Protein 3K9C (pdb70)

B-factor: mean 30.82, std 9.91, range [12.76, 76.04]

Sequence (525 aa):
RLLGVVFELQQPFHGDLVEQIYAAATRRGYDVLSAVAPSRAEKVAVQALRERCEAAILLGTRFDTDELGALADRVPALVVARASGLPGVGAVRGDDVAGITLAVDHLTELGHRNIAHIDGADAPGGADRRAGFLAADRHGLSASATVVTGGTTETEGAEGHTLLEPTPPTAVVAFNDRCATGVLDLLVRSGRDVPADISVVGYDDSRLARIPHVQTTISQDATHAEAAVDGALAQISGDKAVDLVLAPHLVRRATTGPVAHQASSRLLGVVFELQQPFHGDLVEQIYAAATRRGYDVLSAVAPSRAEKVAVQALRERCEAAILLGTRFDTDELGALADRVPALVVARASGLPGVGAVRGDDVAGITLAVDHLTELGHRNIAHIDGADAPGGADRRAGFLAADRHGLSASATVVTGGTTETEGAEGHTLLEPTPPTAVVAFNDRCATGVLDLLVRSGRDVPADISVVGYDDSRLARIPHVQTTISQDATHAEAAVDGALAQISGDKAVDLVLAPHLVRRATTGPVA

Solvent-accessible surface area: 20744 Å² total

Secondary structure (DSSP, 8-state):
-EEEEEEETT-HHHHHHHHHHHHHHHHTT-B--EEEBTTB-HHHHHHH----EEEEEEET----HHHHHHHHTTS-EEEESS--SSTTSEEEEE-HHHHHHHHHHHHHHTT--SEEEE--TTSTTHHHHHHHHHH--TTS-GGGEEEE---SSHHHHHH--TTT-----SEEEESSHHHHHHHHHHHHHTT--TTTT-EEEEEE--TTTT-TTT--EEE--S---HHHHHHHHHHHHTPPP-EEEEPPEEE--SS--SPP-/--SSEEEEEEEETT-HHHHHHHHHHHHHHHHTTEE--EEEBTTB-HHHHHHH----EEEEEEET----HHHHHHHHTTS-EEEESS---STTSEEEEE-HHHHHHHHHHHHHHTT--SEEEEE-TTSTTHHHHHHHHHH--TTS-GGGEEEEE--SSHHHHHH--TTT-----SEEEESSHHHHHHHHHHHHHTT--TTTT-EEE-SB--HHHHSTTT--EEE--S---HHHHHHHHHHHTTPPP-EEEE--EEE--SS--S--

Organism: Rhodococcus jostii (strain RHA1) (NCBI:txid101510)

CATH classification: 3.40.50.2300 (+1 more: 3.40.50.2300)

Nearest PDB structures (foldseek):
  3k9c-assembly1_A  TM=1.001E+00  e=3.210E-43  Rhodococcus jostii RHA1
  4rk0-assembly1_B  TM=8.672E-01  e=7.057E-17  Enterococcus faecalis V583
  3clk-assembly1_A  TM=8.336E-01  e=2.864E-14  Lactiplantibacillus plantarum WCFS1
  4rkq-assembly1_B  TM=8.808E-01  e=1.903E-13  Arthrobacter sp. FB24
  4rkr-assembly1_B  TM=8.660E-01  e=1.533E-13  Arthrobacter sp. FB24

InterPro domains:
  IPR000843 LacI-type HTH domain [PF00356] (15-60)
  IPR000843 LacI-type HTH domain [PS50932] (14-68)
  IPR000843 LacI-type HTH domain [SM00354] (13-83)
  IPR000843 LacI-type HTH domain [cd01392] (18-68)
  IPR010982 Lambda repressor-like, DNA-binding domain superfamily [G3DSA:1.10.260.40] (12-71)
  IPR010982 Lambda repressor-like, DNA-binding domain superfamily [SSF47413] (13-71)
  IPR028082 Periplasmic binding protein-like I [SSF53822] (76-337)
  IPR046335 Transcriptional regulator LacI/GalR-like, sensor domain [PF13377] (177-334)

Radius of gyration: 24.09 Å; Cα contacts (8 Å, |Δi|>4): 1227; chains: 2; bounding box: 73×72×33 Å

Foldseek 3Di:
DEAEEEFEPPALLSVLLVVLLQVLQVVVVYHYYFYDYPPAHPVNSLVVVVDPHQEYEYEQDPDDLVRVVVSCVPHQAEYEQAQNPDQRHAYEHAQLLLQLLVVLVVAVVLPWQQEEEAFAAPGRSRVNNVVSNCVVVVVVNNVRYYYHYAHRALVSLQVSCVQVPVDHGQEYEYHALRSQVNVVVNQVVVVHDFNQRHAYEHEAPGPSQPDVVRHKYKHRPSNVNNCSNVQRVCVSVPDTHYYHYGYIGIGHIGRGHRRYD/DVQEAEAEEEEEPPQQLRVLLVVLLQVLQVVVRYHYYFYDYPVAHSLNSLVVVVDRHQEYEYEQDPDDLVRVVVSLVPHQYEYEQAFNPDWSHAYEHAQLLLQLLQVLVVAVVLPWQLEEEAFAAPGRSRVNNVVSNCVVVVVVRNVNYYYHHAHRALVSLQVCCVQVPVDRGQEYEYHALRSQNNVVVNCVVVVHDFNVRHAYEHEAPGPSQVPPVNHKYKHRPSNVSNVSNVQRVCVSVVDTHYYHYHYIGIDHIGRHHHGD

Structure (mmCIF, N/CA/C/O backbone):
data_3K9C
#
_entry.id   3K9C
#
_cell.length_a   98.435
_cell.length_b   100.543
_cell.length_c   106.433
_cell.angle_alpha   90.00
_cell.angle_beta   90.00
_cell.angle_gamma   90.00
#
_symmetry.space_group_name_H-M   'C 2 2 21'
#
loop_
_entity.id
_entity.type
_entity.pdbx_description
1 polymer 'Transcriptional regulator, LacI family protein'
2 non-polymer GLYCEROL
3 water water
#
loop_
_atom_site.group_PDB
_atom_site.id
_atom_site.type_symbol
_atom_site.label_atom_id
_atom_site.label_alt_id
_atom_site.label_comp_id
_atom_site.label_asym_id
_atom_site.label_entity_id
_atom_site.label_seq_id
_atom_site.pdbx_PDB_ins_code
_atom_site.Cartn_x
_atom_site.Cartn_y
_atom_site.Cartn_z
_atom_site.occupancy
_atom_site.B_iso_or_equiv
_atom_site.auth_seq_id
_atom_site.auth_comp_id
_atom_site.auth_asym_id
_atom_site.auth_atom_id
_atom_site.pdbx_PDB_model_num
ATOM 1 N N . ARG A 1 13 ? 21.104 10.991 32.513 1.00 34.53 72 ARG A N 1
ATOM 2 C CA . ARG A 1 13 ? 22.245 10.608 33.395 1.00 35.23 72 ARG A CA 1
ATOM 3 C C . ARG A 1 13 ? 22.890 11.876 33.935 1.00 33.04 72 ARG A C 1
ATOM 4 O O . ARG A 1 13 ? 22.949 12.897 33.252 1.00 31.38 72 ARG A O 1
ATOM 12 N N . LEU A 1 14 ? 23.375 11.803 35.167 1.00 31.70 73 LEU A N 1
ATOM 13 C CA . LEU A 1 14 ? 23.919 12.971 35.833 1.00 31.80 73 LEU A CA 1
ATOM 14 C C . LEU A 1 14 ? 25.277 12.791 36.501 1.00 30.40 73 LEU A C 1
ATOM 15 O O . LEU A 1 14 ? 25.546 11.756 37.104 1.00 30.78 73 LEU A O 1
ATOM 20 N N . LEU A 1 15 ? 26.126 13.812 36.382 1.00 28.47 74 LEU A N 1
ATOM 21 C CA . LEU A 1 15 ? 27.448 13.828 37.019 1.00 25.77 74 LEU A CA 1
ATOM 22 C C . LEU A 1 15 ? 27.419 14.981 38.030 1.00 24.04 74 LEU A C 1
ATOM 23 O O . LEU A 1 15 ? 27.014 16.095 37.688 1.00 25.30 74 LEU A O 1
ATOM 28 N N . GLY A 1 16 ? 27.835 14.716 39.264 1.00 22.01 75 GLY A N 1
ATOM 29 C CA . GLY A 1 16 ? 27.834 15.754 40.284 1.00 21.13 75 GLY A CA 1
ATOM 30 C C . GLY A 1 16 ? 29.154 16.503 40.351 1.00 20.50 75 GLY A C 1
ATOM 31 O O . GLY A 1 16 ? 30.220 15.883 40.326 1.00 21.53 75 GLY A O 1
ATOM 32 N N . VAL A 1 17 ? 29.088 17.831 40.434 1.00 19.18 76 VAL A N 1
ATOM 33 C CA . VAL A 1 17 ? 30.291 18.663 40.505 1.00 18.56 76 VAL A CA 1
ATOM 34 C C . VAL A 1 17 ? 30.232 19.685 41.649 1.00 17.85 76 VAL A C 1
ATOM 35 O O . VAL A 1 17 ? 29.295 20.476 41.740 1.00 20.40 76 VAL A O 1
ATOM 39 N N . VAL A 1 18 ? 31.243 19.661 42.513 1.00 18.49 77 VAL A N 1
ATOM 40 C CA . VAL A 1 18 ? 31.339 20.579 43.649 1.00 18.61 77 VAL A CA 1
ATOM 41 C C . VAL A 1 18 ? 32.475 21.558 43.330 1.00 18.91 77 VAL A C 1
ATOM 42 O O . VAL A 1 18 ? 33.619 21.150 43.137 1.00 18.94 77 VAL A O 1
ATOM 46 N N . PHE A 1 19 ? 32.150 22.845 43.263 1.00 18.75 78 PHE A N 1
ATOM 47 C CA . PHE A 1 19 ? 33.147 23.867 42.937 1.00 18.28 78 PHE A CA 1
ATOM 48 C C . PHE A 1 19 ? 32.990 25.086 43.853 1.00 19.46 78 PHE A C 1
ATOM 49 O O . PHE A 1 19 ? 31.974 25.229 44.537 1.00 17.44 78 PHE A O 1
ATOM 57 N N . GLU A 1 20 ? 33.997 25.960 43.863 1.00 19.91 79 GLU A N 1
ATOM 58 C CA . GLU A 1 20 ? 33.945 27.175 44.675 1.00 22.47 79 GLU A CA 1
ATOM 59 C C . GLU A 1 20 ? 33.389 28.327 43.851 1.00 22.74 79 GLU A C 1
ATOM 60 O O . GLU A 1 20 ? 33.964 28.723 42.830 1.00 20.51 79 GLU A O 1
ATOM 66 N N . LEU A 1 21 ? 32.264 28.858 44.311 1.00 22.92 80 LEU A N 1
ATOM 67 C CA . LEU A 1 21 ? 31.570 29.953 43.647 1.00 24.94 80 LEU A CA 1
ATOM 68 C C . LEU A 1 21 ? 32.426 31.156 43.238 1.00 26.84 80 LEU A C 1
ATOM 69 O O . LEU A 1 21 ? 32.308 31.654 42.118 1.00 26.87 80 LEU A O 1
ATOM 74 N N . GLN A 1 22 ? 33.291 31.635 44.120 1.00 28.24 81 GLN A N 1
ATOM 75 C CA . GLN A 1 22 ? 34.092 32.801 43.747 1.00 34.73 81 GLN A CA 1
ATOM 76 C C . GLN A 1 22 ? 35.519 32.507 43.294 1.00 34.31 81 GLN A C 1
ATOM 77 O O . GLN A 1 22 ? 36.407 33.335 43.468 1.00 35.98 81 GLN A O 1
ATOM 83 N N . GLN A 1 23 ? 35.738 31.346 42.686 1.00 30.78 82 GLN A N 1
ATOM 84 C CA . GLN A 1 23 ? 37.078 30.979 42.254 1.00 29.02 82 GLN A CA 1
ATOM 85 C C . GLN A 1 23 ? 37.204 30.909 40.727 1.00 24.54 82 GLN A C 1
ATOM 86 O O . GLN A 1 23 ? 36.652 30.017 40.095 1.00 24.13 82 GLN A O 1
ATOM 92 N N . PRO A 1 24 ? 37.943 31.856 40.122 1.00 21.99 83 PRO A N 1
ATOM 93 C CA . PRO A 1 24 ? 38.157 31.928 38.668 1.00 20.66 83 PRO A CA 1
ATOM 94 C C . PRO A 1 24 ? 38.563 30.596 38.030 1.00 19.97 83 PRO A C 1
ATOM 95 O O . PRO A 1 24 ? 38.015 30.213 37.005 1.00 20.42 83 PRO A O 1
ATOM 99 N N . PHE A 1 25 ? 39.518 29.893 38.638 1.00 18.46 84 PHE A N 1
ATOM 100 C CA . PHE A 1 25 ? 39.970 28.608 38.095 1.00 18.12 84 PHE A CA 1
ATOM 101 C C . PHE A 1 25 ? 38.845 27.577 38.087 1.00 18.46 84 PHE A C 1
ATOM 102 O O . PHE A 1 25 ? 38.729 26.785 37.148 1.00 15.50 84 PHE A O 1
ATOM 110 N N . HIS A 1 26 ? 38.016 27.575 39.127 1.00 16.07 85 HIS A N 1
ATOM 111 C CA . HIS A 1 26 ? 36.900 26.630 39.150 1.00 17.53 85 HIS A CA 1
ATOM 112 C C . HIS A 1 26 ? 35.884 27.023 38.089 1.00 15.96 85 HIS A C 1
ATOM 113 O O . HIS A 1 26 ? 35.179 26.173 37.542 1.00 15.96 85 HIS A O 1
ATOM 120 N N . GLY A 1 27 ? 35.811 28.318 37.804 1.00 17.99 86 GLY A N 1
ATOM 121 C CA . GLY A 1 27 ? 34.896 28.799 36.785 1.00 16.84 86 GLY A CA 1
ATOM 122 C C . GLY A 1 27 ? 35.294 28.193 35.446 1.00 19.63 86 GLY A C 1
ATOM 123 O O . GLY A 1 27 ? 34.448 27.674 34.707 1.00 18.89 86 GLY A O 1
ATOM 124 N N . ASP A 1 28 ? 36.586 28.246 35.126 1.00 19.34 87 ASP A N 1
ATOM 125 C CA . ASP A 1 28 ? 37.048 27.674 33.870 1.00 21.12 87 ASP A CA 1
ATOM 126 C C . ASP A 1 28 ? 36.799 26.170 33.864 1.00 19.89 87 ASP A C 1
ATOM 127 O O . ASP A 1 28 ? 36.258 25.630 32.906 1.00 19.62 87 ASP A O 1
ATOM 132 N N . LEU A 1 29 ? 37.176 25.492 34.940 1.00 18.35 88 LEU A N 1
ATOM 133 C CA . LEU A 1 29 ? 36.961 24.049 35.004 1.00 18.44 88 LEU A CA 1
ATOM 134 C C . LEU A 1 29 ? 35.491 23.668 34.813 1.00 17.85 88 LEU A C 1
ATOM 135 O O . LEU A 1 29 ? 35.176 22.764 34.030 1.00 18.25 88 LEU A O 1
ATOM 140 N N . VAL A 1 30 ? 34.593 24.367 35.506 1.00 14.55 89 VAL A N 1
ATOM 141 C CA . VAL A 1 30 ? 33.171 24.078 35.402 1.00 16.46 89 VAL A CA 1
ATOM 142 C C . VAL A 1 30 ? 32.669 24.250 33.973 1.00 18.20 89 VAL A C 1
ATOM 143 O O . VAL A 1 30 ? 32.001 23.366 33.439 1.00 18.67 89 VAL A O 1
ATOM 147 N N . GLU A 1 31 ? 32.983 25.384 33.357 1.00 18.54 90 GLU A N 1
ATOM 148 C CA . GLU A 1 31 ? 32.561 25.619 31.985 1.00 18.67 90 GLU A CA 1
ATOM 149 C C . GLU A 1 31 ? 33.038 24.466 31.099 1.00 18.58 90 GLU A C 1
ATOM 150 O O . GLU A 1 31 ? 32.293 23.971 30.261 1.00 18.88 90 GLU A O 1
ATOM 156 N N . GLN A 1 32 ? 34.270 24.012 31.294 1.00 18.33 91 GLN A N 1
ATOM 157 C CA . GLN A 1 32 ? 34.772 22.929 30.465 1.00 17.62 91 GLN A CA 1
ATOM 158 C C . GLN A 1 32 ? 34.195 21.552 30.822 1.00 18.09 91 GLN A C 1
ATOM 159 O O . GLN A 1 32 ? 34.092 20.684 29.963 1.00 18.50 91 GLN A O 1
ATOM 165 N N . ILE A 1 33 ? 33.830 21.342 32.081 1.00 17.32 92 ILE A N 1
ATOM 166 C CA . ILE A 1 33 ? 33.239 20.069 32.473 1.00 17.17 92 ILE A CA 1
ATOM 167 C C . ILE A 1 33 ? 31.833 19.946 31.861 1.00 17.65 92 ILE A C 1
ATOM 168 O O . ILE A 1 33 ? 31.421 18.856 31.461 1.00 19.51 92 ILE A O 1
ATOM 173 N N . TYR A 1 34 ? 31.107 21.061 31.786 1.00 17.32 93 TYR A N 1
ATOM 174 C CA . TYR A 1 34 ? 29.766 21.070 31.187 1.00 18.13 93 TYR A CA 1
ATOM 175 C C . TYR A 1 34 ? 29.883 20.620 29.727 1.00 19.36 93 TYR A C 1
ATOM 176 O O . TYR A 1 34 ? 29.097 19.799 29.257 1.00 17.16 93 TYR A O 1
ATOM 185 N N . ALA A 1 35 ? 30.857 21.181 29.009 1.00 18.22 94 ALA A N 1
ATOM 186 C CA . ALA A 1 35 ? 31.044 20.839 27.599 1.00 19.92 94 ALA A CA 1
ATOM 187 C C . ALA A 1 35 ? 31.491 19.392 27.417 1.00 19.36 94 ALA A C 1
ATOM 188 O O . ALA A 1 35 ? 30.996 18.698 26.533 1.00 21.02 94 ALA A O 1
ATOM 190 N N . ALA A 1 36 ? 32.424 18.937 28.247 1.00 18.83 95 ALA A N 1
ATOM 191 C CA . ALA A 1 36 ? 32.910 17.559 28.142 1.00 19.48 95 ALA A CA 1
ATOM 192 C C . ALA A 1 36 ? 31.793 16.571 28.467 1.00 20.07 95 ALA A C 1
ATOM 193 O O . ALA A 1 36 ? 31.597 15.574 27.757 1.00 18.94 95 ALA A O 1
ATOM 195 N N . ALA A 1 37 ? 31.073 16.848 29.551 1.00 19.76 96 ALA A N 1
ATOM 196 C CA . ALA A 1 37 ? 29.972 16.001 29.977 1.00 19.51 96 ALA A CA 1
ATOM 197 C C . ALA A 1 37 ? 28.936 15.885 28.865 1.00 21.48 96 ALA A C 1
ATOM 198 O O . ALA A 1 37 ? 28.464 14.786 28.573 1.00 21.19 96 ALA A O 1
ATOM 200 N N . THR A 1 38 ? 28.578 17.010 28.246 1.00 21.90 97 THR A N 1
ATOM 201 C CA . THR A 1 38 ? 27.594 16.980 27.166 1.00 24.27 97 THR A CA 1
ATOM 202 C C . THR A 1 38 ? 28.111 16.157 25.978 1.00 26.62 97 THR A C 1
ATOM 203 O O . THR A 1 38 ? 27.353 15.407 25.369 1.00 27.18 97 THR A O 1
ATOM 207 N N . ARG A 1 39 ? 29.395 16.287 25.656 1.00 26.07 98 ARG A N 1
ATOM 208 C CA . ARG A 1 39 ? 29.966 15.521 24.550 1.00 29.23 98 ARG A CA 1
ATOM 209 C C . ARG A 1 39 ? 29.880 14.026 24.830 1.00 28.62 98 ARG A C 1
ATOM 210 O O . ARG A 1 39 ? 29.864 13.217 23.908 1.00 28.46 98 ARG A O 1
ATOM 218 N N . ARG A 1 40 ? 29.825 13.667 26.107 1.00 29.40 99 ARG A N 1
ATOM 219 C CA . ARG A 1 40 ? 29.748 12.269 26.499 1.00 29.90 99 ARG A CA 1
ATOM 220 C C . ARG A 1 40 ? 28.313 11.816 26.776 1.00 28.75 99 ARG A C 1
ATOM 221 O O . ARG A 1 40 ? 28.078 10.667 27.148 1.00 29.98 99 ARG A O 1
ATOM 229 N N . GLY A 1 41 ? 27.358 12.720 26.584 1.00 27.60 100 GLY A N 1
ATOM 230 C CA . GLY A 1 41 ? 25.961 12.386 26.811 1.00 27.21 100 GLY A CA 1
ATOM 231 C C . GLY A 1 41 ? 25.513 12.467 28.261 1.00 28.54 100 GLY A C 1
ATOM 232 O O . GLY A 1 41 ? 24.529 11.838 28.647 1.00 28.36 100 GLY A O 1
ATOM 233 N N . TYR A 1 42 ? 26.231 13.245 29.065 1.00 28.42 101 TYR A N 1
ATOM 234 C CA . TYR A 1 42 ? 25.903 13.406 30.477 1.00 29.21 101 TYR A CA 1
ATOM 235 C C . TYR A 1 42 ? 25.560 14.836 30.848 1.00 28.86 101 TYR A C 1
ATOM 236 O O . TYR A 1 42 ? 26.104 15.791 30.292 1.00 27.52 101 TYR A O 1
ATOM 245 N N . ASP A 1 43 ? 24.650 14.978 31.798 1.00 27.73 102 ASP A N 1
ATOM 246 C CA . ASP A 1 43 ? 24.283 16.290 32.288 1.00 27.20 102 ASP A CA 1
ATOM 247 C C . ASP A 1 43 ? 25.094 16.517 33.564 1.00 25.28 102 ASP A C 1
ATOM 248 O O . ASP A 1 43 ? 25.681 15.588 34.121 1.00 22.24 102 ASP A O 1
ATOM 253 N N . VAL A 1 44 ? 25.128 17.754 34.028 1.00 24.21 103 VAL A N 1
ATOM 254 C CA . VAL A 1 44 ? 25.901 18.078 35.212 1.00 23.77 103 VAL A CA 1
ATOM 255 C C . VAL A 1 44 ? 25.044 18.722 36.286 1.00 24.93 103 VAL A C 1
ATOM 256 O O . VAL A 1 44 ? 24.170 19.534 35.985 1.00 24.75 103 VAL A O 1
ATOM 268 N N . LEU A 1 46 ? 25.576 20.983 39.515 1.00 23.87 105 LEU A N 1
ATOM 269 C CA . LEU A 1 46 ? 26.529 21.795 40.266 1.00 22.39 105 LEU A CA 1
ATOM 270 C C . LEU A 1 46 ? 26.038 22.026 41.690 1.00 21.96 105 LEU A C 1
ATOM 271 O O . LEU A 1 46 ? 24.852 22.215 41.924 1.00 20.80 105 LEU A O 1
ATOM 276 N N . SER A 1 47 ? 26.965 22.005 42.636 1.00 20.97 106 SER A N 1
ATOM 277 C CA . SER A 1 47 ? 26.642 22.259 44.033 1.00 19.25 106 SER A CA 1
ATOM 278 C C . SER A 1 47 ? 27.783 23.161 44.476 1.00 19.10 106 SER A C 1
ATOM 279 O O . SER A 1 47 ? 28.928 22.718 44.598 1.00 19.16 106 SER A O 1
ATOM 282 N N . ALA A 1 48 ? 27.456 24.428 44.696 1.00 18.75 107 ALA A N 1
ATOM 283 C CA . ALA A 1 48 ? 28.442 25.427 45.061 1.00 18.81 107 ALA A CA 1
ATOM 284 C C . ALA A 1 48 ? 28.892 25.456 46.501 1.00 19.61 107 ALA A C 1
ATOM 285 O O . ALA A 1 48 ? 28.110 25.214 47.423 1.00 20.41 107 ALA A O 1
ATOM 287 N N . VAL A 1 49 ? 30.175 25.761 46.666 1.00 19.36 108 VAL A N 1
ATOM 288 C CA . VAL A 1 49 ? 30.795 25.918 47.974 1.00 20.59 108 VAL A CA 1
ATOM 289 C C . VAL A 1 49 ? 30.964 27.437 48.098 1.00 23.26 108 VAL A C 1
ATOM 290 O O . VAL A 1 49 ? 31.357 28.107 47.139 1.00 24.25 108 VAL A O 1
ATOM 294 N N . ALA A 1 50 ? 30.638 27.985 49.259 1.00 23.15 109 ALA A N 1
ATOM 295 C CA . ALA A 1 50 ? 30.760 29.423 49.476 1.00 23.45 109 ALA A CA 1
ATOM 296 C C . ALA A 1 50 ? 31.056 29.686 50.951 1.00 23.60 109 ALA A C 1
ATOM 297 O O . ALA A 1 50 ? 30.988 28.775 51.780 1.00 23.55 109 ALA A O 1
ATOM 299 N N . PRO A 1 51 ? 31.402 30.934 51.298 1.00 25.59 110 PRO A N 1
ATOM 300 C CA . PRO A 1 51 ? 31.685 31.208 52.706 1.00 26.11 110 PRO A CA 1
ATOM 301 C C . PRO A 1 51 ? 30.580 30.709 53.633 1.00 26.27 110 PRO A C 1
ATOM 302 O O . PRO A 1 51 ? 30.869 30.175 54.702 1.00 28.20 110 PRO A O 1
ATOM 306 N N . SER A 1 52 ? 29.320 30.857 53.226 1.00 24.59 111 SER A N 1
ATOM 307 C CA . SER A 1 52 ? 28.212 30.398 54.068 1.00 23.81 111 SER A CA 1
ATOM 308 C C . SER A 1 52 ? 27.634 29.030 53.688 1.00 24.63 111 SER A C 1
ATOM 309 O O . SER A 1 52 ? 26.549 28.668 54.140 1.00 24.98 111 SER A O 1
ATOM 312 N N . ARG A 1 53 ? 28.338 28.279 52.845 1.00 23.95 112 ARG A N 1
ATOM 313 C CA . ARG A 1 53 ? 27.876 26.951 52.439 1.00 22.86 112 ARG A CA 1
ATOM 314 C C . ARG A 1 53 ? 29.098 26.039 52.371 1.00 24.74 112 ARG A C 1
ATOM 315 O O . ARG A 1 53 ? 29.826 26.009 51.366 1.00 23.53 112 ARG A O 1
ATOM 323 N N . ALA A 1 54 ? 29.310 25.302 53.454 1.00 24.37 113 ALA A N 1
ATOM 324 C CA . ALA A 1 54 ? 30.437 24.395 53.583 1.00 25.53 113 ALA A CA 1
ATOM 325 C C . ALA A 1 54 ? 30.456 23.303 52.534 1.00 24.61 113 ALA A C 1
ATOM 326 O O . ALA A 1 54 ? 29.429 22.932 51.974 1.00 22.96 113 ALA A O 1
ATOM 328 N N . GLU A 1 55 ? 31.651 22.786 52.286 1.00 25.62 114 GLU A N 1
ATOM 329 C CA . GLU A 1 55 ? 31.846 21.736 51.308 1.00 26.29 114 GLU A CA 1
ATOM 330 C C . GLU A 1 55 ? 31.070 20.473 51.690 1.00 26.11 114 GLU A C 1
ATOM 331 O O . GLU A 1 55 ? 30.571 19.758 50.822 1.00 25.53 114 GLU A O 1
ATOM 337 N N . LYS A 1 56 ? 30.965 20.203 52.988 1.00 26.54 115 LYS A N 1
ATOM 338 C CA . LYS A 1 56 ? 30.237 19.030 53.447 1.00 26.60 115 LYS A CA 1
ATOM 339 C C . LYS A 1 56 ? 28.775 19.157 53.030 1.00 25.33 115 LYS A C 1
ATOM 340 O O . LYS A 1 56 ? 28.149 18.178 52.625 1.00 25.00 115 LYS A O 1
ATOM 346 N N . VAL A 1 57 ? 28.238 20.372 53.118 1.00 24.56 116 VAL A N 1
ATOM 347 C CA . VAL A 1 57 ? 26.848 20.617 52.735 1.00 24.51 116 VAL A CA 1
ATOM 348 C C . VAL A 1 57 ? 26.674 20.447 51.226 1.00 24.88 116 VAL A C 1
ATOM 349 O O . VAL A 1 57 ? 25.741 19.784 50.768 1.00 24.94 116 VAL A O 1
ATOM 353 N N . ALA A 1 58 ? 27.581 21.041 50.456 1.00 22.93 117 ALA A N 1
ATOM 354 C CA . ALA A 1 58 ? 27.507 20.957 48.999 1.00 22.83 117 ALA A CA 1
ATOM 355 C C . ALA A 1 58 ? 27.618 19.506 48.529 1.00 22.10 117 ALA A C 1
ATOM 356 O O . ALA A 1 58 ? 26.864 19.068 47.660 1.00 20.42 117 ALA A O 1
ATOM 358 N N . VAL A 1 59 ? 28.557 18.766 49.107 1.00 23.90 118 VAL A N 1
ATOM 359 C CA . VAL A 1 59 ? 28.739 17.370 48.731 1.00 28.18 118 VAL A CA 1
ATOM 360 C C . VAL A 1 59 ? 27.495 16.587 49.119 1.00 30.46 118 VAL A C 1
ATOM 361 O O . VAL A 1 59 ? 26.988 15.780 48.338 1.00 31.93 118 VAL A O 1
ATOM 365 N N . GLN A 1 60 ? 26.991 16.842 50.321 1.00 33.17 119 GLN A N 1
ATOM 366 C CA . GLN A 1 60 ? 25.809 16.144 50.806 1.00 35.72 119 GLN A CA 1
ATOM 367 C C . GLN A 1 60 ? 24.576 16.417 49.947 1.00 36.71 119 GLN A C 1
ATOM 368 O O . GLN A 1 60 ? 23.650 15.603 49.902 1.00 38.42 119 GLN A O 1
ATOM 374 N N . ALA A 1 61 ? 24.561 17.556 49.262 1.00 35.90 120 ALA A N 1
ATOM 375 C CA . ALA A 1 61 ? 23.428 17.900 48.413 1.00 34.31 120 ALA A CA 1
ATOM 376 C C . ALA A 1 61 ? 23.394 17.040 47.152 1.00 34.56 120 ALA A C 1
ATOM 377 O O . ALA A 1 61 ? 22.320 16.699 46.662 1.00 33.87 120 ALA A O 1
ATOM 379 N N . LEU A 1 62 ? 24.566 16.691 46.629 1.00 34.51 121 LEU A N 1
ATOM 380 C CA . LEU A 1 62 ? 24.636 15.866 45.431 1.00 36.58 121 LEU A CA 1
ATOM 381 C C . LEU A 1 62 ? 24.127 14.468 45.740 1.00 38.40 121 LEU A C 1
ATOM 382 O O . LEU A 1 62 ? 23.619 13.776 44.861 1.00 38.08 121 LEU A O 1
ATOM 395 N N . ARG A 1 64 ? 21.636 13.793 47.408 1.00 44.22 123 ARG A N 1
ATOM 396 C CA . ARG A 1 64 ? 20.179 13.854 47.344 1.00 45.04 123 ARG A CA 1
ATOM 397 C C . ARG A 1 64 ? 19.666 13.665 45.920 1.00 44.47 123 ARG A C 1
ATOM 398 O O . ARG A 1 64 ? 18.463 13.516 45.700 1.00 43.82 123 ARG A O 1
ATOM 406 N N . GLU A 1 65 ? 20.573 13.683 44.950 1.00 43.85 124 GLU A N 1
ATOM 407 C CA . GLU A 1 65 ? 20.167 13.508 43.564 1.00 44.67 124 GLU A CA 1
ATOM 408 C C . GLU A 1 65 ? 20.712 12.216 42.964 1.00 43.58 124 GLU A C 1
ATOM 409 O O . GLU A 1 65 ? 21.418 11.458 43.624 1.00 42.18 124 GLU A O 1
ATOM 415 N N . ARG A 1 66 ? 20.379 11.980 41.701 1.00 43.68 125 ARG A N 1
ATOM 416 C CA . ARG A 1 66 ? 20.796 10.769 41.003 1.00 43.81 125 ARG A CA 1
ATOM 417 C C . ARG A 1 66 ? 22.201 10.820 40.402 1.00 42.13 125 ARG A C 1
ATOM 418 O O . ARG A 1 66 ? 22.441 10.242 39.343 1.00 42.21 125 ARG A O 1
ATOM 426 N N . CYS A 1 67 ? 23.129 11.493 41.075 1.00 39.21 126 CYS A N 1
ATOM 427 C CA . CYS A 1 67 ? 24.493 11.592 40.569 1.00 37.03 126 CYS A CA 1
ATOM 428 C C . CYS A 1 67 ? 25.178 10.230 40.540 1.00 36.64 126 CYS A C 1
ATOM 429 O O . CYS A 1 67 ? 25.288 9.557 41.565 1.00 36.69 126 CYS A O 1
ATOM 432 N N . GLU A 1 68 ? 25.633 9.833 39.354 1.00 34.86 127 GLU A N 1
ATOM 433 C CA . GLU A 1 68 ? 26.322 8.560 39.163 1.00 33.38 127 GLU A CA 1
ATOM 434 C C . GLU A 1 68 ? 27.780 8.680 39.595 1.00 31.50 127 GLU A C 1
ATOM 435 O O . GLU A 1 68 ? 28.471 7.678 39.771 1.00 30.95 127 GLU A O 1
ATOM 441 N N . ALA A 1 69 ? 28.240 9.917 39.761 1.00 28.66 128 ALA A N 1
ATOM 442 C CA . ALA A 1 69 ? 29.607 10.176 40.193 1.00 27.49 128 ALA A CA 1
ATOM 443 C C . ALA A 1 69 ? 29.705 11.554 40.834 1.00 27.61 128 ALA A C 1
ATOM 444 O O . ALA A 1 69 ? 28.802 12.389 40.692 1.00 28.83 128 ALA A O 1
ATOM 446 N N . ALA A 1 70 ? 30.801 11.781 41.546 1.00 26.97 129 ALA A N 1
ATOM 447 C CA . ALA A 1 70 ? 31.034 13.050 42.220 1.00 25.42 129 ALA A CA 1
ATOM 448 C C . ALA A 1 70 ? 32.431 13.557 41.895 1.00 25.50 129 ALA A C 1
ATOM 449 O O . ALA A 1 70 ? 33.431 12.897 42.188 1.00 27.34 129 ALA A O 1
ATOM 451 N N . ILE A 1 71 ? 32.488 14.735 41.285 1.00 23.58 130 ILE A N 1
ATOM 452 C CA . ILE A 1 71 ? 33.750 15.351 40.911 1.00 22.52 130 ILE A CA 1
ATOM 453 C C . ILE A 1 71 ? 33.962 16.567 41.805 1.00 23.22 130 ILE A C 1
ATOM 454 O O . ILE A 1 71 ? 33.222 17.550 41.722 1.00 22.55 130 ILE A O 1
ATOM 459 N N . LEU A 1 72 ? 34.980 16.490 42.654 1.00 23.28 131 LEU A N 1
ATOM 460 C CA . LEU A 1 72 ? 35.283 17.557 43.593 1.00 22.68 131 LEU A CA 1
ATOM 461 C C . LEU A 1 72 ? 36.476 18.400 43.156 1.00 22.48 131 LEU A C 1
ATOM 462 O O . LEU A 1 72 ? 37.616 17.919 43.135 1.00 21.98 131 LEU A O 1
ATOM 467 N N . LEU A 1 73 ? 36.208 19.659 42.819 1.00 19.91 132 LEU A N 1
ATOM 468 C CA . LEU A 1 73 ? 37.256 20.572 42.397 1.00 20.39 132 LEU A CA 1
ATOM 469 C C . LEU A 1 73 ? 37.978 21.142 43.612 1.00 20.78 132 LEU A C 1
ATOM 470 O O . LEU A 1 73 ? 37.373 21.832 44.428 1.00 19.76 132 LEU A O 1
ATOM 475 N N . GLY A 1 74 ? 39.274 20.864 43.725 1.00 20.97 133 GLY A N 1
ATOM 476 C CA . GLY A 1 74 ? 40.044 21.381 44.850 1.00 21.87 133 GLY A CA 1
ATOM 477 C C . GLY A 1 74 ? 39.419 21.147 46.218 1.00 22.95 133 GLY A C 1
ATOM 478 O O . GLY A 1 74 ? 39.328 22.066 47.035 1.00 24.85 133 GLY A O 1
ATOM 479 N N . THR A 1 75 ? 38.995 19.916 46.480 1.00 23.19 134 THR A N 1
ATOM 480 C CA . THR A 1 75 ? 38.374 19.575 47.757 1.00 25.78 134 THR A CA 1
ATOM 481 C C . THR A 1 75 ? 39.355 19.630 48.922 1.00 27.14 134 THR A C 1
ATOM 482 O O . THR A 1 75 ? 40.544 19.346 48.766 1.00 27.43 134 THR A O 1
ATOM 486 N N . ARG A 1 76 ? 38.842 20.003 50.089 1.00 28.28 135 ARG A N 1
ATOM 487 C CA . ARG A 1 76 ? 39.642 20.069 51.304 1.00 32.50 135 ARG A CA 1
ATOM 488 C C . ARG A 1 76 ? 39.264 18.906 52.221 1.00 32.97 135 ARG A C 1
ATOM 489 O O . ARG A 1 76 ? 39.589 18.908 53.406 1.00 34.15 135 ARG A O 1
ATOM 497 N N . PHE A 1 77 ? 38.560 17.926 51.657 1.00 33.54 136 PHE A N 1
ATOM 498 C CA . PHE A 1 77 ? 38.133 16.725 52.383 1.00 34.56 136 PHE A CA 1
ATOM 499 C C . PHE A 1 77 ? 39.332 15.901 52.856 1.00 35.74 136 PHE A C 1
ATOM 500 O O . PHE A 1 77 ? 40.319 15.764 52.137 1.00 34.29 136 PHE A O 1
ATOM 508 N N . ASP A 1 78 ? 39.247 15.346 54.062 1.00 39.06 137 ASP A N 1
ATOM 509 C CA . ASP A 1 78 ? 40.329 14.512 54.571 1.00 40.11 137 ASP A CA 1
ATOM 510 C C . ASP A 1 78 ? 40.082 13.094 54.062 1.00 40.50 137 ASP A C 1
ATOM 511 O O . ASP A 1 78 ? 39.015 12.809 53.507 1.00 38.34 137 ASP A O 1
ATOM 516 N N . THR A 1 79 ? 41.066 12.214 54.247 1.00 41.81 138 THR A N 1
ATOM 517 C CA . THR A 1 79 ? 40.959 10.830 53.792 1.00 43.46 138 THR A CA 1
ATOM 518 C C . THR A 1 79 ? 39.715 10.105 54.304 1.00 43.22 138 THR A C 1
ATOM 519 O O . THR A 1 79 ? 39.147 9.262 53.602 1.00 42.68 138 THR A O 1
ATOM 523 N N . ASP A 1 80 ? 39.293 10.422 55.526 1.00 43.15 139 ASP A N 1
ATOM 524 C CA . ASP A 1 80 ? 38.106 9.790 56.081 1.00 43.47 139 ASP A CA 1
ATOM 525 C C . ASP A 1 80 ? 36.877 10.294 55.335 1.00 42.42 139 ASP A C 1
ATOM 526 O O . ASP A 1 80 ? 36.010 9.516 54.949 1.00 42.74 139 ASP A O 1
ATOM 531 N N . GLU A 1 81 ? 36.819 11.604 55.129 1.00 41.81 140 GLU A N 1
ATOM 532 C CA . GLU A 1 81 ? 35.705 12.225 54.423 1.00 40.72 140 GLU A CA 1
ATOM 533 C C . GLU A 1 81 ? 35.580 11.676 52.999 1.00 38.27 140 GLU A C 1
ATOM 534 O O . GLU A 1 81 ? 34.497 11.297 52.566 1.00 36.21 140 GLU A O 1
ATOM 540 N N . LEU A 1 82 ? 36.690 11.621 52.274 1.00 37.79 141 LEU A N 1
ATOM 541 C CA . LEU A 1 82 ? 36.655 11.102 50.912 1.00 38.34 141 LEU A CA 1
ATOM 542 C C . LEU A 1 82 ? 36.298 9.622 50.926 1.00 38.24 141 LEU A C 1
ATOM 543 O O . LEU A 1 82 ? 35.609 9.135 50.032 1.00 37.55 141 LEU A O 1
ATOM 548 N N . GLY A 1 83 ? 36.769 8.911 51.947 1.00 37.66 142 GLY A N 1
ATOM 549 C CA . GLY A 1 83 ? 36.469 7.496 52.052 1.00 36.50 142 GLY A CA 1
ATOM 550 C C . GLY A 1 83 ? 34.977 7.299 52.199 1.00 35.40 142 GLY A C 1
ATOM 551 O O . GLY A 1 83 ? 34.373 6.512 51.474 1.00 35.74 142 GLY A O 1
ATOM 552 N N . ALA A 1 84 ? 34.383 8.022 53.143 1.00 35.46 143 ALA A N 1
ATOM 553 C CA . ALA A 1 84 ? 32.947 7.946 53.386 1.00 35.77 143 ALA A CA 1
ATOM 554 C C . ALA A 1 84 ? 32.167 8.233 52.101 1.00 35.93 143 ALA A C 1
ATOM 555 O O . ALA A 1 84 ? 31.149 7.593 51.817 1.00 36.95 143 ALA A O 1
ATOM 557 N N . LEU A 1 85 ? 32.651 9.203 51.329 1.00 34.57 144 LEU A N 1
ATOM 558 C CA . LEU A 1 85 ? 32.011 9.578 50.074 1.00 33.36 144 LEU A CA 1
ATOM 559 C C . LEU A 1 85 ? 32.174 8.472 49.042 1.00 32.35 144 LEU A C 1
ATOM 560 O O . LEU A 1 85 ? 31.214 8.077 48.382 1.00 31.80 144 LEU A O 1
ATOM 565 N N . ALA A 1 86 ? 33.399 7.980 48.908 1.00 32.13 145 ALA A N 1
ATOM 566 C CA . ALA A 1 86 ? 33.693 6.920 47.960 1.00 34.45 145 ALA A CA 1
ATOM 567 C C . ALA A 1 86 ? 32.887 5.667 48.276 1.00 36.23 145 ALA A C 1
ATOM 568 O O . ALA A 1 86 ? 32.683 4.826 47.404 1.00 35.26 145 ALA A O 1
ATOM 570 N N . ASP A 1 87 ? 32.435 5.541 49.522 1.00 38.66 146 ASP A N 1
ATOM 571 C CA . ASP A 1 87 ? 31.643 4.376 49.912 1.00 40.98 146 ASP A CA 1
ATOM 572 C C . ASP A 1 87 ? 30.216 4.480 49.398 1.00 40.99 146 ASP A C 1
ATOM 573 O O . ASP A 1 87 ? 29.482 3.490 49.381 1.00 41.17 146 ASP A O 1
ATOM 578 N N . ARG A 1 88 ? 29.821 5.677 48.980 1.00 41.45 147 ARG A N 1
ATOM 579 C CA . ARG A 1 88 ? 28.470 5.885 48.484 1.00 41.22 147 ARG A CA 1
ATOM 580 C C . ARG A 1 88 ? 28.388 6.092 46.977 1.00 41.18 147 ARG A C 1
ATOM 581 O O . ARG A 1 88 ? 27.383 5.746 46.357 1.00 41.14 147 ARG A O 1
ATOM 589 N N . VAL A 1 89 ? 29.435 6.654 46.382 1.00 38.90 148 VAL A N 1
ATOM 590 C CA . VAL A 1 89 ? 29.413 6.899 44.946 1.00 36.30 148 VAL A CA 1
ATOM 591 C C . VAL A 1 89 ? 30.827 6.986 44.374 1.00 34.87 148 VAL A C 1
ATOM 592 O O . VAL A 1 89 ? 31.775 7.311 45.088 1.00 34.88 148 VAL A O 1
ATOM 596 N N . PRO A 1 90 ? 30.997 6.647 43.088 1.00 32.86 149 PRO A N 1
ATOM 597 C CA . PRO A 1 90 ? 32.347 6.744 42.537 1.00 31.64 149 PRO A CA 1
ATOM 598 C C . PRO A 1 90 ? 32.764 8.200 42.723 1.00 30.60 149 PRO A C 1
ATOM 599 O O . PRO A 1 90 ? 31.969 9.115 42.470 1.00 29.37 149 PRO A O 1
ATOM 603 N N . ALA A 1 91 ? 33.990 8.421 43.180 1.00 27.96 150 ALA A N 1
ATOM 604 C CA . ALA A 1 91 ? 34.455 9.779 43.405 1.00 27.64 150 ALA A CA 1
ATOM 605 C C . ALA A 1 91 ? 35.794 10.066 42.749 1.00 27.35 150 ALA A C 1
ATOM 606 O O . ALA A 1 91 ? 36.636 9.180 42.608 1.00 28.34 150 ALA A O 1
ATOM 608 N N . LEU A 1 92 ? 35.977 11.319 42.350 1.00 25.09 151 LEU A N 1
ATOM 609 C CA . LEU A 1 92 ? 37.206 11.757 41.715 1.00 24.79 151 LEU A CA 1
ATOM 610 C C . LEU A 1 92 ? 37.485 13.216 42.088 1.00 25.50 151 LEU A C 1
ATOM 611 O O . LEU A 1 92 ? 36.582 14.062 42.042 1.00 24.24 151 LEU A O 1
ATOM 616 N N . VAL A 1 93 ? 38.724 13.512 42.475 1.00 23.92 152 VAL A N 1
ATOM 617 C CA . VAL A 1 93 ? 39.073 14.883 42.837 1.00 24.98 152 VAL A CA 1
ATOM 618 C C . VAL A 1 93 ? 39.912 15.545 41.741 1.00 24.39 152 VAL A C 1
ATOM 619 O O . VAL A 1 93 ? 40.698 14.886 41.060 1.00 25.87 152 VAL A O 1
ATOM 623 N N . VAL A 1 94 ? 39.732 16.853 41.583 1.00 23.75 153 VAL A N 1
ATOM 624 C CA . VAL A 1 94 ? 40.446 17.630 40.577 1.00 21.71 153 VAL A CA 1
ATOM 625 C C . VAL A 1 94 ? 41.367 18.656 41.238 1.00 22.39 153 VAL A C 1
ATOM 626 O O . VAL A 1 94 ? 41.015 19.250 42.259 1.00 23.70 153 VAL A O 1
ATOM 630 N N . ALA A 1 95 ? 42.544 18.849 40.640 1.00 21.45 154 ALA A N 1
ATOM 631 C CA . ALA A 1 95 ? 43.562 19.790 41.110 1.00 21.69 154 ALA A CA 1
ATOM 632 C C . ALA A 1 95 ? 44.210 19.431 42.453 1.00 24.57 154 ALA A C 1
ATOM 633 O O . ALA A 1 95 ? 44.607 20.309 43.226 1.00 24.12 154 ALA A O 1
ATOM 635 N N . ARG A 1 96 ? 44.314 18.134 42.718 1.00 26.66 155 ARG A N 1
ATOM 636 C CA . ARG A 1 96 ? 44.952 17.622 43.928 1.00 28.13 155 ARG A CA 1
ATOM 637 C C . ARG A 1 96 ? 44.865 16.105 43.942 1.00 28.21 155 ARG A C 1
ATOM 638 O O . ARG A 1 96 ? 43.995 15.528 43.304 1.00 27.07 155 ARG A O 1
ATOM 646 N N . ALA A 1 97 ? 45.783 15.461 44.651 1.00 28.48 156 ALA A N 1
ATOM 647 C CA . ALA A 1 97 ? 45.766 14.012 44.752 1.00 29.32 156 ALA A CA 1
ATOM 648 C C . ALA A 1 97 ? 44.655 13.673 45.738 1.00 30.41 156 ALA A C 1
ATOM 649 O O . ALA A 1 97 ? 44.347 14.475 46.627 1.00 29.20 156 ALA A O 1
ATOM 651 N N . SER A 1 98 ? 44.056 12.496 45.580 1.00 31.51 157 SER A N 1
ATOM 652 C CA . SER A 1 98 ? 42.970 12.067 46.460 1.00 35.10 157 SER A CA 1
ATOM 653 C C . SER A 1 98 ? 43.473 11.558 47.808 1.00 37.80 157 SER A C 1
ATOM 654 O O . SER A 1 98 ? 42.869 11.826 48.845 1.00 38.09 157 SER A O 1
ATOM 657 N N . GLY A 1 99 ? 44.580 10.822 47.788 1.00 40.87 158 GLY A N 1
ATOM 658 C CA . GLY A 1 99 ? 45.123 10.281 49.022 1.00 44.02 158 GLY A CA 1
ATOM 659 C C . GLY A 1 99 ? 44.568 8.891 49.286 1.00 46.23 158 GLY A C 1
ATOM 660 O O . GLY A 1 99 ? 45.099 8.150 50.110 1.00 47.84 158 GLY A O 1
ATOM 661 N N . LEU A 1 100 ? 43.490 8.546 48.586 1.00 47.35 159 LEU A N 1
ATOM 662 C CA . LEU A 1 100 ? 42.854 7.239 48.716 1.00 47.50 159 LEU A CA 1
ATOM 663 C C . LEU A 1 100 ? 42.937 6.501 47.386 1.00 47.62 159 LEU A C 1
ATOM 664 O O . LEU A 1 100 ? 42.699 7.080 46.330 1.00 48.44 159 LEU A O 1
ATOM 669 N N . PRO A 1 101 ? 43.269 5.205 47.426 1.00 47.76 160 PRO A N 1
ATOM 670 C CA . PRO A 1 101 ? 43.399 4.345 46.247 1.00 47.19 160 PRO A CA 1
ATOM 671 C C . PRO A 1 101 ? 42.149 4.247 45.375 1.00 45.63 160 PRO A C 1
ATOM 672 O O . PRO A 1 101 ? 42.246 4.144 44.151 1.00 47.10 160 PRO A O 1
ATOM 676 N N . GLY A 1 102 ? 40.980 4.264 46.006 1.00 43.67 161 GLY A N 1
ATOM 677 C CA . GLY A 1 102 ? 39.736 4.156 45.261 1.00 40.98 161 GLY A CA 1
ATOM 678 C C . GLY A 1 102 ? 39.128 5.463 44.778 1.00 39.15 161 GLY A C 1
ATOM 679 O O . GLY A 1 102 ? 38.090 5.458 44.114 1.00 39.16 161 GLY A O 1
ATOM 680 N N . VAL A 1 103 ? 39.755 6.584 45.119 1.00 37.45 162 VAL A N 1
ATOM 681 C CA . VAL A 1 103 ? 39.258 7.890 44.692 1.00 34.80 162 VAL A CA 1
ATOM 682 C C . VAL A 1 103 ? 40.212 8.436 43.634 1.00 33.51 162 VAL A C 1
ATOM 683 O O . VAL A 1 103 ? 41.382 8.706 43.915 1.00 31.31 162 VAL A O 1
ATOM 687 N N . GLY A 1 104 ? 39.707 8.581 42.413 1.00 31.27 163 GLY A N 1
ATOM 688 C CA . GLY A 1 104 ? 40.533 9.074 41.324 1.00 28.63 163 GLY A CA 1
ATOM 689 C C . GLY A 1 104 ? 40.944 10.527 41.448 1.00 27.07 163 GLY A C 1
ATOM 690 O O . GLY A 1 104 ? 40.422 11.270 42.275 1.00 26.73 163 GLY A O 1
ATOM 691 N N . ALA A 1 105 ? 41.892 10.937 40.620 1.00 26.98 164 ALA A N 1
ATOM 692 C CA . ALA A 1 105 ? 42.358 12.316 40.636 1.00 25.39 164 ALA A CA 1
ATOM 693 C C . ALA A 1 105 ? 42.868 12.740 39.267 1.00 24.75 164 ALA A C 1
ATOM 694 O O . ALA A 1 105 ? 43.454 11.945 38.540 1.00 23.34 164 ALA A O 1
ATOM 696 N N . VAL A 1 106 ? 42.606 13.996 38.923 1.00 23.46 165 VAL A N 1
ATOM 697 C CA . VAL A 1 106 ? 43.058 14.590 37.676 1.00 22.05 165 VAL A CA 1
ATOM 698 C C . VAL A 1 106 ? 43.564 15.946 38.130 1.00 24.34 165 VAL A C 1
ATOM 699 O O . VAL A 1 106 ? 42.789 16.855 38.445 1.00 24.36 165 VAL A O 1
ATOM 703 N N . ARG A 1 107 ? 44.882 16.059 38.179 1.00 24.31 166 ARG A N 1
ATOM 704 C CA . ARG A 1 107 ? 45.534 17.253 38.666 1.00 24.72 166 ARG A CA 1
ATOM 705 C C . ARG A 1 107 ? 46.652 17.706 37.754 1.00 24.50 166 ARG A C 1
ATOM 706 O O . ARG A 1 107 ? 47.054 16.995 36.833 1.00 24.99 166 ARG A O 1
ATOM 714 N N . GLY A 1 108 ? 47.164 18.894 38.037 1.00 23.13 167 GLY A N 1
ATOM 715 C CA . GLY A 1 108 ? 48.239 19.434 37.244 1.00 22.55 167 GLY A CA 1
ATOM 716 C C . GLY A 1 108 ? 49.562 19.164 37.917 1.00 24.39 167 GLY A C 1
ATOM 717 O O . GLY A 1 108 ? 49.641 19.027 39.137 1.00 24.10 167 GLY A O 1
ATOM 718 N N . ASP A 1 109 ? 50.613 19.076 37.118 1.00 22.74 168 ASP A N 1
ATOM 719 C CA . ASP A 1 109 ? 51.931 18.840 37.670 1.00 23.36 168 ASP A CA 1
ATOM 720 C C . ASP A 1 109 ? 52.405 20.176 38.257 1.00 23.63 168 ASP A C 1
ATOM 721 O O . ASP A 1 109 ? 53.103 20.966 37.605 1.00 21.55 168 ASP A O 1
ATOM 726 N N . ASP A 1 110 ? 52.008 20.422 39.498 1.00 24.31 169 ASP A N 1
ATOM 727 C CA . ASP A 1 110 ? 52.362 21.657 40.179 1.00 25.26 169 ASP A CA 1
ATOM 728 C C . ASP A 1 110 ? 53.861 21.894 40.280 1.00 25.22 169 ASP A C 1
ATOM 729 O O . ASP A 1 110 ? 54.331 23.016 40.070 1.00 24.65 169 ASP A O 1
ATOM 734 N N . VAL A 1 111 ? 54.621 20.849 40.596 1.00 24.97 170 VAL A N 1
ATOM 735 C CA . VAL A 1 111 ? 56.066 21.010 40.711 1.00 24.24 170 VAL A CA 1
ATOM 736 C C . VAL A 1 111 ? 56.677 21.431 39.373 1.00 24.15 170 VAL A C 1
ATOM 737 O O . VAL A 1 111 ? 57.549 22.304 39.324 1.00 23.68 170 VAL A O 1
ATOM 741 N N . ALA A 1 112 ? 56.231 20.810 38.287 1.00 23.53 171 ALA A N 1
ATOM 742 C CA . ALA A 1 112 ? 56.752 21.176 36.971 1.00 21.49 171 ALA A CA 1
ATOM 743 C C . ALA A 1 112 ? 56.275 22.590 36.597 1.00 19.69 171 ALA A C 1
ATOM 744 O O . ALA A 1 112 ? 56.999 23.351 35.960 1.00 17.97 171 ALA A O 1
ATOM 746 N N . GLY A 1 113 ? 55.055 22.933 37.003 1.00 19.42 172 GLY A N 1
ATOM 747 C CA . GLY A 1 113 ? 54.520 24.251 36.697 1.00 18.39 172 GLY A CA 1
ATOM 748 C C . GLY A 1 113 ? 55.365 25.378 37.257 1.00 18.94 172 GLY A C 1
ATOM 749 O O . GLY A 1 113 ? 55.818 26.257 36.527 1.00 18.28 172 GLY A O 1
ATOM 750 N N . ILE A 1 114 ? 55.587 25.342 38.565 1.00 21.04 173 ILE A N 1
ATOM 751 C CA . ILE A 1 114 ? 56.369 26.366 39.245 1.00 21.45 173 ILE A CA 1
ATOM 752 C C . ILE A 1 114 ? 57.780 26.398 38.656 1.00 21.79 173 ILE A C 1
ATOM 753 O O . ILE A 1 114 ? 58.368 27.473 38.463 1.00 20.71 173 ILE A O 1
ATOM 758 N N . THR A 1 115 ? 58.309 25.218 38.329 1.00 20.76 174 THR A N 1
ATOM 759 C CA . THR A 1 115 ? 59.639 25.133 37.744 1.00 20.40 174 THR A CA 1
ATOM 760 C C . THR A 1 115 ? 59.697 25.922 36.437 1.00 19.34 174 THR A C 1
ATOM 761 O O . THR A 1 115 ? 60.696 26.587 36.153 1.00 20.52 174 THR A O 1
ATOM 765 N N . LEU A 1 116 ? 58.634 25.858 35.642 1.00 19.72 175 LEU A N 1
ATOM 766 C CA . LEU A 1 116 ? 58.608 26.602 34.381 1.00 19.05 175 LEU A CA 1
ATOM 767 C C . LEU A 1 116 ? 58.740 28.093 34.687 1.00 18.09 175 LEU A C 1
ATOM 768 O O . LEU A 1 116 ? 59.486 28.812 34.016 1.00 14.17 175 LEU A O 1
ATOM 773 N N . ALA A 1 117 ? 58.015 28.545 35.706 1.00 18.00 176 ALA A N 1
ATOM 774 C CA . ALA A 1 117 ? 58.042 29.951 36.094 1.00 18.05 176 ALA A CA 1
ATOM 775 C C . ALA A 1 117 ? 59.446 30.384 36.500 1.00 17.04 176 ALA A C 1
ATOM 776 O O . ALA A 1 117 ? 59.943 31.409 36.037 1.00 16.83 176 ALA A O 1
ATOM 778 N N . VAL A 1 118 ? 60.079 29.604 37.371 1.00 19.63 177 VAL A N 1
ATOM 779 C CA . VAL A 1 118 ? 61.431 29.921 37.821 1.00 19.06 177 VAL A CA 1
ATOM 780 C C . VAL A 1 118 ? 62.411 29.893 36.648 1.00 19.88 177 VAL A C 1
ATOM 781 O O . VAL A 1 118 ? 63.205 30.827 36.474 1.00 20.80 177 VAL A O 1
ATOM 785 N N . ASP A 1 119 ? 62.346 28.844 35.827 1.00 21.12 178 ASP A N 1
ATOM 786 C CA . ASP A 1 119 ? 63.255 28.760 34.683 1.00 21.38 178 ASP A CA 1
ATOM 787 C C . ASP A 1 119 ? 63.092 30.008 33.835 1.00 21.13 178 ASP A C 1
ATOM 788 O O . ASP A 1 119 ? 64.074 30.610 33.402 1.00 20.22 178 ASP A O 1
ATOM 793 N N . HIS A 1 120 ? 61.839 30.392 33.599 1.00 19.31 179 HIS A N 1
ATOM 794 C CA . HIS A 1 120 ? 61.551 31.570 32.791 1.00 18.76 179 HIS A CA 1
ATOM 795 C C . HIS A 1 120 ? 62.188 32.827 33.399 1.00 18.31 179 HIS A C 1
ATOM 796 O O . HIS A 1 120 ? 62.746 33.665 32.680 1.00 17.93 179 HIS A O 1
ATOM 803 N N . LEU A 1 121 ? 62.123 32.947 34.722 1.00 18.51 180 LEU A N 1
ATOM 804 C CA . LEU A 1 121 ? 62.673 34.121 35.384 1.00 19.85 180 LEU A CA 1
ATOM 805 C C . LEU A 1 121 ? 64.195 34.116 35.426 1.00 19.99 180 LEU A C 1
ATOM 806 O O . LEU A 1 121 ? 64.820 35.148 35.174 1.00 20.33 180 LEU A O 1
ATOM 811 N N . THR A 1 122 ? 64.799 32.970 35.733 1.00 22.06 181 THR A N 1
ATOM 812 C CA . THR A 1 122 ? 66.254 32.934 35.779 1.00 23.00 181 THR A CA 1
ATOM 813 C C . THR A 1 122 ? 66.816 33.204 34.390 1.00 25.31 181 THR A C 1
ATOM 814 O O . THR A 1 122 ? 67.862 33.836 34.260 1.00 27.40 181 THR A O 1
ATOM 818 N N . GLU A 1 123 ? 66.110 32.764 33.349 1.00 26.13 182 GLU A N 1
ATOM 819 C CA . GLU A 1 123 ? 66.562 33.012 31.978 1.00 27.76 182 GLU A CA 1
ATOM 820 C C . GLU A 1 123 ? 66.546 34.499 31.627 1.00 29.00 182 GLU A C 1
ATOM 821 O O . GLU A 1 123 ? 67.256 34.933 30.720 1.00 28.87 182 GLU A O 1
ATOM 827 N N . LEU A 1 124 ? 65.727 35.278 32.330 1.00 28.10 183 LEU A N 1
ATOM 828 C CA . LEU A 1 124 ? 65.662 36.712 32.075 1.00 27.28 183 LEU A CA 1
ATOM 829 C C . LEU A 1 124 ? 66.701 37.452 32.920 1.00 27.21 183 LEU A C 1
ATOM 830 O O . LEU A 1 124 ? 66.823 38.681 32.836 1.00 27.37 183 LEU A O 1
ATOM 835 N N . GLY A 1 125 ? 67.439 36.701 33.737 1.00 24.54 184 GLY A N 1
ATOM 836 C CA . GLY A 1 125 ? 68.469 37.301 34.563 1.00 24.98 184 GLY A CA 1
ATOM 837 C C . GLY A 1 125 ? 68.165 37.429 36.043 1.00 26.30 184 GLY A C 1
ATOM 838 O O . GLY A 1 125 ? 69.019 37.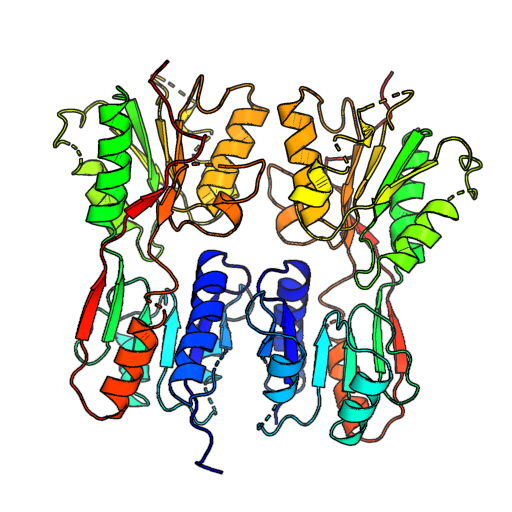859 36.816 1.00 28.41 184 GLY A O 1
ATOM 839 N N . HIS A 1 126 ? 66.962 37.054 36.455 1.00 25.47 185 HIS A N 1
ATOM 840 C CA . HIS A 1 126 ? 66.588 37.159 37.858 1.00 25.25 185 HIS A CA 1
ATOM 841 C C . HIS A 1 126 ? 67.323 36.168 38.769 1.00 27.16 185 HIS A C 1
ATOM 842 O O . HIS A 1 126 ? 67.462 34.990 38.447 1.00 24.83 185 HIS A O 1
ATOM 849 N N . ARG A 1 127 ? 67.801 36.666 39.906 1.00 28.69 186 ARG A N 1
ATOM 850 C CA . ARG A 1 127 ? 68.507 35.840 40.872 1.00 30.85 186 ARG A CA 1
ATOM 851 C C . ARG A 1 127 ? 67.739 35.869 42.181 1.00 30.84 186 ARG A C 1
ATOM 852 O O . ARG A 1 127 ? 67.543 34.836 42.820 1.00 31.24 186 ARG A O 1
ATOM 860 N N . ASN A 1 128 ? 67.289 37.054 42.577 1.00 31.57 187 ASN A N 1
ATOM 861 C CA . ASN A 1 128 ? 66.518 37.189 43.806 1.00 31.26 187 ASN A CA 1
ATOM 862 C C . ASN A 1 128 ? 65.038 37.038 43.482 1.00 29.97 187 ASN A C 1
ATOM 863 O O . ASN A 1 128 ? 64.362 38.003 43.120 1.00 29.24 187 ASN A O 1
ATOM 868 N N . ILE A 1 129 ? 64.545 35.815 43.620 1.00 27.66 188 ILE A N 1
ATOM 869 C CA . ILE A 1 129 ? 63.159 35.503 43.316 1.00 26.32 188 ILE A CA 1
ATOM 870 C C . ILE A 1 129 ? 62.434 35.028 44.559 1.00 24.87 188 ILE A C 1
ATOM 871 O O . ILE A 1 129 ? 62.981 34.268 45.355 1.00 25.61 188 ILE A O 1
ATOM 876 N N . ALA A 1 130 ? 61.195 35.480 44.715 1.00 24.62 189 ALA A N 1
ATOM 877 C CA . ALA A 1 130 ? 60.385 35.113 45.865 1.00 23.52 189 ALA A CA 1
ATOM 878 C C . ALA A 1 130 ? 59.111 34.379 45.457 1.00 23.71 189 ALA A C 1
ATOM 879 O O . ALA A 1 130 ? 58.661 34.455 44.307 1.00 23.66 189 ALA A O 1
ATOM 881 N N . HIS A 1 131 ? 58.530 33.673 46.415 1.00 22.84 190 HIS A N 1
ATOM 882 C CA . HIS A 1 131 ? 57.303 32.941 46.177 1.00 24.04 190 HIS A CA 1
ATOM 883 C C . HIS A 1 131 ? 56.286 33.247 47.279 1.00 25.71 190 HIS A C 1
ATOM 884 O O . HIS A 1 131 ? 56.617 33.248 48.465 1.00 23.36 190 HIS A O 1
ATOM 891 N N . ILE A 1 132 ? 55.057 33.550 46.875 1.00 24.76 191 ILE A N 1
ATOM 892 C CA . ILE A 1 132 ? 53.986 33.803 47.828 1.00 24.06 191 ILE A CA 1
ATOM 893 C C . ILE A 1 132 ? 53.159 32.529 47.700 1.00 26.21 191 ILE A C 1
ATOM 894 O O . ILE A 1 132 ? 52.417 32.358 46.724 1.00 25.09 191 ILE A O 1
ATOM 899 N N . ASP A 1 133 ? 53.309 31.619 48.664 1.00 26.46 192 ASP A N 1
ATOM 900 C CA . ASP A 1 133 ? 52.608 30.344 48.590 1.00 27.44 192 ASP A CA 1
ATOM 901 C C . ASP A 1 133 ? 51.122 30.414 48.852 1.00 28.52 192 ASP A C 1
ATOM 902 O O . ASP A 1 133 ? 50.586 31.464 49.176 1.00 28.22 192 ASP A O 1
ATOM 907 N N . GLY A 1 134 ? 50.461 29.275 48.699 1.00 29.22 193 GLY A N 1
ATOM 908 C CA . GLY A 1 134 ? 49.031 29.221 48.913 1.00 32.15 193 GLY A CA 1
ATOM 909 C C . GLY A 1 134 ? 48.662 28.588 50.235 1.00 32.01 193 GLY A C 1
ATOM 910 O O . GLY A 1 134 ? 47.590 27.996 50.361 1.00 32.75 193 GLY A O 1
ATOM 911 N N . ALA A 1 135 ? 49.556 28.706 51.213 1.00 34.02 194 ALA A N 1
ATOM 912 C CA . ALA A 1 135 ? 49.337 28.157 52.549 1.00 35.44 194 ALA A CA 1
ATOM 913 C C . ALA A 1 135 ? 48.980 26.674 52.513 1.00 37.28 194 ALA A C 1
ATOM 914 O O . ALA A 1 135 ? 49.734 25.863 51.978 1.00 37.13 194 ALA A O 1
ATOM 916 N N . ASP A 1 136 ? 47.827 26.319 53.071 1.00 39.89 195 ASP A N 1
ATOM 917 C CA . ASP A 1 136 ? 47.409 24.921 53.103 1.00 42.58 195 ASP A CA 1
ATOM 918 C C . ASP A 1 136 ? 46.407 24.580 52.006 1.00 43.02 195 ASP A C 1
ATOM 919 O O . ASP A 1 136 ? 45.808 23.501 52.017 1.00 44.56 195 ASP A O 1
ATOM 924 N N . ALA A 1 137 ? 46.231 25.497 51.059 1.00 41.38 196 ALA A N 1
ATOM 925 C CA . ALA A 1 137 ? 45.298 25.290 49.958 1.00 39.67 196 ALA A CA 1
ATOM 926 C C . ALA A 1 137 ? 45.794 24.210 49.008 1.00 38.40 196 ALA A C 1
ATOM 927 O O . ALA A 1 137 ? 46.996 24.032 48.828 1.00 36.52 196 ALA A O 1
ATOM 929 N N . PRO A 1 138 ? 44.868 23.472 48.384 1.00 38.87 197 PRO A N 1
ATOM 930 C CA . PRO A 1 138 ? 45.263 22.416 47.450 1.00 39.78 197 PRO A CA 1
ATOM 931 C C . PRO A 1 138 ? 46.306 22.921 46.459 1.00 39.90 197 PRO A C 1
ATOM 932 O O . PRO A 1 138 ? 46.082 23.917 45.767 1.00 39.79 197 PRO A O 1
ATOM 936 N N . GLY A 1 139 ? 47.449 22.240 46.407 1.00 38.91 198 GLY A N 1
ATOM 937 C CA . GLY A 1 139 ? 48.503 22.627 45.487 1.00 36.14 198 GLY A CA 1
ATOM 938 C C . GLY A 1 139 ? 49.571 23.508 46.103 1.00 34.76 198 GLY A C 1
ATOM 939 O O . GLY A 1 139 ? 50.634 23.699 45.514 1.00 34.69 198 GLY A O 1
ATOM 940 N N . GLY A 1 140 ? 49.293 24.041 47.288 1.00 33.19 199 GLY A N 1
ATOM 941 C CA . GLY A 1 140 ? 50.246 24.910 47.954 1.00 31.86 199 GLY A CA 1
ATOM 942 C C . GLY A 1 140 ? 51.547 24.231 48.328 1.00 30.69 199 GLY A C 1
ATOM 943 O O . GLY A 1 140 ? 52.626 24.763 48.071 1.00 31.85 199 GLY A O 1
ATOM 944 N N . ALA A 1 141 ? 51.449 23.060 48.946 1.00 30.01 200 ALA A N 1
ATOM 945 C CA . ALA A 1 141 ? 52.631 22.309 49.349 1.00 30.72 200 ALA A CA 1
ATOM 946 C C . ALA A 1 141 ? 53.530 21.976 48.157 1.00 30.12 200 ALA A C 1
ATOM 947 O O . ALA A 1 141 ? 54.740 22.169 48.216 1.00 31.34 200 ALA A O 1
ATOM 949 N N . ASP A 1 142 ? 52.946 21.477 47.076 1.00 30.54 201 ASP A N 1
ATOM 950 C CA . ASP A 1 142 ? 53.739 21.133 45.896 1.00 31.62 201 ASP A CA 1
ATOM 951 C C . ASP A 1 142 ? 54.481 22.310 45.254 1.00 31.12 201 ASP A C 1
ATOM 952 O O . ASP A 1 142 ? 55.660 22.192 44.923 1.00 30.77 201 ASP A O 1
ATOM 957 N N . ARG A 1 143 ? 53.795 23.436 45.063 1.00 29.67 202 ARG A N 1
ATOM 958 C CA . ARG A 1 143 ? 54.422 24.597 44.432 1.00 29.06 202 ARG A CA 1
ATOM 959 C C . ARG A 1 143 ? 55.517 25.157 45.315 1.00 28.26 202 ARG A C 1
ATOM 960 O O . ARG A 1 143 ? 56.542 25.631 44.832 1.00 27.64 202 ARG A O 1
ATOM 968 N N . ARG A 1 144 ? 55.289 25.103 46.617 1.00 27.13 203 ARG A N 1
ATOM 969 C CA . ARG A 1 144 ? 56.272 25.566 47.577 1.00 29.43 203 ARG A CA 1
ATOM 970 C C . ARG A 1 144 ? 57.507 24.673 47.400 1.00 28.04 203 ARG A C 1
ATOM 971 O O . ARG A 1 144 ? 58.618 25.154 47.210 1.00 27.02 203 ARG A O 1
ATOM 979 N N . ALA A 1 145 ? 57.300 23.363 47.443 1.00 27.99 204 ALA A N 1
ATOM 980 C CA . ALA A 1 145 ? 58.402 22.418 47.286 1.00 28.53 204 ALA A CA 1
ATOM 981 C C . ALA A 1 145 ? 59.065 22.595 45.919 1.00 27.22 204 ALA A C 1
ATOM 982 O O . ALA A 1 145 ? 60.292 22.595 45.805 1.00 26.71 204 ALA A O 1
ATOM 984 N N . GLY A 1 146 ? 58.246 22.743 44.882 1.00 25.13 205 GLY A N 1
ATOM 985 C CA . GLY A 1 146 ? 58.789 22.928 43.553 1.00 22.05 205 GLY A CA 1
ATOM 986 C C . GLY A 1 146 ? 59.615 24.199 43.456 1.00 20.71 205 GLY A C 1
ATOM 987 O O . GLY A 1 146 ? 60.689 24.202 42.862 1.00 19.46 205 GLY A O 1
ATOM 988 N N . PHE A 1 147 ? 59.120 25.285 44.041 1.00 20.92 206 PHE A N 1
ATOM 989 C CA . PHE A 1 147 ? 59.840 26.559 43.997 1.00 23.15 206 PHE A CA 1
ATOM 990 C C . PHE A 1 147 ? 61.252 26.442 44.579 1.00 22.68 206 PHE A C 1
ATOM 991 O O . PHE A 1 147 ? 62.234 26.878 43.971 1.00 22.01 206 PHE A O 1
ATOM 999 N N . LEU A 1 148 ? 61.336 25.855 45.766 1.00 23.56 207 LEU A N 1
ATOM 1000 C CA . LEU A 1 148 ? 62.611 25.672 46.450 1.00 25.55 207 LEU A CA 1
ATOM 1001 C C . LEU A 1 148 ? 63.559 24.779 45.647 1.00 23.91 207 LEU A C 1
ATOM 1002 O O . LEU A 1 148 ? 64.735 25.109 45.466 1.00 23.92 207 LEU A O 1
ATOM 1007 N N . ALA A 1 149 ? 63.049 23.659 45.149 1.00 23.64 208 ALA A N 1
ATOM 1008 C CA . ALA A 1 149 ? 63.882 22.753 44.362 1.00 24.01 208 ALA A CA 1
ATOM 1009 C C . ALA A 1 149 ? 64.344 23.420 43.066 1.00 26.10 208 ALA A C 1
ATOM 1010 O O . ALA A 1 149 ? 65.489 23.232 42.626 1.00 25.87 208 ALA A O 1
ATOM 1012 N N . ALA A 1 150 ? 63.468 24.218 42.457 1.00 24.72 209 ALA A N 1
ATOM 1013 C CA . ALA A 1 150 ? 63.823 24.894 41.216 1.00 25.58 209 ALA A CA 1
ATOM 1014 C C . ALA A 1 150 ? 64.948 25.912 41.437 1.00 26.66 209 ALA A C 1
ATOM 1015 O O . ALA A 1 150 ? 65.879 25.999 40.641 1.00 26.13 209 ALA A O 1
ATOM 1025 N N . ASP A 1 152 ? 67.156 25.897 43.871 1.00 34.51 211 ASP A N 1
ATOM 1026 C CA . ASP A 1 152 ? 68.350 25.131 44.199 1.00 37.29 211 ASP A CA 1
ATOM 1027 C C . ASP A 1 152 ? 69.011 24.658 42.901 1.00 36.92 211 ASP A C 1
ATOM 1028 O O . ASP A 1 152 ? 70.219 24.786 42.715 1.00 36.67 211 ASP A O 1
ATOM 1033 N N . ARG A 1 153 ? 68.195 24.132 41.996 1.00 36.72 212 ARG A N 1
ATOM 1034 C CA . ARG A 1 153 ? 68.673 23.646 40.712 1.00 35.82 212 ARG A CA 1
ATOM 1035 C C . ARG A 1 153 ? 69.486 24.695 39.970 1.00 36.30 212 ARG A C 1
ATOM 1036 O O . ARG A 1 153 ? 70.400 24.356 39.216 1.00 35.52 212 ARG A O 1
ATOM 1044 N N . HIS A 1 154 ? 69.151 25.967 40.173 1.00 35.49 213 HIS A N 1
ATOM 1045 C CA . HIS A 1 154 ? 69.884 27.046 39.521 1.00 35.81 213 HIS A CA 1
ATOM 1046 C C . HIS A 1 154 ? 70.970 27.597 40.433 1.00 36.16 213 HIS A C 1
ATOM 1047 O O . HIS A 1 154 ? 71.649 28.561 40.082 1.00 35.38 213 HIS A O 1
ATOM 1054 N N . GLY A 1 155 ? 71.136 26.975 41.597 1.00 37.31 214 GLY A N 1
ATOM 1055 C CA . GLY A 1 155 ? 72.142 27.429 42.545 1.00 37.92 214 GLY A CA 1
ATOM 1056 C C . GLY A 1 155 ? 71.800 28.789 43.133 1.00 37.75 214 GLY A C 1
ATOM 1057 O O . GLY A 1 155 ? 72.683 29.615 43.379 1.00 36.50 214 GLY A O 1
ATOM 1058 N N . LEU A 1 156 ? 70.509 29.018 43.357 1.00 37.17 215 LEU A N 1
ATOM 1059 C CA . LEU A 1 156 ? 70.037 30.280 43.911 1.00 37.10 215 LEU A CA 1
ATOM 1060 C C . LEU A 1 156 ? 69.340 30.090 45.248 1.00 37.00 215 LEU A C 1
ATOM 1061 O O . LEU A 1 156 ? 68.611 30.970 45.696 1.00 38.73 215 LEU A O 1
ATOM 1066 N N . SER A 1 157 ? 69.561 28.943 45.880 1.00 37.78 216 SER A N 1
ATOM 1067 C CA . SER A 1 157 ? 68.946 28.648 47.171 1.00 38.13 216 SER A CA 1
ATOM 1068 C C . SER A 1 157 ? 69.148 29.793 48.158 1.00 38.05 216 SER A C 1
ATOM 1069 O O . SER A 1 157 ? 68.319 30.027 49.038 1.00 35.91 216 SER A O 1
ATOM 1072 N N . ALA A 1 158 ? 70.259 30.503 47.997 1.00 37.20 217 ALA A N 1
ATOM 1073 C CA . ALA A 1 158 ? 70.608 31.604 48.882 1.00 39.11 217 ALA A CA 1
ATOM 1074 C C . ALA A 1 158 ? 69.750 32.849 48.678 1.00 40.21 217 ALA A C 1
ATOM 1075 O O . ALA A 1 158 ? 69.512 33.603 49.626 1.00 40.08 217 ALA A O 1
ATOM 1077 N N . SER A 1 159 ? 69.280 33.066 47.454 1.00 38.55 218 SER A N 1
ATOM 1078 C CA . SER A 1 159 ? 68.467 34.243 47.177 1.00 38.36 218 SER A CA 1
ATOM 1079 C C . SER A 1 159 ? 67.017 33.913 46.860 1.00 37.99 218 SER A C 1
ATOM 1080 O O . SER A 1 159 ? 66.402 34.563 46.022 1.00 37.32 218 SER A O 1
ATOM 1083 N N . ALA A 1 160 ? 66.475 32.909 47.540 1.00 37.51 219 ALA A N 1
ATOM 1084 C CA . ALA A 1 160 ? 65.095 32.500 47.333 1.00 37.61 219 ALA A CA 1
ATOM 1085 C C . ALA A 1 160 ? 64.298 32.737 48.607 1.00 39.40 219 ALA A C 1
ATOM 1086 O O . ALA A 1 160 ? 64.665 32.258 49.682 1.00 40.95 219 ALA A O 1
ATOM 1088 N N . THR A 1 161 ? 63.196 33.466 48.480 1.00 37.68 220 THR A N 1
ATOM 1089 C CA . THR A 1 161 ? 62.363 33.781 49.627 1.00 36.89 220 THR A CA 1
ATOM 1090 C C . THR A 1 161 ? 60.951 33.230 49.463 1.00 36.80 220 THR A C 1
ATOM 1091 O O . THR A 1 161 ? 60.384 33.246 48.367 1.00 35.53 220 THR A O 1
ATOM 1095 N N . VAL A 1 162 ? 60.384 32.734 50.552 1.00 34.66 221 VAL A N 1
ATOM 1096 C CA . VAL A 1 162 ? 59.029 32.220 50.508 1.00 34.36 221 VAL A CA 1
ATOM 1097 C C . VAL A 1 162 ? 58.240 32.823 51.656 1.00 35.22 221 VAL A C 1
ATOM 1098 O O . VAL A 1 162 ? 58.664 32.769 52.808 1.00 36.17 221 VAL A O 1
ATOM 1102 N N . VAL A 1 163 ? 57.102 33.425 51.333 1.00 34.95 222 VAL A N 1
ATOM 1103 C CA . VAL A 1 163 ? 56.243 34.025 52.345 1.00 35.34 222 VAL A CA 1
ATOM 1104 C C . VAL A 1 163 ? 54.890 33.348 52.272 1.00 35.40 222 VAL A C 1
ATOM 1105 O O . VAL A 1 163 ? 54.463 32.916 51.203 1.00 35.61 222 VAL A O 1
ATOM 1109 N N . THR A 1 164 ? 54.220 33.232 53.409 1.00 36.67 223 THR A N 1
ATOM 1110 C CA . THR A 1 164 ? 52.911 32.600 53.422 1.00 37.92 223 THR A CA 1
ATOM 1111 C C . THR A 1 164 ? 51.927 33.533 52.735 1.00 38.45 223 THR A C 1
ATOM 1112 O O . THR A 1 164 ? 51.971 34.745 52.927 1.00 38.72 223 THR A O 1
ATOM 1116 N N . GLY A 1 165 ? 51.056 32.962 51.913 1.00 39.19 224 GLY A N 1
ATOM 1117 C CA . GLY A 1 165 ? 50.079 33.765 51.209 1.00 39.22 224 GLY A CA 1
ATOM 1118 C C . GLY A 1 165 ? 48.717 33.117 51.268 1.00 39.36 224 GLY A C 1
ATOM 1119 O O . GLY A 1 165 ? 48.240 32.754 52.336 1.00 40.80 224 GLY A O 1
ATOM 1120 N N . GLY A 1 166 ? 48.088 32.965 50.112 1.00 39.16 225 GLY A N 1
ATOM 1121 C CA . GLY A 1 166 ? 46.774 32.359 50.071 1.00 39.37 225 GLY A CA 1
ATOM 1122 C C . GLY A 1 166 ? 46.221 32.340 48.666 1.00 39.38 225 GLY A C 1
ATOM 1123 O O . GLY A 1 166 ? 46.977 32.390 47.692 1.00 39.89 225 GLY A O 1
ATOM 1124 N N . THR A 1 167 ? 44.899 32.290 48.559 1.00 38.37 226 THR A N 1
ATOM 1125 C CA . THR A 1 167 ? 44.247 32.239 47.264 1.00 38.89 226 THR A CA 1
ATOM 1126 C C . THR A 1 167 ? 43.512 33.533 46.902 1.00 37.04 226 THR A C 1
ATOM 1127 O O . THR A 1 167 ? 42.914 33.632 45.830 1.00 36.92 226 THR A O 1
ATOM 1131 N N . THR A 1 168 ? 43.563 34.530 47.779 1.00 35.15 227 THR A N 1
ATOM 1132 C CA . THR A 1 168 ? 42.874 35.786 47.500 1.00 33.74 227 THR A CA 1
ATOM 1133 C C . THR A 1 168 ? 43.819 36.941 47.171 1.00 33.47 227 THR A C 1
ATOM 1134 O O . THR A 1 168 ? 45.039 36.819 47.285 1.00 31.26 227 THR A O 1
ATOM 1138 N N . GLU A 1 169 ? 43.236 38.065 46.764 1.00 32.52 228 GLU A N 1
ATOM 1139 C CA . GLU A 1 169 ? 44.007 39.245 46.404 1.00 31.92 228 GLU A CA 1
ATOM 1140 C C . GLU A 1 169 ? 44.701 39.889 47.595 1.00 31.59 228 GLU A C 1
ATOM 1141 O O . GLU A 1 169 ? 45.804 40.423 47.459 1.00 30.35 228 GLU A O 1
ATOM 1147 N N . THR A 1 170 ? 44.060 39.849 48.758 1.00 32.39 229 THR A N 1
ATOM 1148 C CA . THR A 1 170 ? 44.642 40.456 49.951 1.00 32.96 229 THR A CA 1
ATOM 1149 C C . THR A 1 170 ? 45.927 39.748 50.362 1.00 32.95 229 THR A C 1
ATOM 1150 O O . THR A 1 170 ? 46.937 40.387 50.650 1.00 32.69 229 THR A O 1
ATOM 1154 N N . GLU A 1 171 ? 45.885 38.424 50.392 1.00 34.35 230 GLU A N 1
ATOM 1155 C CA . GLU A 1 171 ? 47.062 37.649 50.758 1.00 36.77 230 GLU A CA 1
ATOM 1156 C C . GLU A 1 171 ? 48.189 37.944 49.774 1.00 36.04 230 GLU A C 1
ATOM 1157 O O . GLU A 1 171 ? 49.363 37.965 50.146 1.00 36.96 230 GLU A O 1
ATOM 1163 N N . GLY A 1 172 ? 47.824 38.184 48.517 1.00 34.61 231 GLY A N 1
ATOM 1164 C CA . GLY A 1 172 ? 48.826 38.505 47.521 1.00 31.39 231 GLY A CA 1
ATOM 1165 C C . GLY A 1 172 ? 49.453 39.842 47.864 1.00 31.28 231 GLY A C 1
ATOM 1166 O O . GLY A 1 172 ? 50.673 39.981 47.881 1.00 31.24 231 GLY A O 1
ATOM 1167 N N . ALA A 1 173 ? 48.607 40.828 48.156 1.00 31.15 232 ALA A N 1
ATOM 1168 C CA . ALA A 1 173 ? 49.063 42.172 48.495 1.00 31.33 232 ALA A CA 1
ATOM 1169 C C . ALA A 1 173 ? 49.878 42.213 49.785 1.00 31.96 232 ALA A C 1
ATOM 1170 O O . ALA A 1 173 ? 50.887 42.913 49.866 1.00 31.56 232 ALA A O 1
ATOM 1172 N N . GLU A 1 174 ? 49.439 41.469 50.796 1.00 33.77 233 GLU A N 1
ATOM 1173 C CA . GLU A 1 174 ? 50.160 41.446 52.066 1.00 35.79 233 GLU A CA 1
ATOM 1174 C C . GLU A 1 174 ? 51.510 40.766 51.852 1.00 35.72 233 GLU A C 1
ATOM 1175 O O . GLU A 1 174 ? 52.532 41.204 52.381 1.00 34.57 233 GLU A O 1
ATOM 1181 N N . GLY A 1 175 ? 51.507 39.696 51.061 1.00 34.99 234 GLY A N 1
ATOM 1182 C CA . GLY A 1 175 ? 52.748 38.996 50.788 1.00 32.64 234 GLY A CA 1
ATOM 1183 C C . GLY A 1 175 ? 53.756 39.922 50.141 1.00 32.27 234 GLY A C 1
ATOM 1184 O O . GLY A 1 175 ? 54.908 39.985 50.561 1.00 31.32 234 GLY A O 1
ATOM 1193 N N . HIS A 1 177 ? 53.784 43.155 50.190 1.00 33.51 236 HIS A N 1
ATOM 1194 C CA . HIS A 1 177 ? 54.154 44.201 51.128 1.00 35.92 236 HIS A CA 1
ATOM 1195 C C . HIS A 1 177 ? 55.331 43.675 51.951 1.00 35.41 236 HIS A C 1
ATOM 1196 O O . HIS A 1 177 ? 56.399 44.294 51.993 1.00 33.63 236 HIS A O 1
ATOM 1203 N N . THR A 1 178 ? 55.123 42.518 52.579 1.00 34.27 237 THR A N 1
ATOM 1204 C CA . THR A 1 178 ? 56.147 41.871 53.395 1.00 34.97 237 THR A CA 1
ATOM 1205 C C . THR A 1 178 ? 57.487 41.781 52.676 1.00 34.46 237 THR A C 1
ATOM 1206 O O . THR A 1 178 ? 58.528 42.105 53.246 1.00 34.92 237 THR A O 1
ATOM 1210 N N . LEU A 1 179 ? 57.453 41.330 51.423 1.00 33.77 238 LEU A N 1
ATOM 1211 C CA . LEU A 1 179 ? 58.667 41.180 50.622 1.00 34.04 238 LEU A CA 1
ATOM 1212 C C . LEU A 1 179 ? 59.387 42.506 50.382 1.00 34.54 238 LEU A C 1
ATOM 1213 O O . LEU A 1 179 ? 60.615 42.568 50.420 1.00 33.40 238 LEU A O 1
ATOM 1218 N N . LEU A 1 180 ? 58.622 43.560 50.114 1.00 36.77 239 LEU A N 1
ATOM 1219 C CA . LEU A 1 180 ? 59.202 44.876 49.864 1.00 39.23 239 LEU A CA 1
ATOM 1220 C C . LEU A 1 180 ? 59.959 45.379 51.084 1.00 42.38 239 LEU A C 1
ATOM 1221 O O . LEU A 1 180 ? 60.862 46.203 50.967 1.00 43.19 239 LEU A O 1
ATOM 1226 N N . GLU A 1 181 ? 59.589 44.875 52.257 1.00 45.36 240 GLU A N 1
ATOM 1227 C CA . GLU A 1 181 ? 60.234 45.289 53.494 1.00 48.60 240 GLU A CA 1
ATOM 1228 C C . GLU A 1 181 ? 61.475 44.477 53.823 1.00 49.73 240 GLU A C 1
ATOM 1229 O O . GLU A 1 181 ? 62.119 44.718 54.845 1.00 49.20 240 GLU A O 1
ATOM 1243 N N . PRO A 1 183 ? 65.341 43.099 53.683 1.00 51.72 242 PRO A N 1
ATOM 1244 C CA . PRO A 1 183 ? 66.608 43.833 53.589 1.00 50.97 242 PRO A CA 1
ATOM 1245 C C . PRO A 1 183 ? 67.007 43.930 52.120 1.00 50.70 242 PRO A C 1
ATOM 1246 O O . PRO A 1 183 ? 67.602 44.913 51.674 1.00 50.04 242 PRO A O 1
ATOM 1250 N N . THR A 1 184 ? 66.660 42.885 51.376 1.00 49.25 243 THR A N 1
ATOM 1251 C CA . THR A 1 184 ? 66.962 42.805 49.954 1.00 48.30 243 THR A CA 1
ATOM 1252 C C . THR A 1 184 ? 65.751 42.241 49.204 1.00 45.71 243 THR A C 1
ATOM 1253 O O . THR A 1 184 ? 65.683 41.043 48.920 1.00 46.66 243 THR A O 1
ATOM 1257 N N . PRO A 1 185 ? 64.778 43.108 48.871 1.00 43.29 244 PRO A N 1
ATOM 1258 C CA . PRO A 1 185 ? 63.571 42.680 48.156 1.00 40.06 244 PRO A CA 1
ATOM 1259 C C . PRO A 1 185 ? 63.871 41.968 46.839 1.00 36.74 244 PRO A C 1
ATOM 1260 O O . PRO A 1 185 ? 64.862 42.260 46.165 1.00 35.07 244 PRO A O 1
ATOM 1264 N N . PRO A 1 186 ? 63.011 41.013 46.460 1.00 33.13 245 PRO A N 1
ATOM 1265 C CA . PRO A 1 186 ? 63.170 40.241 45.224 1.00 30.58 245 PRO A CA 1
ATOM 1266 C C . PRO A 1 186 ? 62.908 41.081 43.980 1.00 27.75 245 PRO A C 1
ATOM 1267 O O . PRO A 1 186 ? 62.198 42.082 44.042 1.00 26.36 245 PRO A O 1
ATOM 1271 N N . THR A 1 187 ? 63.491 40.671 42.859 1.00 25.13 246 THR A N 1
ATOM 1272 C CA . THR A 1 187 ? 63.294 41.369 41.594 1.00 24.24 246 THR A CA 1
ATOM 1273 C C . THR A 1 187 ? 62.188 40.663 40.798 1.00 23.38 246 THR A C 1
ATOM 1274 O O . THR A 1 187 ? 61.768 41.136 39.732 1.00 21.86 246 THR A O 1
ATOM 1278 N N . ALA A 1 188 ? 61.731 39.526 41.323 1.00 21.48 247 ALA A N 1
ATOM 1279 C CA . ALA A 1 188 ? 60.680 38.739 40.680 1.00 20.42 247 ALA A CA 1
ATOM 1280 C C . ALA A 1 188 ? 59.905 37.949 41.718 1.00 20.23 247 ALA A C 1
ATOM 1281 O O . ALA A 1 188 ? 60.463 37.474 42.708 1.00 21.97 247 ALA A O 1
ATOM 1283 N N . VAL A 1 189 ? 58.610 37.807 41.477 1.00 20.10 248 VAL A N 1
ATOM 1284 C CA . VAL A 1 189 ? 57.733 37.095 42.382 1.00 20.25 248 VAL A CA 1
ATOM 1285 C C . VAL A 1 189 ? 56.825 36.108 41.652 1.00 22.03 248 VAL A C 1
ATOM 1286 O O . VAL A 1 189 ? 56.261 36.420 40.593 1.00 19.81 248 VAL A O 1
ATOM 1290 N N . VAL A 1 190 ? 56.704 34.915 42.226 1.00 20.14 249 VAL A N 1
ATOM 1291 C CA . VAL A 1 190 ? 55.839 33.871 41.704 1.00 20.42 249 VAL A CA 1
ATOM 1292 C C . VAL A 1 190 ? 54.729 33.758 42.736 1.00 21.74 249 VAL A C 1
ATOM 1293 O O . VAL A 1 190 ? 54.967 33.274 43.848 1.00 22.01 249 VAL A O 1
ATOM 1297 N N . ALA A 1 191 ? 53.530 34.219 42.377 1.00 20.58 250 ALA A N 1
ATOM 1298 C CA . ALA A 1 191 ? 52.379 34.180 43.275 1.00 20.93 250 ALA A CA 1
ATOM 1299 C C . ALA A 1 191 ? 51.708 32.811 43.179 1.00 21.58 250 ALA A C 1
ATOM 1300 O O . ALA A 1 191 ? 51.852 32.124 42.170 1.00 22.41 250 ALA A O 1
ATOM 1302 N N . PHE A 1 192 ? 50.965 32.427 44.215 1.00 20.59 251 PHE A N 1
ATOM 1303 C CA . PHE A 1 192 ? 50.298 31.124 44.223 1.00 21.22 251 PHE A CA 1
ATOM 1304 C C . PHE A 1 192 ? 49.365 30.933 43.032 1.00 21.52 251 PHE A C 1
ATOM 1305 O O . PHE A 1 192 ? 49.400 29.891 42.384 1.00 21.88 251 PHE A O 1
ATOM 1313 N N . ASN A 1 193 ? 48.502 31.919 42.780 1.00 20.42 252 ASN A N 1
ATOM 1314 C CA . ASN A 1 193 ? 47.612 31.880 41.621 1.00 20.99 252 ASN A CA 1
ATOM 1315 C C . ASN A 1 193 ? 47.356 33.285 41.097 1.00 19.48 252 ASN A C 1
ATOM 1316 O O . ASN A 1 193 ? 47.889 34.252 41.630 1.00 20.11 252 ASN A O 1
ATOM 1321 N N . ASP A 1 194 ? 46.562 33.390 40.037 1.00 20.06 253 ASP A N 1
ATOM 1322 C CA . ASP A 1 194 ? 46.264 34.675 39.416 1.00 23.14 253 ASP A CA 1
ATOM 1323 C C . ASP A 1 194 ? 45.593 35.690 40.335 1.00 23.43 253 ASP A C 1
ATOM 1324 O O . ASP A 1 194 ? 45.973 36.858 40.336 1.00 24.19 253 ASP A O 1
ATOM 1329 N N . ARG A 1 195 ? 44.599 35.256 41.106 1.00 24.21 254 ARG A N 1
ATOM 1330 C CA . ARG A 1 195 ? 43.918 36.179 42.015 1.00 27.05 254 ARG A CA 1
ATOM 1331 C C . ARG A 1 195 ? 44.945 36.739 42.987 1.00 25.24 254 ARG A C 1
ATOM 1332 O O . ARG A 1 195 ? 44.970 37.935 43.261 1.00 26.24 254 ARG A O 1
ATOM 1340 N N . CYS A 1 196 ? 45.806 35.869 43.497 1.00 24.81 255 CYS A N 1
ATOM 1341 C CA . CYS A 1 196 ? 46.851 36.302 44.412 1.00 23.78 255 CYS A CA 1
ATOM 1342 C C . CYS A 1 196 ? 47.787 37.306 43.706 1.00 22.86 255 CYS A C 1
ATOM 1343 O O . CYS A 1 196 ? 48.169 38.317 44.287 1.00 22.90 255 CYS A O 1
ATOM 1346 N N . ALA A 1 197 ? 48.147 37.034 42.451 1.00 21.71 256 ALA A N 1
ATOM 1347 C CA . ALA A 1 197 ? 49.041 37.933 41.710 1.00 20.99 256 ALA A CA 1
ATOM 1348 C C . ALA A 1 197 ? 48.367 39.275 41.425 1.00 20.96 256 ALA A C 1
ATOM 1349 O O . ALA A 1 197 ? 49.029 40.312 41.319 1.00 19.57 256 ALA A O 1
ATOM 1351 N N . THR A 1 198 ? 47.045 39.261 41.289 1.00 21.43 257 THR A N 1
ATOM 1352 C CA . THR A 1 198 ? 46.335 40.513 41.053 1.00 23.72 257 THR A CA 1
ATOM 1353 C C . THR A 1 198 ? 46.642 41.432 42.238 1.00 22.80 257 THR A C 1
ATOM 1354 O O . THR A 1 198 ? 46.987 42.606 42.058 1.00 22.38 257 THR A O 1
ATOM 1358 N N . GLY A 1 199 ? 46.541 40.880 43.447 1.00 22.57 258 GLY A N 1
ATOM 1359 C CA . GLY A 1 199 ? 46.822 41.652 44.645 1.00 23.01 258 GLY A CA 1
ATOM 1360 C C . GLY A 1 199 ? 48.257 42.145 44.678 1.00 24.02 258 GLY A C 1
ATOM 1361 O O . GLY A 1 199 ? 48.534 43.252 45.142 1.00 25.26 258 GLY A O 1
ATOM 1362 N N . VAL A 1 200 ? 49.172 41.312 44.188 1.00 24.84 259 VAL A N 1
ATOM 1363 C CA . VAL A 1 200 ? 50.585 41.657 44.136 1.00 23.45 259 VAL A CA 1
ATOM 1364 C C . VAL A 1 200 ? 50.753 42.864 43.216 1.00 23.90 259 VAL A C 1
ATOM 1365 O O . VAL A 1 200 ? 51.369 43.870 43.593 1.00 21.77 259 VAL A O 1
ATOM 1369 N N . LEU A 1 201 ? 50.183 42.759 42.017 1.00 22.55 260 LEU A N 1
ATOM 1370 C CA . LEU A 1 201 ? 50.256 43.836 41.034 1.00 24.23 260 LEU A CA 1
ATOM 1371 C C . LEU A 1 201 ? 49.654 45.135 41.555 1.00 23.77 260 LEU A C 1
ATOM 1372 O O . LEU A 1 201 ? 50.242 46.200 41.395 1.00 22.71 260 LEU A O 1
ATOM 1377 N N . ASP A 1 202 ? 48.476 45.037 42.169 1.00 25.70 261 ASP A N 1
ATOM 1378 C CA . ASP A 1 202 ? 47.794 46.213 42.699 1.00 29.61 261 ASP A CA 1
ATOM 1379 C C . ASP A 1 202 ? 48.689 46.955 43.681 1.00 29.71 261 ASP A C 1
ATOM 1380 O O . ASP A 1 202 ? 48.791 48.179 43.631 1.00 30.77 261 ASP A O 1
ATOM 1385 N N . LEU A 1 203 ? 49.343 46.212 44.565 1.00 28.74 262 LEU A N 1
ATOM 1386 C CA . LEU A 1 203 ? 50.216 46.826 45.551 1.00 29.42 262 LEU A CA 1
ATOM 1387 C C . LEU A 1 203 ? 51.423 47.486 44.906 1.00 30.05 262 LEU A C 1
ATOM 1388 O O . LEU A 1 203 ? 51.786 48.604 45.269 1.00 30.08 262 LEU A O 1
ATOM 1393 N N . LEU A 1 204 ? 52.044 46.804 43.949 1.00 30.02 263 LEU A N 1
ATOM 1394 C CA . LEU A 1 204 ? 53.220 47.352 43.290 1.00 30.45 263 LEU A CA 1
ATOM 1395 C C . LEU A 1 204 ? 52.965 48.662 42.555 1.00 30.34 263 LEU A C 1
ATOM 1396 O O . LEU A 1 204 ? 53.748 49.601 42.692 1.00 29.62 263 LEU A O 1
ATOM 1401 N N . VAL A 1 205 ? 51.893 48.729 41.767 1.00 30.63 264 VAL A N 1
ATOM 1402 C CA . VAL A 1 205 ? 51.591 49.957 41.036 1.00 33.77 264 VAL A CA 1
ATOM 1403 C C . VAL A 1 205 ? 51.265 51.107 41.991 1.00 34.68 264 VAL A C 1
ATOM 1404 O O . VAL A 1 205 ? 51.703 52.240 41.781 1.00 34.48 264 VAL A O 1
ATOM 1408 N N . ARG A 1 206 ? 50.511 50.816 43.045 1.00 37.02 265 ARG A N 1
ATOM 1409 C CA . ARG A 1 206 ? 50.162 51.852 44.012 1.00 41.23 265 ARG A CA 1
ATOM 1410 C C . ARG A 1 206 ? 51.393 52.310 44.792 1.00 41.72 265 ARG A C 1
ATOM 1411 O O . ARG A 1 206 ? 51.407 53.402 45.350 1.00 43.51 265 ARG A O 1
ATOM 1419 N N . SER A 1 207 ? 52.427 51.476 44.822 1.00 41.82 266 SER A N 1
ATOM 1420 C CA . SER A 1 207 ? 53.649 51.803 45.548 1.00 42.63 266 SER A CA 1
ATOM 1421 C C . SER A 1 207 ? 54.700 52.452 44.659 1.00 42.11 266 SER A C 1
ATOM 1422 O O . SER A 1 207 ? 55.841 52.630 45.077 1.00 42.37 266 SER A O 1
ATOM 1425 N N . GLY A 1 208 ? 54.321 52.784 43.430 1.00 42.12 267 GLY A N 1
ATOM 1426 C CA . GLY A 1 208 ? 55.250 53.428 42.520 1.00 42.13 267 GLY A CA 1
ATOM 1427 C C . GLY A 1 208 ? 56.204 52.524 41.760 1.00 42.55 267 GLY A C 1
ATOM 1428 O O . GLY A 1 208 ? 57.065 53.009 41.021 1.00 42.36 267 GLY A O 1
ATOM 1429 N N . ARG A 1 209 ? 56.061 51.214 41.927 1.00 42.71 268 ARG A N 1
ATOM 1430 C CA . ARG A 1 209 ? 56.934 50.273 41.233 1.00 43.35 268 ARG A CA 1
ATOM 1431 C C . ARG A 1 209 ? 56.303 49.799 39.921 1.00 42.28 268 ARG A C 1
ATOM 1432 O O . ARG A 1 209 ? 55.131 49.419 39.882 1.00 43.19 268 ARG A O 1
ATOM 1440 N N . ASP A 1 210 ? 57.083 49.833 38.845 1.00 40.08 269 ASP A N 1
ATOM 1441 C CA . ASP A 1 210 ? 56.591 49.410 37.540 1.00 38.28 269 ASP A CA 1
ATOM 1442 C C . ASP A 1 210 ? 56.837 47.927 37.273 1.00 35.01 269 ASP A C 1
ATOM 1443 O O . ASP A 1 210 ? 57.891 47.391 37.624 1.00 33.98 269 ASP A O 1
ATOM 1448 N N . VAL A 1 211 ? 55.850 47.269 36.670 1.00 29.89 270 VAL A N 1
ATOM 1449 C CA . VAL A 1 211 ? 55.954 45.855 36.318 1.00 26.35 270 VAL A CA 1
ATOM 1450 C C . VAL A 1 211 ? 55.955 45.817 34.788 1.00 27.20 270 VAL A C 1
ATOM 1451 O O . VAL A 1 211 ? 55.023 46.318 34.151 1.00 26.68 270 VAL A O 1
ATOM 1455 N N . PRO A 1 212 ? 56.984 45.208 34.171 1.00 26.97 271 PRO A N 1
ATOM 1456 C CA . PRO A 1 212 ? 58.150 44.543 34.765 1.00 28.31 271 PRO A CA 1
ATOM 1457 C C . PRO A 1 212 ? 59.414 45.375 35.001 1.00 29.09 271 PRO A C 1
ATOM 1458 O O . PRO A 1 212 ? 60.367 44.886 35.607 1.00 29.03 271 PRO A O 1
ATOM 1462 N N . ALA A 1 213 ? 59.431 46.617 34.528 1.00 30.15 272 ALA A N 1
ATOM 1463 C CA . ALA A 1 213 ? 60.604 47.485 34.682 1.00 29.71 272 ALA A CA 1
ATOM 1464 C C . ALA A 1 213 ? 61.337 47.338 36.016 1.00 30.51 272 ALA A C 1
ATOM 1465 O O . ALA A 1 213 ? 62.564 47.315 36.049 1.00 30.80 272 ALA A O 1
ATOM 1467 N N . ASP A 1 214 ? 60.594 47.235 37.113 1.00 30.71 273 ASP A N 1
ATOM 1468 C CA . ASP A 1 214 ? 61.210 47.099 38.430 1.00 30.90 273 ASP A CA 1
ATOM 1469 C C . ASP A 1 214 ? 61.112 45.687 38.991 1.00 30.73 273 ASP A C 1
ATOM 1470 O O . ASP A 1 214 ? 62.088 45.149 39.528 1.00 28.87 273 ASP A O 1
ATOM 1475 N N . ILE A 1 215 ? 59.930 45.091 38.862 1.00 28.49 274 ILE A N 1
ATOM 1476 C CA . ILE A 1 215 ? 59.696 43.749 39.365 1.00 26.15 274 ILE A CA 1
ATOM 1477 C C . ILE A 1 215 ? 58.836 42.938 38.405 1.00 24.89 274 ILE A C 1
ATOM 1478 O O . ILE A 1 215 ? 57.860 43.447 37.852 1.00 23.51 274 ILE A O 1
ATOM 1483 N N . SER A 1 216 ? 59.222 41.681 38.204 1.00 23.31 275 SER A N 1
ATOM 1484 C CA . SER A 1 216 ? 58.492 40.768 37.340 1.00 21.36 275 SER A CA 1
ATOM 1485 C C . SER A 1 216 ? 57.571 39.948 38.218 1.00 20.99 275 SER A C 1
ATOM 1486 O O . SER A 1 216 ? 57.920 39.587 39.342 1.00 20.75 275 SER A O 1
ATOM 1489 N N . VAL A 1 217 ? 56.391 39.653 37.693 1.00 19.61 276 VAL A N 1
ATOM 1490 C CA . VAL A 1 217 ? 55.391 38.900 38.423 1.00 17.44 276 VAL A CA 1
ATOM 1491 C C . VAL A 1 217 ? 54.805 37.781 37.574 1.00 19.05 276 VAL A C 1
ATOM 1492 O O . VAL A 1 217 ? 54.461 37.990 36.397 1.00 16.13 276 VAL A O 1
ATOM 1496 N N . VAL A 1 218 ? 54.709 36.593 38.169 1.00 16.78 277 VAL A N 1
ATOM 1497 C CA . VAL A 1 218 ? 54.124 35.451 37.489 1.00 16.24 277 VAL A CA 1
ATOM 1498 C C . VAL A 1 218 ? 52.964 34.888 38.313 1.00 17.04 277 VAL A C 1
ATOM 1499 O O . VAL A 1 218 ? 53.074 34.712 39.531 1.00 16.48 277 VAL A O 1
ATOM 1503 N N . GLY A 1 219 ? 51.848 34.620 37.642 1.00 17.30 278 GLY A N 1
ATOM 1504 C CA . GLY A 1 219 ? 50.683 34.070 38.312 1.00 16.37 278 GLY A CA 1
ATOM 1505 C C . GLY A 1 219 ? 50.547 32.584 38.032 1.00 18.16 278 GLY A C 1
ATOM 1506 O O . GLY A 1 219 ? 51.501 31.954 37.576 1.00 16.31 278 GLY A O 1
ATOM 1507 N N . TYR A 1 220 ? 49.364 32.024 38.282 1.00 16.57 279 TYR A N 1
ATOM 1508 C CA . TYR A 1 220 ? 49.135 30.599 38.063 1.00 17.95 279 TYR A CA 1
ATOM 1509 C C . TYR A 1 220 ? 47.643 30.349 37.834 1.00 16.77 279 TYR A C 1
ATOM 1510 O O . TYR A 1 220 ? 46.810 30.847 38.592 1.00 18.35 279 TYR A O 1
ATOM 1519 N N . ASP A 1 221 ? 47.336 29.593 36.777 1.00 16.97 280 ASP A N 1
ATOM 1520 C CA . ASP A 1 221 ? 45.974 29.198 36.359 1.00 18.12 280 ASP A CA 1
ATOM 1521 C C . ASP A 1 221 ? 45.553 29.678 34.968 1.00 19.37 280 ASP A C 1
ATOM 1522 O O . ASP A 1 221 ? 44.773 29.013 34.299 1.00 21.67 280 ASP A O 1
ATOM 1527 N N . ASP A 1 222 ? 46.074 30.820 34.533 1.00 18.59 281 ASP A N 1
ATOM 1528 C CA . ASP A 1 222 ? 45.694 31.411 33.249 1.00 19.92 281 ASP A CA 1
ATOM 1529 C C . ASP A 1 222 ? 44.171 31.564 33.248 1.00 21.68 281 ASP A C 1
ATOM 1530 O O . ASP A 1 222 ? 43.472 31.085 32.346 1.00 20.72 281 ASP A O 1
ATOM 1535 N N . SER A 1 223 ? 43.676 32.239 34.286 1.00 21.72 282 SER A N 1
ATOM 1536 C CA . SER A 1 223 ? 42.251 32.495 34.460 1.00 22.46 282 SER A CA 1
ATOM 1537 C C . SER A 1 223 ? 41.865 33.782 33.728 1.00 23.30 282 SER A C 1
ATOM 1538 O O . SER A 1 223 ? 42.710 34.431 33.102 1.00 21.49 282 SER A O 1
ATOM 1541 N N . ARG A 1 224 ? 40.591 34.154 33.809 1.00 23.57 283 ARG A N 1
ATOM 1542 C CA . ARG A 1 224 ? 40.121 35.361 33.140 1.00 23.99 283 ARG A CA 1
ATOM 1543 C C . ARG A 1 224 ? 40.873 36.591 33.626 1.00 23.70 283 ARG A C 1
ATOM 1544 O O . ARG A 1 224 ? 40.980 37.577 32.912 1.00 24.74 283 ARG A O 1
ATOM 1552 N N . LEU A 1 225 ? 41.403 36.525 34.842 1.00 23.00 284 LEU A N 1
ATOM 1553 C CA . LEU A 1 225 ? 42.139 37.647 35.407 1.00 25.16 284 LEU A CA 1
ATOM 1554 C C . LEU A 1 225 ? 43.456 37.928 34.671 1.00 25.61 284 LEU A C 1
ATOM 1555 O O . LEU A 1 225 ? 43.822 39.084 34.458 1.00 26.72 284 LEU A O 1
ATOM 1560 N N . ALA A 1 226 ? 44.154 36.872 34.265 1.00 24.73 285 ALA A N 1
ATOM 1561 C CA . ALA A 1 226 ? 45.433 37.015 33.581 1.00 24.86 285 ALA A CA 1
ATOM 1562 C C . ALA A 1 226 ? 45.363 37.576 32.159 1.00 24.53 285 ALA A C 1
ATOM 1563 O O . ALA A 1 226 ? 46.298 38.241 31.706 1.00 23.74 285 ALA A O 1
ATOM 1565 N N . ARG A 1 227 ? 44.262 37.328 31.457 1.00 23.84 286 ARG A N 1
ATOM 1566 C CA . ARG A 1 227 ? 44.141 37.808 30.083 1.00 24.47 286 ARG A CA 1
ATOM 1567 C C . ARG A 1 227 ? 43.495 39.185 29.916 1.00 24.88 286 ARG A C 1
ATOM 1568 O O . ARG A 1 227 ? 43.314 39.655 28.792 1.00 22.55 286 ARG A O 1
ATOM 1576 N N . ILE A 1 228 ? 43.136 39.826 31.024 1.00 26.04 287 ILE A N 1
ATOM 1577 C CA . ILE A 1 228 ? 42.557 41.161 30.953 1.00 26.14 287 ILE A CA 1
ATOM 1578 C C . ILE A 1 228 ? 43.584 42.024 30.220 1.00 27.74 287 ILE A C 1
ATOM 1579 O O . ILE A 1 228 ? 44.734 42.117 30.630 1.00 29.33 287 ILE A O 1
ATOM 1584 N N . PRO A 1 229 ? 43.172 42.660 29.115 1.00 28.91 288 PRO A N 1
ATOM 1585 C CA . PRO A 1 229 ? 43.999 43.521 28.268 1.00 28.34 288 PRO A CA 1
ATOM 1586 C C . PRO A 1 229 ? 44.997 44.471 28.939 1.00 28.84 288 PRO A C 1
ATOM 1587 O O . PRO A 1 229 ? 46.128 44.610 28.469 1.00 29.10 288 PRO A O 1
ATOM 1591 N N . HIS A 1 230 ? 44.597 45.134 30.017 1.00 25.42 289 HIS A N 1
ATOM 1592 C CA . HIS A 1 230 ? 45.517 46.061 30.668 1.00 25.81 289 HIS A CA 1
ATOM 1593 C C . HIS A 1 230 ? 46.331 45.433 31.789 1.00 24.65 289 HIS A C 1
ATOM 1594 O O . HIS A 1 230 ? 47.113 46.112 32.454 1.00 25.57 289 HIS A O 1
ATOM 1601 N N . VAL A 1 231 ? 46.149 44.135 32.000 1.00 23.83 290 VAL A N 1
ATOM 1602 C CA . VAL A 1 231 ? 46.901 43.435 33.032 1.00 23.68 290 VAL A CA 1
ATOM 1603 C C . VAL A 1 231 ? 47.983 42.587 32.358 1.00 22.07 290 VAL A C 1
ATOM 1604 O O . VAL A 1 231 ? 49.149 42.651 32.738 1.00 22.01 290 VAL A O 1
ATOM 1608 N N . GLN A 1 232 ? 47.582 41.820 31.344 1.00 18.87 291 GLN A N 1
ATOM 1609 C CA . GLN A 1 232 ? 48.489 40.943 30.585 1.00 18.82 291 GLN A CA 1
ATOM 1610 C C . GLN A 1 232 ? 49.527 40.262 31.493 1.00 16.64 291 GLN A C 1
ATOM 1611 O O . GLN A 1 232 ? 50.726 40.532 31.436 1.00 12.80 291 GLN A O 1
ATOM 1625 N N . THR A 1 234 ? 51.739 37.195 32.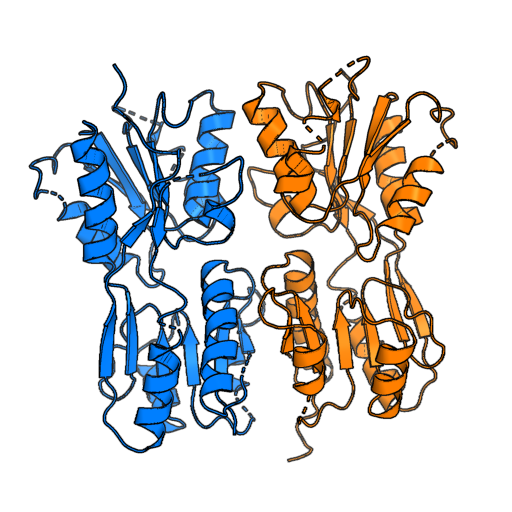981 1.00 14.67 293 THR A N 1
ATOM 1626 C CA . THR A 1 234 ? 52.462 36.005 32.564 1.00 14.71 293 THR A CA 1
ATOM 1627 C C . THR A 1 234 ? 52.003 35.025 33.618 1.00 13.97 293 THR A C 1
ATOM 1628 O O . THR A 1 234 ? 51.917 35.378 34.798 1.00 13.12 293 THR A O 1
ATOM 1632 N N . THR A 1 235 ? 51.708 33.800 33.210 1.00 14.97 294 THR A N 1
ATOM 1633 C CA . THR A 1 235 ? 51.169 32.857 34.161 1.00 15.61 294 THR A CA 1
ATOM 1634 C C . THR A 1 235 ? 51.336 31.433 33.656 1.00 15.72 294 THR A C 1
ATOM 1635 O O . THR A 1 235 ? 51.784 31.208 32.535 1.00 15.21 294 THR A O 1
ATOM 1639 N N . ILE A 1 236 ? 50.964 30.474 34.494 1.00 16.32 295 ILE A N 1
ATOM 1640 C CA . ILE A 1 236 ? 51.062 29.066 34.137 1.00 16.61 295 ILE A CA 1
ATOM 1641 C C . ILE A 1 236 ? 49.651 28.565 33.874 1.00 17.57 295 ILE A C 1
ATOM 1642 O O . ILE A 1 236 ? 48.750 28.778 34.683 1.00 20.27 295 ILE A O 1
ATOM 1647 N N . SER A 1 237 ? 49.456 27.926 32.727 1.00 17.15 296 SER A N 1
ATOM 1648 C CA . SER A 1 237 ? 48.162 27.363 32.371 1.00 17.58 296 SER A CA 1
ATOM 1649 C C . SER A 1 237 ? 48.171 25.887 32.762 1.00 19.67 296 SER A C 1
ATOM 1650 O O . SER A 1 237 ? 49.171 25.195 32.543 1.00 17.63 296 SER A O 1
ATOM 1653 N N . GLN A 1 238 ? 47.069 25.410 33.340 1.00 19.52 297 GLN A N 1
ATOM 1654 C CA . GLN A 1 238 ? 46.964 24.006 33.728 1.00 21.37 297 GLN A CA 1
ATOM 1655 C C . GLN A 1 238 ? 46.128 23.265 32.689 1.00 23.09 297 GLN A C 1
ATOM 1656 O O . GLN A 1 238 ? 45.839 22.082 32.852 1.00 25.31 297 GLN A O 1
ATOM 1662 N N . ASP A 1 239 ? 45.732 23.985 31.641 1.00 23.20 298 ASP A N 1
ATOM 1663 C CA . ASP A 1 239 ? 44.923 23.449 30.547 1.00 23.77 298 ASP A CA 1
ATOM 1664 C C . ASP A 1 239 ? 43.559 22.992 31.058 1.00 23.92 298 ASP A C 1
ATOM 1665 O O . ASP A 1 239 ? 43.257 21.805 31.076 1.00 21.45 298 ASP A O 1
ATOM 1670 N N . ALA A 1 240 ? 42.735 23.954 31.458 1.00 23.46 299 ALA A N 1
ATOM 1671 C CA . ALA A 1 240 ? 41.411 23.661 31.996 1.00 23.94 299 ALA A CA 1
ATOM 1672 C C . ALA A 1 240 ? 40.563 22.769 31.098 1.00 23.94 299 ALA A C 1
ATOM 1673 O O . ALA A 1 240 ? 39.802 21.933 31.588 1.00 22.94 299 ALA A O 1
ATOM 1675 N N . THR A 1 241 ? 40.683 22.945 29.786 1.00 23.71 300 THR A N 1
ATOM 1676 C CA . THR A 1 241 ? 39.900 22.139 28.855 1.00 24.55 300 THR A CA 1
ATOM 1677 C C . THR A 1 241 ? 40.221 20.648 28.949 1.00 24.88 300 THR A C 1
ATOM 1678 O O . THR A 1 241 ? 39.320 19.825 29.102 1.00 25.28 300 THR A O 1
ATOM 1682 N N . HIS A 1 242 ? 41.496 20.289 28.862 1.00 24.96 301 HIS A N 1
ATOM 1683 C CA . HIS A 1 242 ? 41.859 18.882 28.953 1.00 28.05 301 HIS A CA 1
ATOM 1684 C C . HIS A 1 242 ? 41.690 18.296 30.369 1.00 27.09 301 HIS A C 1
ATOM 1685 O O . HIS A 1 242 ? 41.310 17.131 30.534 1.00 24.93 301 HIS A O 1
ATOM 1700 N N . ALA A 1 244 ? 39.402 19.075 32.473 1.00 20.37 303 ALA A N 1
ATOM 1701 C CA . ALA A 1 244 ? 37.972 18.821 32.571 1.00 21.09 303 ALA A CA 1
ATOM 1702 C C . ALA A 1 244 ? 37.582 17.581 31.778 1.00 22.14 303 ALA A C 1
ATOM 1703 O O . ALA A 1 244 ? 36.801 16.763 32.247 1.00 20.32 303 ALA A O 1
ATOM 1705 N N . GLU A 1 245 ? 38.117 17.446 30.569 1.00 23.24 304 GLU A N 1
ATOM 1706 C CA . GLU A 1 245 ? 37.805 16.279 29.758 1.00 25.89 304 GLU A CA 1
ATOM 1707 C C . GLU A 1 245 ? 38.325 15.010 30.446 1.00 25.67 304 GLU A C 1
ATOM 1708 O O . GLU A 1 245 ? 37.643 13.984 30.464 1.00 25.11 304 GLU A O 1
ATOM 1714 N N . ALA A 1 246 ? 39.521 15.091 31.027 1.00 25.18 305 ALA A N 1
ATOM 1715 C CA . ALA A 1 246 ? 40.116 13.945 31.718 1.00 25.73 305 ALA A CA 1
ATOM 1716 C C . ALA A 1 246 ? 39.323 13.605 32.980 1.00 26.35 305 ALA A C 1
ATOM 1717 O O . ALA A 1 246 ? 39.129 12.429 33.318 1.00 25.59 305 ALA A O 1
ATOM 1719 N N . ALA A 1 247 ? 38.862 14.642 33.671 1.00 25.26 306 ALA A N 1
ATOM 1720 C CA . ALA A 1 247 ? 38.078 14.457 34.883 1.00 24.36 306 ALA A CA 1
ATOM 1721 C C . ALA A 1 247 ? 36.785 13.716 34.553 1.00 23.66 306 ALA A C 1
ATOM 1722 O O . ALA A 1 247 ? 36.433 12.753 35.227 1.00 23.59 306 ALA A O 1
ATOM 1724 N N . VAL A 1 248 ? 36.079 14.180 33.524 1.00 23.78 307 VAL A N 1
ATOM 1725 C CA . VAL A 1 248 ? 34.821 13.565 33.103 1.00 23.96 307 VAL A CA 1
ATOM 1726 C C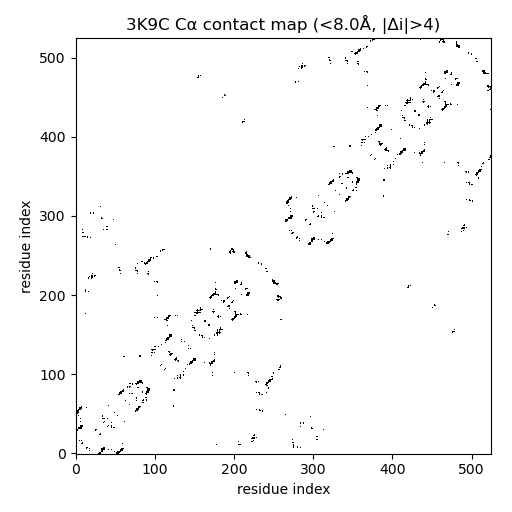 . VAL A 1 248 ? 35.033 12.130 32.621 1.00 26.44 307 VAL A C 1
ATOM 1727 O O . VAL A 1 248 ? 34.284 11.234 32.995 1.00 26.78 307 VAL A O 1
ATOM 1731 N N . ASP A 1 249 ? 36.046 11.909 31.789 1.00 27.93 308 ASP A N 1
ATOM 1732 C CA . ASP A 1 249 ? 36.312 10.564 31.295 1.00 30.36 308 ASP A CA 1
ATOM 1733 C C . ASP A 1 249 ? 36.755 9.687 32.453 1.00 30.43 308 ASP A C 1
ATOM 1734 O O . ASP A 1 249 ? 36.420 8.505 32.511 1.00 31.34 308 ASP A O 1
ATOM 1739 N N . GLY A 1 250 ? 37.493 10.279 33.385 1.00 30.13 309 GLY A N 1
ATOM 1740 C CA . GLY A 1 250 ? 37.948 9.533 34.541 1.00 28.41 309 GLY A CA 1
ATOM 1741 C C . GLY A 1 250 ? 36.770 9.042 35.364 1.00 29.49 309 GLY A C 1
ATOM 1742 O O . GLY A 1 250 ? 36.755 7.898 35.819 1.00 28.00 309 GLY A O 1
ATOM 1743 N N . ALA A 1 251 ? 35.776 9.906 35.554 1.00 27.04 310 ALA A N 1
ATOM 1744 C CA . ALA A 1 251 ? 34.594 9.540 36.325 1.00 29.27 310 ALA A CA 1
ATOM 1745 C C . ALA A 1 251 ? 33.750 8.487 35.603 1.00 29.66 310 ALA A C 1
ATOM 1746 O O . ALA A 1 251 ? 33.245 7.551 36.222 1.00 29.30 310 ALA A O 1
ATOM 1748 N N . LEU A 1 252 ? 33.593 8.648 34.295 1.00 29.37 311 LEU A N 1
ATOM 1749 C CA . LEU A 1 252 ? 32.805 7.705 33.514 1.00 32.52 311 LEU A CA 1
ATOM 1750 C C . LEU A 1 252 ? 33.468 6.329 33.482 1.00 33.96 311 LEU A C 1
ATOM 1751 O O . LEU A 1 252 ? 32.783 5.313 33.377 1.00 35.57 311 LEU A O 1
ATOM 1756 N N . ALA A 1 253 ? 34.795 6.301 33.585 1.00 33.29 312 ALA A N 1
ATOM 1757 C CA . ALA A 1 253 ? 35.534 5.042 33.584 1.00 34.97 312 ALA A CA 1
ATOM 1758 C C . ALA A 1 253 ? 35.354 4.327 34.922 1.00 36.23 312 ALA A C 1
ATOM 1759 O O . ALA A 1 253 ? 35.235 3.103 34.964 1.00 36.73 312 ALA A O 1
ATOM 1761 N N . GLN A 1 254 ? 35.340 5.090 36.013 1.00 36.02 313 GLN A N 1
ATOM 1762 C CA . GLN A 1 254 ? 35.151 4.505 37.336 1.00 36.09 313 GLN A CA 1
ATOM 1763 C C . GLN A 1 254 ? 33.721 3.990 37.439 1.00 38.22 313 GLN A C 1
ATOM 1764 O O . GLN A 1 254 ? 33.451 2.986 38.106 1.00 36.86 313 GLN A O 1
ATOM 1770 N N . ILE A 1 255 ? 32.806 4.679 36.766 1.00 40.05 314 ILE A N 1
ATOM 1771 C CA . ILE A 1 255 ? 31.410 4.276 36.785 1.00 42.14 314 ILE A CA 1
ATOM 1772 C C . ILE A 1 255 ? 31.245 2.941 36.072 1.00 43.92 314 ILE A C 1
ATOM 1773 O O . ILE A 1 255 ? 30.416 2.119 36.461 1.00 43.83 314 ILE A O 1
ATOM 1778 N N . SER A 1 256 ? 32.052 2.728 35.038 1.00 45.17 315 SER A N 1
ATOM 1779 C CA . SER A 1 256 ? 32.008 1.492 34.266 1.00 46.74 315 SER A CA 1
ATOM 1780 C C . SER A 1 256 ? 32.649 0.339 35.031 1.00 47.55 315 SER A C 1
ATOM 1781 O O . SER A 1 256 ? 32.496 -0.824 34.657 1.00 48.35 315 SER A O 1
ATOM 1784 N N . GLY A 1 257 ? 33.375 0.664 36.096 1.00 47.36 316 GLY A N 1
ATOM 1785 C CA . GLY A 1 257 ? 34.006 -0.371 36.891 1.00 47.31 316 GLY A CA 1
ATOM 1786 C C . GLY A 1 257 ? 35.520 -0.327 36.922 1.00 47.80 316 GLY A C 1
ATOM 1787 O O . GLY A 1 257 ? 36.139 -0.981 37.763 1.00 47.34 316 GLY A O 1
ATOM 1788 N N . ASP A 1 258 ? 36.127 0.435 36.016 1.00 47.85 317 ASP A N 1
ATOM 1789 C CA . ASP A 1 258 ? 37.580 0.520 35.982 1.00 47.99 317 ASP A CA 1
ATOM 1790 C C . ASP A 1 258 ? 38.138 1.044 37.298 1.00 48.11 317 ASP A C 1
ATOM 1791 O O . ASP A 1 258 ? 37.419 1.650 38.096 1.00 47.45 317 ASP A O 1
ATOM 1796 N N . LYS A 1 259 ? 39.427 0.800 37.514 1.00 47.73 318 LYS A N 1
ATOM 1797 C CA . LYS A 1 259 ? 40.111 1.226 38.727 1.00 47.35 318 LYS A CA 1
ATOM 1798 C C . LYS A 1 259 ? 40.361 2.735 38.721 1.00 45.47 318 LYS A C 1
ATOM 1799 O O . LYS A 1 259 ? 40.611 3.325 37.671 1.00 45.32 318 LYS A O 1
ATOM 1805 N N . ALA A 1 260 ? 40.289 3.348 39.899 1.00 43.36 319 ALA A N 1
ATOM 1806 C CA . ALA A 1 260 ? 40.518 4.781 40.041 1.00 41.56 319 ALA A CA 1
ATOM 1807 C C . ALA A 1 260 ? 41.973 5.071 39.689 1.00 40.69 319 ALA A C 1
ATOM 1808 O O . ALA A 1 260 ? 42.863 4.293 40.033 1.00 41.06 319 ALA A O 1
ATOM 1810 N N . VAL A 1 261 ? 42.213 6.190 39.013 1.00 38.74 320 VAL A N 1
ATOM 1811 C CA . VAL A 1 261 ? 43.563 6.553 38.594 1.00 36.58 320 VAL A CA 1
ATOM 1812 C C . VAL A 1 261 ? 43.994 7.952 39.034 1.00 35.13 320 VAL A C 1
ATOM 1813 O O . VAL A 1 261 ? 43.161 8.837 39.231 1.00 33.89 320 VAL A O 1
ATOM 1817 N N . ASP A 1 262 ? 45.304 8.134 39.198 1.00 34.32 321 ASP A N 1
ATOM 1818 C CA . ASP A 1 262 ? 45.870 9.428 39.563 1.00 33.87 321 ASP A CA 1
ATOM 1819 C C . ASP A 1 262 ? 46.560 9.965 38.318 1.00 34.09 321 ASP A C 1
ATOM 1820 O O . ASP A 1 262 ? 47.724 9.649 38.055 1.00 35.45 321 ASP A O 1
ATOM 1825 N N . LEU A 1 263 ? 45.831 10.772 37.553 1.00 30.12 322 LEU A N 1
ATOM 1826 C CA . LEU A 1 263 ? 46.351 11.345 36.324 1.00 28.56 322 LEU A CA 1
ATOM 1827 C C . LEU A 1 263 ? 46.949 12.731 36.533 1.00 29.15 322 LEU A C 1
ATOM 1828 O O . LEU A 1 263 ? 46.288 13.631 37.053 1.00 29.59 322 LEU A O 1
ATOM 1833 N N . VAL A 1 264 ? 48.202 12.894 36.123 1.00 25.74 323 VAL A N 1
ATOM 1834 C CA . VAL A 1 264 ? 48.898 14.165 36.245 1.00 25.66 323 VAL A CA 1
ATOM 1835 C C . VAL A 1 264 ? 49.089 14.761 34.839 1.00 26.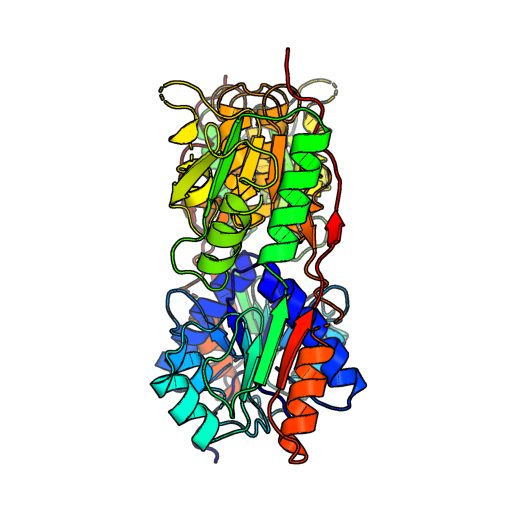59 323 VAL A C 1
ATOM 1836 O O . VAL A 1 264 ? 49.642 14.110 33.943 1.00 25.76 323 VAL A O 1
ATOM 1840 N N . LEU A 1 265 ? 48.610 15.988 34.653 1.00 25.06 324 LEU A N 1
ATOM 1841 C CA . LEU A 1 265 ? 48.705 16.682 33.369 1.00 25.34 324 LEU A CA 1
ATOM 1842 C C . LEU A 1 265 ? 49.812 17.734 33.396 1.00 25.61 324 LEU A C 1
ATOM 1843 O O . LEU A 1 265 ? 50.061 18.365 34.427 1.00 23.68 324 LEU A O 1
ATOM 1848 N N . ALA A 1 266 ? 50.478 17.922 32.262 1.00 23.30 325 ALA A N 1
ATOM 1849 C CA . ALA A 1 266 ? 51.558 18.897 32.190 1.00 24.71 325 ALA A CA 1
ATOM 1850 C C . ALA A 1 266 ? 51.038 20.307 31.964 1.00 23.60 325 ALA A C 1
ATOM 1851 O O . ALA A 1 266 ? 50.164 20.535 31.134 1.00 22.82 325 ALA A O 1
ATOM 1853 N N . PRO A 1 267 ? 51.569 21.279 32.716 1.00 23.23 326 PRO A N 1
ATOM 1854 C CA . PRO A 1 267 ? 51.142 22.671 32.567 1.00 22.75 326 PRO A CA 1
ATOM 1855 C C . PRO A 1 267 ? 52.016 23.337 31.496 1.00 23.27 326 PRO A C 1
ATOM 1856 O O . PRO A 1 267 ? 52.977 22.732 31.019 1.00 23.07 326 PRO A O 1
ATOM 1860 N N . HIS A 1 268 ? 51.668 24.555 31.092 1.00 21.17 327 HIS A N 1
ATOM 1861 C CA . HIS A 1 268 ? 52.465 25.274 30.099 1.00 22.40 327 HIS A CA 1
ATOM 1862 C C . HIS A 1 268 ? 52.587 26.728 30.505 1.00 20.18 327 HIS A C 1
ATOM 1863 O O . HIS A 1 268 ? 51.679 27.302 31.113 1.00 18.99 327 HIS A O 1
ATOM 1870 N N . LEU A 1 269 ? 53.711 27.324 30.144 1.00 18.39 328 LEU A N 1
ATOM 1871 C CA . LEU A 1 269 ? 53.965 28.712 30.447 1.00 17.78 328 LEU A CA 1
ATOM 1872 C C . LEU A 1 269 ? 53.222 29.630 29.463 1.00 18.48 328 LEU A C 1
ATOM 1873 O O . LEU A 1 269 ? 53.257 29.410 28.257 1.00 18.16 328 LEU A O 1
ATOM 1878 N N . VAL A 1 270 ? 52.541 30.647 29.980 1.00 17.51 329 VAL A N 1
ATOM 1879 C CA . VAL A 1 270 ? 51.847 31.594 29.112 1.00 15.91 329 VAL A CA 1
ATOM 1880 C C . VAL A 1 270 ? 52.461 32.967 29.352 1.00 16.67 329 VAL A C 1
ATOM 1881 O O . VAL A 1 270 ? 52.214 33.615 30.376 1.00 17.80 329 VAL A O 1
ATOM 1885 N N . ARG A 1 271 ? 53.266 33.404 28.400 1.00 15.70 330 ARG A N 1
ATOM 1886 C CA . ARG A 1 271 ? 53.946 34.679 28.525 1.00 19.57 330 ARG A CA 1
ATOM 1887 C C . ARG A 1 271 ? 53.172 35.866 27.977 1.00 18.52 330 ARG A C 1
ATOM 1888 O O . ARG A 1 271 ? 52.789 35.890 26.810 1.00 17.44 330 ARG A O 1
ATOM 1896 N N . ARG A 1 272 ? 52.936 36.844 28.845 1.00 18.26 331 ARG A N 1
ATOM 1897 C CA . ARG A 1 272 ? 52.240 38.061 28.451 1.00 17.81 331 ARG A CA 1
ATOM 1898 C C . ARG A 1 272 ? 53.170 39.251 28.687 1.00 18.00 331 ARG A C 1
ATOM 1899 O O . ARG A 1 272 ? 54.219 39.321 28.060 1.00 23.03 331 ARG A O 1
ATOM 1907 N N . ALA A 1 273 ? 52.838 40.156 29.598 1.00 15.25 332 ALA A N 1
ATOM 1908 C CA . ALA A 1 273 ? 53.692 41.321 29.785 1.00 17.99 332 ALA A CA 1
ATOM 1909 C C . ALA A 1 273 ? 54.161 41.672 31.193 1.00 17.46 332 ALA A C 1
ATOM 1910 O O . ALA A 1 273 ? 54.733 42.734 31.376 1.00 19.48 332 ALA A O 1
ATOM 1912 N N . THR A 1 274 ? 53.934 40.807 32.179 1.00 16.94 333 THR A N 1
ATOM 1913 C CA . THR A 1 274 ? 54.363 41.106 33.547 1.00 17.55 333 THR A CA 1
ATOM 1914 C C . THR A 1 274 ? 55.763 40.613 33.935 1.00 18.48 333 THR A C 1
ATOM 1915 O O . THR A 1 274 ? 56.188 40.773 35.078 1.00 18.22 333 THR A O 1
ATOM 1919 N N . THR A 1 275 ? 56.483 40.013 32.997 1.00 18.21 334 THR A N 1
ATOM 1920 C CA . THR A 1 275 ? 57.831 39.549 33.287 1.00 20.86 334 THR A CA 1
ATOM 1921 C C . THR A 1 275 ? 58.756 40.135 32.245 1.00 22.26 334 THR A C 1
ATOM 1922 O O . THR A 1 275 ? 58.329 40.422 31.125 1.00 22.41 334 THR A O 1
ATOM 1926 N N . GLY A 1 276 ? 60.020 40.315 32.617 1.00 24.00 335 GLY A N 1
ATOM 1927 C CA . GLY A 1 276 ? 60.999 40.858 31.690 1.00 23.51 335 GLY A CA 1
ATOM 1928 C C . GLY A 1 276 ? 62.407 40.864 32.266 1.00 24.95 335 GLY A C 1
ATOM 1929 O O . GLY A 1 276 ? 62.648 40.332 33.356 1.00 25.33 335 GLY A O 1
ATOM 1930 N N . PRO A 1 277 ? 63.366 41.458 31.547 1.00 26.02 336 PRO A N 1
ATOM 1931 C CA . PRO A 1 277 ? 64.762 41.538 31.987 1.00 27.18 336 PRO A CA 1
ATOM 1932 C C . PRO A 1 277 ? 64.864 42.053 33.418 1.00 28.10 336 PRO A C 1
ATOM 1933 O O . PRO A 1 277 ? 64.122 42.952 33.815 1.00 28.47 336 PRO A O 1
ATOM 1937 N N . VAL A 1 278 ? 65.768 41.481 34.203 1.00 28.35 337 VAL A N 1
ATOM 1938 C CA . VAL A 1 278 ? 65.936 41.948 35.571 1.00 31.47 337 VAL A CA 1
ATOM 1939 C C . VAL A 1 278 ? 66.479 43.373 35.477 1.00 32.80 337 VAL A C 1
ATOM 1940 O O . VAL A 1 278 ? 67.239 43.695 34.561 1.00 32.51 337 VAL A O 1
ATOM 1944 N N . ALA A 1 279 ? 66.080 44.229 36.410 1.00 35.57 338 ALA A N 1
ATOM 1945 C CA . ALA A 1 279 ? 66.506 45.622 36.388 1.00 40.95 338 ALA A CA 1
ATOM 1946 C C . ALA A 1 279 ? 67.997 45.828 36.630 1.00 44.15 338 ALA A C 1
ATOM 1947 O O . ALA A 1 279 ? 68.688 44.935 37.121 1.00 43.23 338 ALA A O 1
ATOM 1949 N N . HIS A 1 280 ? 68.465 47.027 36.279 1.00 49.84 339 HIS A N 1
ATOM 1950 C CA . HIS A 1 280 ? 69.861 47.447 36.427 1.00 54.11 339 HIS A CA 1
ATOM 1951 C C . HIS A 1 280 ? 70.777 46.727 35.448 1.00 55.52 339 HIS A C 1
ATOM 1952 O O . HIS A 1 280 ? 70.748 47.004 34.248 1.00 57.11 339 HIS A O 1
ATOM 1959 N N . GLN B 1 9 ? 11.139 11.176 48.168 1.00 63.23 68 GLN B N 1
ATOM 1960 C CA . GLN B 1 9 ? 11.148 11.217 46.676 1.00 63.93 68 GLN B CA 1
ATOM 1961 C C . GLN B 1 9 ? 10.594 12.561 46.222 1.00 63.90 68 GLN B C 1
ATOM 1962 O O . GLN B 1 9 ? 11.085 13.167 45.265 1.00 63.81 68 GLN B O 1
ATOM 1964 N N . ALA B 1 10 ? 9.554 13.009 46.918 1.00 63.77 69 ALA B N 1
ATOM 1965 C CA . ALA B 1 10 ? 8.914 14.290 46.647 1.00 62.93 69 ALA B CA 1
ATOM 1966 C C . ALA B 1 10 ? 9.109 15.108 47.918 1.00 62.82 69 ALA B C 1
ATOM 1967 O O . ALA B 1 10 ? 8.517 16.176 48.095 1.00 62.21 69 ALA B O 1
ATOM 1969 N N . SER B 1 11 ? 9.953 14.574 48.799 1.00 61.72 70 SER B N 1
ATOM 1970 C CA . SER B 1 11 ? 10.280 15.198 50.075 1.00 60.69 70 SER B CA 1
ATOM 1971 C C . SER B 1 11 ? 11.411 16.211 49.901 1.00 60.03 70 SER B C 1
ATOM 1972 O O . SER B 1 11 ? 11.811 16.872 50.860 1.00 60.61 70 SER B O 1
ATOM 1975 N N . SER B 1 12 ? 11.931 16.311 48.678 1.00 58.86 71 SER B N 1
ATOM 1976 C CA . SER B 1 12 ? 13.013 17.242 48.346 1.00 55.81 71 SER B CA 1
ATOM 1977 C C . SER B 1 12 ? 12.578 18.090 47.153 1.00 54.20 71 SER B C 1
ATOM 1978 O O . SER B 1 12 ? 12.654 17.646 46.006 1.00 52.69 71 SER B O 1
ATOM 1981 N N . ARG B 1 13 ? 12.132 19.313 47.436 1.00 52.18 72 ARG B N 1
ATOM 1982 C CA . ARG B 1 13 ? 11.644 20.228 46.407 1.00 50.16 72 ARG B CA 1
ATOM 1983 C C . ARG B 1 13 ? 12.757 21.103 45.825 1.00 47.55 72 ARG B C 1
ATOM 1984 O O . ARG B 1 13 ? 13.546 21.701 46.562 1.00 45.69 72 ARG B O 1
ATOM 1992 N N . LEU B 1 14 ? 12.797 21.177 44.495 1.00 43.62 73 LEU B N 1
ATOM 1993 C CA . LEU B 1 14 ? 13.823 21.926 43.782 1.00 41.06 73 LEU B CA 1
ATOM 1994 C C . LEU B 1 14 ? 13.425 23.262 43.187 1.00 38.49 73 LEU B C 1
ATOM 1995 O O . LEU B 1 14 ? 12.334 23.420 42.642 1.00 39.48 73 LEU B O 1
ATOM 2000 N N . LEU B 1 15 ? 14.339 24.219 43.292 1.00 33.69 74 LEU B N 1
ATOM 2001 C CA . LEU B 1 15 ? 14.162 25.536 42.703 1.00 30.59 74 LEU B CA 1
ATOM 2002 C C . LEU B 1 15 ? 15.320 25.683 41.712 1.00 28.11 74 LEU B C 1
ATOM 2003 O O . LEU B 1 15 ? 16.487 25.501 42.071 1.00 26.85 74 LEU B O 1
ATOM 2008 N N . GLY B 1 16 ? 14.988 25.983 40.464 1.00 25.23 75 GLY B N 1
ATOM 2009 C CA . GLY B 1 16 ? 16.014 26.131 39.453 1.00 23.67 75 GLY B CA 1
ATOM 2010 C C . GLY B 1 16 ? 16.575 27.534 39.415 1.00 22.12 75 GLY B C 1
ATOM 2011 O O . GLY B 1 16 ? 15.831 28.508 39.495 1.00 23.06 75 GLY B O 1
ATOM 2012 N N . VAL B 1 17 ? 17.892 27.642 39.295 1.00 21.85 76 VAL B N 1
ATOM 2013 C CA . VAL B 1 17 ? 18.528 28.957 39.236 1.00 20.18 76 VAL B CA 1
ATOM 2014 C C . VAL B 1 17 ? 19.517 29.068 38.072 1.00 18.66 76 VAL B C 1
ATOM 2015 O O . VAL B 1 17 ? 20.504 28.342 38.019 1.00 19.79 76 VAL B O 1
ATOM 2019 N N . VAL B 1 18 ? 19.243 29.968 37.133 1.00 19.62 77 VAL B N 1
ATOM 2020 C CA . VAL B 1 18 ? 20.140 30.189 35.997 1.00 18.34 77 VAL B CA 1
ATOM 2021 C C . VAL B 1 18 ? 21.006 31.412 36.346 1.00 18.42 77 VAL B C 1
ATOM 2022 O O . VAL B 1 18 ? 20.477 32.445 36.758 1.00 18.25 77 VAL B O 1
ATOM 2026 N N . PHE B 1 19 ? 22.327 31.301 36.198 1.00 18.26 78 PHE B N 1
ATOM 2027 C CA . PHE B 1 19 ? 23.225 32.420 36.526 1.00 17.95 78 PHE B CA 1
ATOM 2028 C C . PHE B 1 19 ? 24.498 32.418 35.684 1.00 20.33 78 PHE B C 1
ATOM 2029 O O . PHE B 1 19 ? 24.894 31.385 35.140 1.00 20.57 78 PHE B O 1
ATOM 2037 N N . GLU B 1 20 ? 25.146 33.578 35.599 1.00 21.23 79 GLU B N 1
ATOM 2038 C CA . GLU B 1 20 ? 26.380 33.716 34.829 1.00 23.12 79 GLU B CA 1
ATOM 2039 C C . GLU B 1 20 ? 27.616 33.319 35.624 1.00 22.25 79 GLU B C 1
ATOM 2040 O O . GLU B 1 20 ? 27.949 33.943 36.638 1.00 21.34 79 GLU B O 1
ATOM 2046 N N . LEU B 1 21 ? 28.294 32.281 35.150 1.00 22.20 8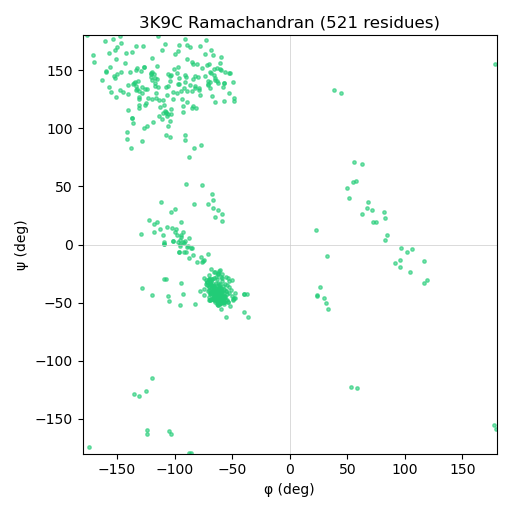0 LEU B N 1
ATOM 2047 C CA . LEU B 1 21 ? 29.510 31.803 35.792 1.00 23.19 80 LEU B CA 1
ATOM 2048 C C . LEU B 1 21 ? 30.534 32.948 35.864 1.00 23.56 80 LEU B C 1
ATOM 2049 O O . LEU B 1 21 ? 30.685 33.727 34.923 1.00 23.95 80 LEU B O 1
ATOM 2054 N N . GLN B 1 22 ? 31.226 33.056 36.989 1.00 25.62 81 GLN B N 1
ATOM 2055 C CA . GLN B 1 22 ? 32.234 34.098 37.154 1.00 28.37 81 GLN B CA 1
ATOM 2056 C C . GLN B 1 22 ? 31.709 35.542 37.096 1.00 28.44 81 GLN B C 1
ATOM 2057 O O . GLN B 1 22 ? 32.446 36.453 36.727 1.00 29.58 81 GLN B O 1
ATOM 2063 N N . GLN B 1 23 ? 30.440 35.752 37.430 1.00 26.22 82 GLN B N 1
ATOM 2064 C CA . GLN B 1 23 ? 29.897 37.106 37.455 1.00 25.38 82 GLN B CA 1
ATOM 2065 C C . GLN B 1 23 ? 29.776 37.402 38.946 1.00 23.90 82 GLN B C 1
ATOM 2066 O O . GLN B 1 23 ? 28.956 36.815 39.633 1.00 21.94 82 GLN B O 1
ATOM 2072 N N . PRO B 1 24 ? 30.606 38.315 39.463 1.00 24.47 83 PRO B N 1
ATOM 2073 C CA . PRO B 1 24 ? 30.601 38.680 40.885 1.00 25.32 83 PRO B CA 1
ATOM 2074 C C . PRO B 1 24 ? 29.229 38.797 41.548 1.00 23.52 83 PRO B C 1
ATOM 2075 O O . PRO B 1 24 ? 28.950 38.104 42.529 1.00 22.92 83 PRO B O 1
ATOM 2079 N N . PHE B 1 25 ? 28.377 39.663 41.011 1.00 22.05 84 PHE B N 1
ATOM 2080 C CA . PHE B 1 25 ? 27.050 39.859 41.577 1.00 22.46 84 PHE B CA 1
ATOM 2081 C C . PHE B 1 25 ? 26.166 38.607 41.543 1.00 22.59 84 PHE B C 1
ATOM 2082 O O . PHE B 1 25 ? 25.347 38.420 42.431 1.00 20.58 84 PHE B O 1
ATOM 2090 N N . HIS B 1 26 ? 26.313 37.759 40.523 1.00 21.21 85 HIS B N 1
ATOM 2091 C CA . HIS B 1 26 ? 25.505 36.535 40.478 1.00 20.68 85 HIS B CA 1
ATOM 2092 C C . HIS B 1 26 ? 26.012 35.571 41.540 1.00 19.80 85 HIS B C 1
ATOM 2093 O O . HIS B 1 26 ? 25.239 34.793 42.104 1.00 19.43 85 HIS B O 1
ATOM 2100 N N . GLY B 1 27 ? 27.316 35.617 41.803 1.00 19.94 86 GLY B N 1
ATOM 2101 C CA . GLY B 1 27 ? 27.881 34.775 42.843 1.00 20.34 86 GLY B CA 1
ATOM 2102 C C . GLY B 1 27 ? 27.275 35.123 44.204 1.00 21.42 86 GLY B C 1
ATOM 2103 O O . GLY B 1 27 ? 26.902 34.230 44.968 1.00 19.43 86 GLY B O 1
ATOM 2104 N N . ASP B 1 28 ? 27.172 36.416 44.514 1.00 21.73 87 ASP B N 1
ATOM 2105 C CA . ASP B 1 28 ? 26.582 36.850 45.790 1.00 23.98 87 ASP B CA 1
ATOM 2106 C C . ASP B 1 28 ? 25.119 36.422 45.884 1.00 22.36 87 ASP B C 1
ATOM 2107 O O . ASP B 1 28 ? 24.670 35.934 46.917 1.00 22.71 87 ASP B O 1
ATOM 2112 N N . LEU B 1 29 ? 24.374 36.638 44.805 1.00 19.91 88 LEU B N 1
ATOM 2113 C CA . LEU B 1 29 ? 22.964 36.272 44.765 1.00 19.02 88 LEU B CA 1
ATOM 2114 C C . LEU B 1 29 ? 22.790 34.767 44.913 1.00 19.32 88 LEU B C 1
ATOM 2115 O O . LEU B 1 29 ? 21.925 34.316 45.659 1.00 18.11 88 LEU B O 1
ATOM 2120 N N . VAL B 1 30 ? 23.612 33.985 44.218 1.00 18.39 89 VAL B N 1
ATOM 2121 C CA . VAL B 1 30 ? 23.497 32.529 44.317 1.00 17.89 89 VAL B CA 1
ATOM 2122 C C . VAL B 1 30 ? 23.736 32.059 45.752 1.00 19.15 89 VAL B C 1
ATOM 2123 O O . VAL B 1 30 ? 22.965 31.260 46.285 1.00 18.84 89 VAL B O 1
ATOM 2127 N N . GLU B 1 31 ? 24.811 32.540 46.369 1.00 17.70 90 GLU B N 1
ATOM 2128 C CA . GLU B 1 31 ? 25.117 32.148 47.735 1.00 20.49 90 GLU B CA 1
ATOM 2129 C C . GLU B 1 31 ? 23.929 32.396 48.642 1.00 21.34 90 GLU B C 1
ATOM 2130 O O . GLU B 1 31 ? 23.530 31.521 49.405 1.00 20.32 90 GLU B O 1
ATOM 2136 N N . GLN B 1 32 ? 23.363 33.595 48.557 1.00 21.55 91 GLN B N 1
ATOM 2137 C CA . GLN B 1 32 ? 22.218 33.934 49.383 1.00 22.08 91 GLN B CA 1
ATOM 2138 C C . GLN B 1 32 ? 20.947 33.166 49.000 1.00 22.66 91 GLN B C 1
ATOM 2139 O O . GLN B 1 32 ? 20.134 32.840 49.870 1.00 21.62 91 GLN B O 1
ATOM 2145 N N . ILE B 1 33 ? 20.767 32.865 47.714 1.00 21.73 92 ILE B N 1
ATOM 2146 C CA . ILE B 1 33 ? 19.584 32.115 47.294 1.00 21.28 92 ILE B CA 1
ATOM 2147 C C . ILE B 1 33 ? 19.614 30.728 47.923 1.00 20.00 92 ILE B C 1
ATOM 2148 O O . ILE B 1 33 ? 18.596 30.232 48.405 1.00 20.19 92 ILE B O 1
ATOM 2153 N N . TYR B 1 34 ? 20.790 30.111 47.918 1.00 20.13 93 TYR B N 1
ATOM 2154 C CA . TYR B 1 34 ? 20.974 28.797 48.514 1.00 19.19 93 TYR B CA 1
ATOM 2155 C C . TYR B 1 34 ? 20.514 28.843 49.970 1.00 20.28 93 TYR B C 1
ATOM 2156 O O . TYR B 1 34 ? 19.777 27.969 50.425 1.00 19.04 93 TYR B O 1
ATOM 2165 N N . ALA B 1 35 ? 20.962 29.868 50.691 1.00 19.21 94 ALA B N 1
ATOM 2166 C CA . ALA B 1 35 ? 20.626 30.025 52.102 1.00 23.18 94 ALA B CA 1
ATOM 2167 C C . ALA B 1 35 ? 19.140 30.281 52.331 1.00 24.03 94 ALA B C 1
ATOM 2168 O O . ALA B 1 35 ? 18.530 29.668 53.211 1.00 27.86 94 ALA B O 1
ATOM 2170 N N . ALA B 1 36 ? 18.547 31.176 51.546 1.00 24.18 95 ALA B N 1
ATOM 2171 C CA . ALA B 1 36 ? 17.121 31.469 51.692 1.00 24.97 95 ALA B CA 1
ATOM 2172 C C . ALA B 1 36 ? 16.313 30.206 51.376 1.00 25.59 95 ALA B C 1
ATOM 2173 O O . ALA B 1 36 ? 15.338 29.878 52.061 1.00 24.66 95 ALA B O 1
ATOM 2175 N N . ALA B 1 37 ? 16.744 29.498 50.337 1.00 25.46 96 ALA B N 1
ATOM 2176 C CA . ALA B 1 37 ? 16.095 28.270 49.905 1.00 26.28 96 ALA B CA 1
ATOM 2177 C C . ALA B 1 37 ? 16.059 27.246 51.036 1.00 26.97 96 ALA B C 1
ATOM 2178 O O . ALA B 1 37 ? 15.013 26.661 51.326 1.00 26.26 96 ALA B O 1
ATOM 2180 N N . THR B 1 38 ? 17.214 27.027 51.659 1.00 27.45 97 THR B N 1
ATOM 2181 C CA . THR B 1 38 ? 17.334 26.075 52.756 1.00 29.11 97 THR B CA 1
ATOM 2182 C C . THR B 1 38 ? 16.429 26.446 53.928 1.00 29.30 97 THR B C 1
ATOM 2183 O O . THR B 1 38 ? 15.804 25.583 54.537 1.00 28.89 97 THR B O 1
ATOM 2187 N N . ARG B 1 39 ? 16.361 27.732 54.243 1.00 29.06 98 ARG B N 1
ATOM 2188 C CA . ARG B 1 39 ? 15.519 28.173 55.343 1.00 30.90 98 ARG B CA 1
ATOM 2189 C C . ARG B 1 39 ? 14.057 27.838 55.075 1.00 30.81 98 ARG B C 1
ATOM 2190 O O . ARG B 1 39 ? 13.263 27.725 56.009 1.00 32.02 98 ARG B O 1
ATOM 2198 N N . ARG B 1 40 ? 13.702 27.669 53.804 1.00 30.13 99 ARG B N 1
ATOM 2199 C CA . ARG B 1 40 ? 12.325 27.355 53.441 1.00 31.61 99 ARG B CA 1
ATOM 2200 C C . ARG B 1 40 ? 12.127 25.873 53.121 1.00 31.44 99 ARG B C 1
ATOM 2201 O O . ARG B 1 40 ? 11.035 25.461 52.741 1.00 30.98 99 ARG B O 1
ATOM 2209 N N . GLY B 1 41 ? 13.186 25.082 53.264 1.00 30.47 100 GLY B N 1
ATOM 2210 C CA . GLY B 1 41 ? 13.084 23.656 52.991 1.00 31.84 100 GLY B CA 1
ATOM 2211 C C . GLY B 1 41 ? 13.198 23.273 51.525 1.00 32.80 100 GLY B C 1
ATOM 2212 O O . GLY B 1 41 ? 12.652 22.255 51.098 1.00 31.84 100 GLY B O 1
ATOM 2213 N N . TYR B 1 42 ? 13.910 24.085 50.749 1.00 32.44 101 TYR B N 1
ATOM 2214 C CA . TYR B 1 42 ? 14.091 23.819 49.327 1.00 32.67 101 TYR B CA 1
ATOM 2215 C C . TYR B 1 42 ? 15.548 23.648 48.938 1.00 32.26 101 TYR B C 1
ATOM 2216 O O . TYR B 1 42 ? 16.439 24.253 49.532 1.00 32.48 101 TYR B O 1
ATOM 2225 N N . ASP B 1 43 ? 15.784 22.814 47.934 1.00 30.99 102 ASP B N 1
ATOM 2226 C CA . ASP B 1 43 ? 17.131 22.624 47.444 1.00 30.86 102 ASP B CA 1
ATOM 2227 C C . ASP B 1 43 ? 17.243 23.478 46.190 1.00 29.31 102 ASP B C 1
ATOM 2228 O O . ASP B 1 43 ? 16.241 23.909 45.621 1.00 26.73 102 ASP B O 1
ATOM 2233 N N . VAL B 1 44 ? 18.465 23.729 45.756 1.00 28.55 103 VAL B N 1
ATOM 2234 C CA . VAL B 1 44 ? 18.652 24.545 44.581 1.00 26.05 103 VAL B CA 1
ATOM 2235 C C . VAL B 1 44 ? 19.451 23.813 43.537 1.00 26.93 103 VAL B C 1
ATOM 2236 O O . VAL B 1 44 ? 20.439 23.145 43.844 1.00 26.64 103 VAL B O 1
ATOM 2248 N N . LEU B 1 46 ? 21.516 24.623 40.220 1.00 22.08 105 LEU B N 1
ATOM 2249 C CA . LEU B 1 46 ? 22.114 25.670 39.407 1.00 22.61 105 LEU B CA 1
ATOM 2250 C C . LEU B 1 46 ? 22.307 25.154 37.995 1.00 22.43 105 LEU B C 1
ATOM 2251 O O . LEU B 1 46 ? 22.518 23.962 37.787 1.00 21.82 105 LEU B O 1
ATOM 2256 N N . SER B 1 47 ? 22.226 26.065 37.035 1.00 21.52 106 SER B N 1
ATOM 2257 C CA . SER B 1 47 ? 22.466 25.764 35.631 1.00 21.05 106 SER B CA 1
ATOM 2258 C C . SER B 1 47 ? 23.213 27.015 35.216 1.00 21.01 106 SER B C 1
ATOM 2259 O O . SER B 1 47 ? 22.653 28.118 35.244 1.00 21.17 106 SER B O 1
ATOM 2262 N N . ALA B 1 48 ? 24.476 26.853 34.839 1.00 18.07 107 ALA B N 1
ATOM 2263 C CA . ALA B 1 48 ? 25.299 28.001 34.498 1.00 18.96 107 ALA B CA 1
ATOM 2264 C C . ALA B 1 48 ? 25.324 28.451 33.047 1.00 19.77 107 ALA B C 1
ATOM 2265 O O . ALA B 1 48 ? 25.245 27.644 32.120 1.00 20.84 107 ALA B O 1
ATOM 2267 N N . VAL B 1 49 ? 25.435 29.761 32.870 1.00 19.25 108 VAL B N 1
ATOM 2268 C CA . VAL B 1 49 ? 25.542 30.361 31.554 1.00 20.33 108 VAL B CA 1
ATOM 2269 C C . VAL B 1 49 ? 27.006 30.810 31.453 1.00 21.55 108 VAL B C 1
ATOM 2270 O O . VAL B 1 49 ? 27.556 31.361 32.415 1.00 21.71 108 VAL B O 1
ATOM 2274 N N . ALA B 1 50 ? 27.631 30.546 30.304 1.00 20.57 109 ALA B N 1
ATOM 2275 C CA . ALA B 1 50 ? 29.022 30.923 30.047 1.00 19.22 109 ALA B CA 1
ATOM 2276 C C . ALA B 1 50 ? 29.196 31.127 28.545 1.00 20.16 109 ALA B C 1
ATOM 2277 O O . ALA B 1 50 ? 28.326 30.748 27.765 1.00 20.45 109 ALA B O 1
ATOM 2279 N N . PRO B 1 51 ? 30.327 31.719 28.116 1.00 21.22 110 PRO B N 1
ATOM 2280 C CA . PRO B 1 51 ? 30.536 31.943 26.680 1.00 20.73 110 PRO B CA 1
ATOM 2281 C C . PRO B 1 51 ? 30.252 30.719 25.817 1.00 20.77 110 PRO B C 1
ATOM 2282 O O . PRO B 1 51 ? 29.645 30.838 24.758 1.00 21.03 110 PRO B O 1
ATOM 2286 N N . SER B 1 52 ? 30.681 29.544 26.267 1.00 20.10 111 SER B N 1
ATOM 2287 C CA . SER B 1 52 ? 30.446 28.334 25.491 1.00 21.82 111 SER B CA 1
ATOM 2288 C C . SER B 1 52 ? 29.167 27.613 25.892 1.00 21.63 111 SER B C 1
ATOM 2289 O O . SER B 1 52 ? 28.941 26.482 25.479 1.00 23.78 111 SER B O 1
ATOM 2292 N N . ARG B 1 53 ? 28.331 28.252 26.707 1.00 22.58 112 ARG B N 1
ATOM 2293 C CA . ARG B 1 53 ? 27.078 27.615 27.108 1.00 22.32 112 ARG B CA 1
ATOM 2294 C C . ARG B 1 53 ? 25.948 28.629 27.175 1.00 22.11 112 ARG B C 1
ATOM 2295 O O . ARG B 1 53 ? 25.716 29.252 28.214 1.00 21.04 112 ARG B O 1
ATOM 2303 N N . ALA B 1 54 ? 25.251 28.782 26.053 1.00 21.25 113 ALA B N 1
ATOM 2304 C CA . ALA B 1 54 ? 24.146 29.732 25.937 1.00 22.21 113 ALA B CA 1
ATOM 2305 C C . ALA B 1 54 ? 23.082 29.586 27.014 1.00 22.55 113 ALA B C 1
ATOM 2306 O O . ALA B 1 54 ? 22.813 28.481 27.506 1.00 20.35 113 ALA B O 1
ATOM 2308 N N . GLU B 1 55 ? 22.480 30.714 27.377 1.00 22.95 114 GLU B N 1
ATOM 2309 C CA . GLU B 1 55 ? 21.436 30.720 28.387 1.00 26.36 114 GLU B CA 1
ATOM 2310 C C . GLU B 1 55 ? 20.282 29.825 27.956 1.00 26.62 114 GLU B C 1
ATOM 2311 O O . GLU B 1 55 ? 19.575 29.259 28.792 1.00 26.84 114 GLU B O 1
ATOM 2317 N N . LYS B 1 56 ? 20.095 29.696 26.648 1.00 27.38 115 LYS B N 1
ATOM 2318 C CA . LYS B 1 56 ? 19.045 28.841 26.115 1.00 28.91 115 LYS B CA 1
ATOM 2319 C C . LYS B 1 56 ? 19.362 27.389 26.499 1.00 28.23 115 LYS B C 1
ATOM 2320 O O . LYS B 1 56 ? 18.482 26.629 26.907 1.00 27.22 115 LYS B O 1
ATOM 2326 N N . VAL B 1 57 ? 20.630 27.014 26.369 1.00 26.74 116 VAL B N 1
ATOM 2327 C CA . VAL B 1 57 ? 21.074 25.658 26.700 1.00 25.70 116 VAL B CA 1
ATOM 2328 C C . VAL B 1 57 ? 20.944 25.403 28.204 1.00 24.48 116 VAL B C 1
ATOM 2329 O O . VAL B 1 57 ? 20.541 24.322 28.639 1.00 23.37 116 VAL B O 1
ATOM 2333 N N . ALA B 1 58 ? 21.282 26.412 28.994 1.00 23.63 117 ALA B N 1
ATOM 2334 C CA . ALA B 1 58 ? 21.207 26.305 30.440 1.00 22.83 117 ALA B CA 1
ATOM 2335 C C . ALA B 1 58 ? 19.761 26.103 30.906 1.00 23.75 117 ALA B C 1
ATOM 2336 O O . ALA B 1 58 ? 19.496 25.279 31.789 1.00 22.11 117 ALA B O 1
ATOM 2338 N N . VAL B 1 59 ? 18.828 26.848 30.320 1.00 23.29 118 VAL B N 1
ATOM 2339 C CA . VAL B 1 59 ? 17.435 26.719 30.727 1.00 26.77 118 VAL B CA 1
ATOM 2340 C C . VAL B 1 59 ? 16.870 25.348 30.366 1.00 27.42 118 VAL B C 1
ATOM 2341 O O . VAL B 1 59 ? 16.230 24.712 31.202 1.00 27.96 118 VAL B O 1
ATOM 2345 N N . GLN B 1 60 ? 17.110 24.882 29.142 1.00 28.20 119 GLN B N 1
ATOM 2346 C CA . GLN B 1 60 ? 16.604 23.570 28.743 1.00 29.37 119 GLN B CA 1
ATOM 2347 C C . GLN B 1 60 ? 17.126 22.526 29.719 1.00 30.44 119 GLN B C 1
ATOM 2348 O O . GLN B 1 60 ? 16.442 21.553 30.026 1.00 29.11 119 GLN B O 1
ATOM 2354 N N . ALA B 1 61 ? 18.345 22.740 30.205 1.00 30.62 120 ALA B N 1
ATOM 2355 C CA . ALA B 1 61 ? 18.959 21.830 31.163 1.00 30.97 120 ALA B CA 1
ATOM 2356 C C . ALA B 1 61 ? 18.116 21.752 32.437 1.00 32.45 120 ALA B C 1
ATOM 2357 O O . ALA B 1 61 ? 17.942 20.674 33.008 1.00 32.46 120 ALA B O 1
ATOM 2359 N N . LEU B 1 62 ? 17.603 22.892 32.890 1.00 32.72 121 LEU B N 1
ATOM 2360 C CA . LEU B 1 62 ? 16.767 22.910 34.087 1.00 34.59 121 LEU B CA 1
ATOM 2361 C C . LEU B 1 62 ? 15.466 22.166 33.832 1.00 34.87 121 LEU B C 1
ATOM 2362 O O . LEU B 1 62 ? 14.902 21.548 34.739 1.00 34.60 121 LEU B O 1
ATOM 2375 N N . ARG B 1 64 ? 15.026 19.540 32.174 1.00 36.62 123 ARG B N 1
ATOM 2376 C CA . ARG B 1 64 ? 15.204 18.104 32.271 1.00 37.13 123 ARG B CA 1
ATOM 2377 C C . ARG B 1 64 ? 15.249 17.707 33.740 1.00 37.93 123 ARG B C 1
ATOM 2378 O O . ARG B 1 64 ? 15.615 16.591 34.084 1.00 38.27 123 ARG B O 1
ATOM 2386 N N . GLU B 1 65 ? 14.867 18.632 34.608 1.00 39.36 124 GLU B N 1
ATOM 2387 C CA . GLU B 1 65 ? 14.865 18.359 36.034 1.00 40.90 124 GLU B CA 1
ATOM 2388 C C . GLU B 1 65 ? 13.511 18.676 36.663 1.00 41.08 124 GLU B C 1
ATOM 2389 O O . GLU B 1 65 ? 12.638 19.264 36.021 1.00 39.69 124 GLU B O 1
ATOM 2395 N N . ARG B 1 66 ? 13.341 18.293 37.924 1.00 42.65 125 ARG B N 1
ATOM 2396 C CA . ARG B 1 66 ? 12.076 18.527 38.610 1.00 45.12 125 ARG B CA 1
ATOM 2397 C C . ARG B 1 66 ? 12.006 19.863 39.347 1.00 43.95 125 ARG B C 1
ATOM 2398 O O . ARG B 1 66 ? 11.670 19.916 40.532 1.00 44.24 125 ARG B O 1
ATOM 2406 N N . CYS B 1 67 ? 12.316 20.942 38.636 1.00 42.58 126 CYS B N 1
ATOM 2407 C CA . CYS B 1 67 ? 12.274 22.283 39.210 1.00 41.24 126 CYS B CA 1
ATOM 2408 C C . CYS B 1 67 ? 10.830 22.769 39.281 1.00 40.25 126 CYS B C 1
ATOM 2409 O O . CYS B 1 67 ? 10.109 22.735 38.279 1.00 39.23 126 CYS B O 1
ATOM 2412 N N . GLU B 1 68 ? 10.416 23.225 40.461 1.00 38.50 127 GLU B N 1
ATOM 2413 C CA . GLU B 1 68 ? 9.058 23.728 40.667 1.00 37.59 127 GLU B CA 1
ATOM 2414 C C . GLU B 1 68 ? 8.964 25.198 40.295 1.00 35.69 127 GLU B C 1
ATOM 2415 O O . GLU B 1 68 ? 7.894 25.807 40.352 1.00 36.24 127 GLU B O 1
ATOM 2421 N N . ALA B 1 69 ? 10.101 25.764 39.918 1.00 31.74 128 ALA B N 1
ATOM 2422 C CA . ALA B 1 69 ? 10.167 27.156 39.524 1.00 29.56 128 ALA B CA 1
ATOM 2423 C C . ALA B 1 69 ? 11.539 27.411 38.932 1.00 28.44 128 ALA B C 1
ATOM 2424 O O . ALA B 1 69 ? 12.489 26.674 39.199 1.00 28.23 128 ALA B O 1
ATOM 2426 N N . ALA B 1 70 ? 11.632 28.450 38.116 1.00 26.32 129 ALA B N 1
ATOM 2427 C CA . ALA B 1 70 ? 12.888 28.822 37.493 1.00 26.39 129 ALA B CA 1
ATOM 2428 C C . ALA B 1 70 ? 13.167 30.281 37.802 1.00 24.70 129 ALA B C 1
ATOM 2429 O O . ALA B 1 70 ? 12.370 31.154 37.462 1.00 25.42 129 ALA B O 1
ATOM 2431 N N . ILE B 1 71 ? 14.291 30.527 38.468 1.00 25.36 130 ILE B N 1
ATOM 2432 C CA . ILE B 1 71 ? 14.729 31.875 38.815 1.00 24.22 130 ILE B CA 1
ATOM 2433 C C . ILE B 1 71 ? 15.919 32.214 37.904 1.00 25.05 130 ILE B C 1
ATOM 2434 O O . ILE B 1 71 ? 16.983 31.590 37.994 1.00 22.64 130 ILE B O 1
ATOM 2439 N N . LEU B 1 72 ? 15.733 33.191 37.021 1.00 24.53 131 LEU B N 1
ATOM 2440 C CA . LEU B 1 72 ? 16.785 33.586 36.089 1.00 23.50 131 LEU B CA 1
ATOM 2441 C C . LEU B 1 72 ? 17.472 34.881 36.528 1.00 23.17 131 LEU B C 1
ATOM 2442 O O . LEU B 1 72 ? 16.843 35.939 36.590 1.00 21.79 131 LEU B O 1
ATOM 2447 N N . LEU B 1 73 ? 18.764 34.801 36.828 1.00 21.21 132 LEU B N 1
ATOM 2448 C CA . LEU B 1 73 ? 19.499 35.992 37.239 1.00 21.73 132 LEU B CA 1
ATOM 2449 C C . LEU B 1 73 ? 19.981 36.799 36.028 1.00 22.01 132 LEU B C 1
ATOM 2450 O O . LEU B 1 73 ? 20.735 36.302 35.201 1.00 20.51 132 LEU B O 1
ATOM 2455 N N . GLY B 1 74 ? 19.524 38.043 35.924 1.00 23.79 133 GLY B N 1
ATOM 2456 C CA . GLY B 1 74 ? 19.926 38.897 34.817 1.00 25.10 133 GLY B CA 1
ATOM 2457 C C . GLY B 1 74 ? 19.761 38.281 33.437 1.00 27.55 133 GLY B C 1
ATOM 2458 O O . GLY B 1 74 ? 20.610 38.459 32.569 1.00 29.87 133 GLY B O 1
ATOM 2459 N N . THR B 1 75 ? 18.664 37.565 33.226 1.00 28.00 134 THR B N 1
ATOM 2460 C CA . THR B 1 75 ? 18.399 36.915 31.946 1.00 29.17 134 THR B CA 1
ATOM 2461 C C . THR B 1 75 ? 18.301 37.884 30.764 1.00 29.96 134 THR B C 1
ATOM 2462 O O . THR B 1 75 ? 17.912 39.042 30.923 1.00 29.72 134 THR B O 1
ATOM 2466 N N . ARG B 1 76 ? 18.647 37.391 29.579 1.00 31.04 135 ARG B N 1
ATOM 2467 C CA . ARG B 1 76 ? 18.597 38.193 28.361 1.00 34.78 135 ARG B CA 1
ATOM 2468 C C . ARG B 1 76 ? 17.475 37.708 27.432 1.00 35.80 135 ARG B C 1
ATOM 2469 O O . ARG B 1 76 ? 17.368 38.156 26.288 1.00 36.06 135 ARG B O 1
ATOM 2477 N N . PHE B 1 77 ? 16.653 36.788 27.929 1.00 35.08 136 PHE B N 1
ATOM 2478 C CA . PHE B 1 77 ? 15.532 36.251 27.160 1.00 35.95 136 PHE B CA 1
ATOM 2479 C C . PHE B 1 77 ? 14.545 37.354 26.813 1.00 37.47 136 PHE B C 1
ATOM 2480 O O . PHE B 1 77 ? 14.257 38.215 27.645 1.00 36.74 136 PHE B O 1
ATOM 2488 N N . ASP B 1 78 ? 14.023 37.328 25.588 1.00 39.77 137 ASP B N 1
ATOM 2489 C CA . ASP B 1 78 ? 13.031 38.321 25.184 1.00 41.31 137 ASP B CA 1
ATOM 2490 C C . ASP B 1 78 ? 11.647 37.828 25.616 1.00 41.26 137 ASP B C 1
ATOM 2491 O O . ASP B 1 78 ? 11.519 36.754 26.211 1.00 39.27 137 ASP B O 1
ATOM 2496 N N . THR B 1 79 ? 10.622 38.618 25.314 1.00 41.58 138 THR B N 1
ATOM 2497 C CA . THR B 1 79 ? 9.248 38.284 25.674 1.00 43.47 138 THR B CA 1
ATOM 2498 C C . THR B 1 79 ? 8.848 36.870 25.271 1.00 43.85 138 THR B C 1
ATOM 2499 O O . THR B 1 79 ? 8.220 36.147 26.047 1.00 45.70 138 THR B O 1
ATOM 2503 N N . ASP B 1 80 ? 9.213 36.485 24.054 1.00 44.65 139 ASP B N 1
ATOM 2504 C CA . ASP B 1 80 ? 8.881 35.171 23.511 1.00 45.33 139 ASP B CA 1
ATOM 2505 C C . ASP B 1 80 ? 9.535 34.007 24.255 1.00 44.55 139 ASP B C 1
ATOM 2506 O O . ASP B 1 80 ? 8.868 33.037 24.617 1.00 44.35 139 ASP B O 1
ATOM 2511 N N . GLU B 1 81 ? 10.843 34.099 24.473 1.00 43.58 140 GLU B N 1
ATOM 2512 C CA . GLU B 1 81 ? 11.569 33.049 25.178 1.00 41.59 140 GLU B CA 1
ATOM 2513 C C . GLU B 1 81 ? 11.045 32.921 26.609 1.00 39.56 140 GLU B C 1
ATOM 2514 O O . GLU B 1 81 ? 10.869 31.815 27.113 1.00 37.49 140 GLU B O 1
ATOM 2520 N N . LEU B 1 82 ? 10.802 34.054 27.262 1.00 38.40 141 LEU B N 1
ATOM 2521 C CA . LEU B 1 82 ? 10.277 34.038 28.623 1.00 39.61 141 LEU B CA 1
ATOM 2522 C C . LEU B 1 82 ? 8.898 33.392 28.611 1.00 39.32 141 LEU B C 1
ATOM 2523 O O . LEU B 1 82 ? 8.606 32.512 29.419 1.00 38.43 141 LEU B O 1
ATOM 2528 N N . GLY B 1 83 ? 8.056 33.841 27.684 1.00 40.12 142 GLY B N 1
ATOM 2529 C CA . GLY B 1 83 ? 6.715 33.298 27.577 1.00 39.86 142 GLY B CA 1
ATOM 2530 C C . GLY B 1 83 ? 6.731 31.788 27.484 1.00 40.11 142 GLY B C 1
ATOM 2531 O O . GLY B 1 83 ? 6.062 31.106 28.256 1.00 40.37 142 GLY B O 1
ATOM 2532 N N . ALA B 1 84 ? 7.508 31.262 26.544 1.00 39.85 143 ALA B N 1
ATOM 2533 C CA . ALA B 1 84 ? 7.599 29.821 26.359 1.00 39.44 143 ALA B CA 1
ATOM 2534 C C . ALA B 1 84 ? 8.037 29.132 27.649 1.00 39.83 143 ALA B C 1
ATOM 2535 O O . ALA B 1 84 ? 7.551 28.050 27.985 1.00 40.27 143 ALA B O 1
ATOM 2537 N N . LEU B 1 85 ? 8.955 29.762 28.372 1.00 38.24 144 LEU B N 1
ATOM 2538 C CA . LEU B 1 85 ? 9.442 29.194 29.621 1.00 37.27 144 LEU B CA 1
ATOM 2539 C C . LEU B 1 85 ? 8.357 29.213 30.690 1.00 36.48 144 LEU B C 1
ATOM 2540 O O . LEU B 1 85 ? 8.185 28.247 31.433 1.00 35.19 144 LEU B O 1
ATOM 2545 N N . ALA B 1 86 ? 7.632 30.323 30.762 1.00 37.18 145 ALA B N 1
ATOM 2546 C CA . ALA B 1 86 ? 6.562 30.490 31.735 1.00 38.34 145 ALA B CA 1
ATOM 2547 C C . ALA B 1 86 ? 5.425 29.500 31.480 1.00 40.36 145 ALA B C 1
ATOM 2548 O O . ALA B 1 86 ? 4.662 29.175 32.390 1.00 39.46 145 ALA B O 1
ATOM 2550 N N . ASP B 1 87 ? 5.316 29.019 30.244 1.00 41.67 146 ASP B N 1
ATOM 2551 C CA . ASP B 1 87 ? 4.265 28.065 29.903 1.00 43.07 146 ASP B CA 1
ATOM 2552 C C . ASP B 1 87 ? 4.585 26.667 30.405 1.00 42.76 146 ASP B C 1
ATOM 2553 O O . ASP B 1 87 ? 3.728 25.785 30.387 1.00 44.94 146 ASP B O 1
ATOM 2558 N N . ARG B 1 88 ? 5.813 26.461 30.864 1.00 41.92 147 ARG B N 1
ATOM 2559 C CA . ARG B 1 88 ? 6.209 25.149 31.356 1.00 41.26 147 ARG B CA 1
ATOM 2560 C C . ARG B 1 88 ? 6.400 25.105 32.863 1.00 40.31 147 ARG B C 1
ATOM 2561 O O . ARG B 1 88 ? 6.189 24.066 33.499 1.00 40.61 147 ARG B O 1
ATOM 2569 N N . VAL B 1 89 ? 6.796 26.230 33.441 1.00 37.56 148 VAL B N 1
ATOM 2570 C CA . VAL B 1 89 ? 7.028 26.277 34.871 1.00 36.49 148 VAL B CA 1
ATOM 2571 C C . VAL B 1 89 ? 6.975 27.712 35.361 1.00 34.91 148 VAL B C 1
ATOM 2572 O O . VAL B 1 89 ? 7.312 28.635 34.617 1.00 35.60 148 VAL B O 1
ATOM 2576 N N . PRO B 1 90 ? 6.524 27.926 36.609 1.00 33.09 149 PRO B N 1
ATOM 2577 C CA . PRO B 1 90 ? 6.478 29.304 37.104 1.00 31.31 149 PRO B CA 1
ATOM 2578 C C . PRO B 1 90 ? 7.896 29.873 37.004 1.00 29.91 149 PRO B C 1
ATOM 2579 O O . PRO B 1 90 ? 8.874 29.176 37.303 1.00 28.20 149 PRO B O 1
ATOM 2583 N N . ALA B 1 91 ? 8.007 31.125 36.575 1.00 28.02 150 ALA B N 1
ATOM 2584 C CA . ALA B 1 91 ? 9.314 31.754 36.414 1.00 27.11 150 ALA B CA 1
ATOM 2585 C C . ALA B 1 91 ? 9.387 33.161 36.997 1.00 26.03 150 ALA B C 1
ATOM 2586 O O . ALA B 1 91 ? 8.396 33.890 37.034 1.00 26.16 150 ALA B O 1
ATOM 2588 N N . LEU B 1 92 ? 10.586 33.526 37.443 1.00 26.86 151 LEU B N 1
ATOM 2589 C CA . LEU B 1 92 ? 10.857 34.831 38.032 1.00 26.13 151 LEU B CA 1
ATOM 2590 C C . LEU B 1 92 ? 12.267 35.280 37.649 1.00 26.27 151 LEU B C 1
ATOM 2591 O O . LEU B 1 92 ? 13.234 34.515 37.761 1.00 24.95 151 LEU B O 1
ATOM 2596 N N . VAL B 1 93 ? 12.377 36.515 37.176 1.00 25.27 152 VAL B N 1
ATOM 2597 C CA . VAL B 1 93 ? 13.667 37.064 36.790 1.00 26.28 152 VAL B CA 1
ATOM 2598 C C . VAL B 1 93 ? 14.189 37.966 37.906 1.00 26.30 152 VAL B C 1
ATOM 2599 O O . VAL B 1 93 ? 13.409 38.556 38.658 1.00 25.36 152 VAL B O 1
ATOM 2603 N N . VAL B 1 94 ? 15.510 38.062 38.011 1.00 24.78 153 VAL B N 1
ATOM 2604 C CA . VAL B 1 94 ? 16.134 38.902 39.020 1.00 22.92 153 VAL B CA 1
ATOM 2605 C C . VAL B 1 94 ? 17.025 39.964 38.384 1.00 24.39 153 VAL B C 1
ATOM 2606 O O . VAL B 1 94 ? 17.672 39.715 37.368 1.00 23.98 153 VAL B O 1
ATOM 2610 N N . ALA B 1 95 ? 17.048 41.145 38.995 1.00 24.54 154 ALA B N 1
ATOM 2611 C CA . ALA B 1 95 ? 17.874 42.255 38.535 1.00 26.35 154 ALA B CA 1
ATOM 2612 C C . ALA B 1 95 ? 17.376 42.900 37.251 1.00 27.54 154 ALA B C 1
ATOM 2613 O O . ALA B 1 95 ? 18.129 43.586 36.566 1.00 29.88 154 ALA B O 1
ATOM 2615 N N . ARG B 1 96 ? 16.109 42.675 36.926 1.00 29.40 155 ARG B N 1
ATOM 2616 C CA . ARG B 1 96 ? 15.506 43.257 35.732 1.00 30.60 155 ARG B CA 1
ATOM 2617 C C . ARG B 1 96 ? 14.004 43.023 35.743 1.00 31.37 155 ARG B C 1
ATOM 2618 O O . ARG B 1 96 ? 13.505 42.180 36.490 1.00 30.93 155 ARG B O 1
ATOM 2626 N N . ALA B 1 97 ? 13.290 43.778 34.915 1.00 32.22 156 ALA B N 1
ATOM 2627 C CA . ALA B 1 97 ? 11.849 43.633 34.805 1.00 33.18 156 ALA B CA 1
ATOM 2628 C C . ALA B 1 97 ? 11.578 42.489 33.828 1.00 33.58 156 ALA B C 1
ATOM 2629 O O . ALA B 1 97 ? 12.303 42.324 32.846 1.00 33.24 156 ALA B O 1
ATOM 2631 N N . SER B 1 98 ? 10.547 41.694 34.102 1.00 33.98 157 SER B N 1
ATOM 2632 C CA . SER B 1 98 ? 10.208 40.570 33.234 1.00 34.59 157 SER B CA 1
ATOM 2633 C C . SER B 1 98 ? 9.652 41.077 31.914 1.00 35.92 157 SER B C 1
ATOM 2634 O O . SER B 1 98 ? 9.949 40.531 30.850 1.00 34.76 157 SER B O 1
ATOM 2637 N N . GLY B 1 99 ? 8.845 42.129 31.995 1.00 37.85 158 GLY B N 1
ATOM 2638 C CA . GLY B 1 99 ? 8.231 42.689 30.808 1.00 40.34 158 GLY B CA 1
ATOM 2639 C C . GLY B 1 99 ? 7.101 41.786 30.351 1.00 42.86 158 GLY B C 1
ATOM 2640 O O . GLY B 1 99 ? 6.663 41.855 29.202 1.00 43.76 158 GLY B O 1
ATOM 2641 N N . LEU B 1 100 ? 6.620 40.940 31.259 1.00 44.10 159 LEU B N 1
ATOM 2642 C CA . LEU B 1 100 ? 5.551 40.006 30.937 1.00 45.53 159 LEU B CA 1
ATOM 2643 C C . LEU B 1 100 ? 4.695 39.671 32.157 1.00 45.87 159 LEU B C 1
ATOM 2644 O O . LEU B 1 100 ? 5.216 39.281 33.202 1.00 45.18 159 LEU B O 1
ATOM 2649 N N . PRO B 1 101 ? 3.366 39.839 32.048 1.00 45.94 160 PRO B N 1
ATOM 2650 C CA . PRO B 1 101 ? 2.520 39.515 33.200 1.00 46.26 160 PRO B CA 1
ATOM 2651 C C . PRO B 1 101 ? 2.567 38.000 33.347 1.00 46.28 160 PRO B C 1
ATOM 2652 O O . PRO B 1 101 ? 2.555 37.275 32.346 1.00 47.84 160 PRO B O 1
ATOM 2656 N N . GLY B 1 102 ? 2.637 37.518 34.581 1.00 45.06 161 GLY B N 1
ATOM 2657 C CA . GLY B 1 102 ? 2.712 36.085 34.788 1.00 43.76 161 GLY B CA 1
ATOM 2658 C C . GLY B 1 102 ? 4.124 35.678 35.153 1.00 42.32 161 GLY B C 1
ATOM 2659 O O . GLY B 1 102 ? 4.334 34.633 35.769 1.00 42.73 161 GLY B O 1
ATOM 2660 N N . VAL B 1 103 ? 5.096 36.501 34.759 1.00 41.01 162 VAL B N 1
ATOM 2661 C CA . VAL B 1 103 ? 6.500 36.249 35.075 1.00 38.08 162 VAL B CA 1
ATOM 2662 C C . VAL B 1 103 ? 6.911 37.254 36.139 1.00 35.85 162 VAL B C 1
ATOM 2663 O O . VAL B 1 103 ? 6.952 38.453 35.882 1.00 35.33 162 VAL B O 1
ATOM 2667 N N . GLY B 1 104 ? 7.207 36.758 37.337 1.00 34.49 163 GLY B N 1
ATOM 2668 C CA . GLY B 1 104 ? 7.593 37.637 38.427 1.00 32.55 163 GLY B CA 1
ATOM 2669 C C . GLY B 1 104 ? 8.992 38.213 38.304 1.00 31.76 163 GLY B C 1
ATOM 2670 O O . GLY B 1 104 ? 9.812 37.728 37.531 1.00 30.86 163 GLY B O 1
ATOM 2671 N N . ALA B 1 105 ? 9.264 39.259 39.072 1.00 30.95 164 ALA B N 1
ATOM 2672 C CA . ALA B 1 105 ? 10.571 39.886 39.049 1.00 30.44 164 ALA B CA 1
ATOM 2673 C C . ALA B 1 105 ? 10.896 40.494 40.398 1.00 31.25 164 ALA B C 1
ATOM 2674 O O . ALA B 1 105 ? 10.012 40.953 41.123 1.00 32.52 164 ALA B O 1
ATOM 2676 N N . VAL B 1 106 ? 12.180 40.467 40.729 1.00 31.27 165 VAL B N 1
ATOM 2677 C CA . VAL B 1 106 ? 12.710 41.020 41.964 1.00 30.42 165 VAL B CA 1
ATOM 2678 C C . VAL B 1 106 ? 13.977 41.745 41.515 1.00 32.02 165 VAL B C 1
ATOM 2679 O O . VAL B 1 106 ? 14.970 41.113 41.137 1.00 33.06 165 VAL B O 1
ATOM 2683 N N . ARG B 1 107 ? 13.929 43.073 41.543 1.00 30.41 166 ARG B N 1
ATOM 2684 C CA . ARG B 1 107 ? 15.042 43.898 41.093 1.00 29.62 166 ARG B CA 1
ATOM 2685 C C . ARG B 1 107 ? 15.239 45.136 41.955 1.00 29.56 166 ARG B C 1
ATOM 2686 O O . ARG B 1 107 ? 14.359 45.517 42.738 1.00 28.47 166 ARG B O 1
ATOM 2694 N N . GLY B 1 108 ? 16.401 45.762 41.799 1.00 28.25 167 GLY B N 1
ATOM 2695 C CA . GLY B 1 108 ? 16.696 46.965 42.550 1.00 26.72 167 GLY B CA 1
ATOM 2696 C C . GLY B 1 108 ? 16.216 48.181 41.784 1.00 27.19 167 GLY B C 1
ATOM 2697 O O . GLY B 1 108 ? 15.995 48.118 40.570 1.00 26.37 167 GLY B O 1
ATOM 2698 N N . ASP B 1 109 ? 16.036 49.289 42.492 1.00 25.74 168 ASP B N 1
ATOM 2699 C CA . ASP B 1 109 ? 15.592 50.523 41.860 1.00 27.20 168 ASP B CA 1
ATOM 2700 C C . ASP B 1 109 ? 16.832 51.205 41.268 1.00 26.12 168 ASP B C 1
ATOM 2701 O O . ASP B 1 109 ? 17.414 52.091 41.894 1.00 26.65 168 ASP B O 1
ATOM 2706 N N . ASP B 1 110 ? 17.227 50.772 40.071 1.00 26.18 169 ASP B N 1
ATOM 2707 C CA . ASP B 1 110 ? 18.402 51.307 39.383 1.00 24.89 169 ASP B CA 1
ATOM 2708 C C . ASP B 1 110 ? 18.426 52.822 39.240 1.00 24.87 169 ASP B C 1
ATOM 2709 O O . ASP B 1 110 ? 19.478 53.439 39.409 1.00 23.91 169 ASP B O 1
ATOM 2714 N N . VAL B 1 111 ? 17.284 53.420 38.905 1.00 24.49 170 VAL B N 1
ATOM 2715 C CA . VAL B 1 111 ? 17.213 54.877 38.769 1.00 24.46 170 VAL B CA 1
ATOM 2716 C C . VAL B 1 111 ? 17.579 55.478 40.118 1.00 24.40 170 VAL B C 1
ATOM 2717 O O . VAL B 1 111 ? 18.452 56.336 40.210 1.00 24.47 170 VAL B O 1
ATOM 2721 N N . ALA B 1 112 ? 16.917 55.002 41.170 1.00 24.62 171 ALA B N 1
ATOM 2722 C CA . ALA B 1 112 ? 17.177 55.491 42.522 1.00 23.82 171 ALA B CA 1
ATOM 2723 C C . ALA B 1 112 ? 18.627 55.260 42.927 1.00 22.90 171 ALA B C 1
ATOM 2724 O O . ALA B 1 112 ? 19.250 56.117 43.548 1.00 23.30 171 ALA B O 1
ATOM 2726 N N . GLY B 1 113 ? 19.163 54.096 42.571 1.00 23.11 172 GLY B N 1
ATOM 2727 C CA . GLY B 1 113 ? 20.535 53.777 42.931 1.00 20.31 172 GLY B CA 1
ATOM 2728 C C . GLY B 1 113 ? 21.571 54.732 42.378 1.00 21.00 172 GLY B C 1
ATOM 2729 O O . GLY B 1 113 ? 22.430 55.243 43.113 1.00 18.57 172 GLY B O 1
ATOM 2730 N N . ILE B 1 114 ? 21.498 54.990 41.078 1.00 20.82 173 ILE B N 1
ATOM 2731 C CA . ILE B 1 114 ? 22.467 55.876 40.463 1.00 21.53 173 ILE B CA 1
ATOM 2732 C C . ILE B 1 114 ? 22.246 57.306 40.943 1.00 21.17 173 ILE B C 1
ATOM 2733 O O . ILE B 1 114 ? 23.200 58.077 41.061 1.00 22.02 173 ILE B O 1
ATOM 2738 N N . THR B 1 115 ? 20.998 57.659 41.256 1.00 20.90 174 THR B N 1
ATOM 2739 C CA . THR B 1 115 ? 20.720 59.003 41.763 1.00 20.46 174 THR B CA 1
ATOM 2740 C C . THR B 1 115 ? 21.482 59.192 43.081 1.00 21.39 174 THR B C 1
ATOM 2741 O O . THR B 1 115 ? 22.002 60.276 43.352 1.00 22.56 174 THR B O 1
ATOM 2745 N N . LEU B 1 116 ? 21.552 58.136 43.897 1.00 21.49 175 LEU B N 1
ATOM 2746 C CA . LEU B 1 116 ? 22.291 58.203 45.167 1.00 20.92 175 LEU B CA 1
ATOM 2747 C C . LEU B 1 116 ? 23.766 58.479 44.882 1.00 21.24 175 LEU B C 1
ATOM 2748 O O . LEU B 1 116 ? 24.401 59.291 45.555 1.00 19.70 175 LEU B O 1
ATOM 2753 N N . ALA B 1 117 ? 24.306 57.777 43.888 1.00 20.29 176 ALA B N 1
ATOM 2754 C CA . ALA B 1 117 ? 25.701 57.949 43.488 1.00 19.91 176 ALA B CA 1
ATOM 2755 C C . ALA B 1 117 ? 25.932 59.404 43.080 1.00 18.95 176 ALA B C 1
ATOM 2756 O O . ALA B 1 117 ? 26.879 60.035 43.534 1.00 19.69 176 ALA B O 1
ATOM 2758 N N . VAL B 1 118 ? 25.062 59.935 42.221 1.00 20.45 177 VAL B N 1
ATOM 2759 C CA . VAL B 1 118 ? 25.187 61.324 41.773 1.00 21.41 177 VAL B CA 1
ATOM 2760 C C . VAL B 1 118 ? 25.015 62.317 42.919 1.00 21.70 177 VAL B C 1
ATOM 2761 O O . VAL B 1 118 ? 25.804 63.246 43.052 1.00 22.92 177 VAL B O 1
ATOM 2765 N N . ASP B 1 119 ? 23.992 62.123 43.749 1.00 23.52 178 ASP B N 1
ATOM 2766 C CA . ASP B 1 119 ? 23.780 63.029 44.879 1.00 24.82 178 ASP B CA 1
ATOM 2767 C C . ASP B 1 119 ? 25.029 63.064 45.760 1.00 25.08 178 ASP B C 1
ATOM 2768 O O . ASP B 1 119 ? 25.477 64.131 46.182 1.00 26.64 178 ASP B O 1
ATOM 2773 N N . HIS B 1 120 ? 25.593 61.888 46.024 1.00 22.94 179 HIS B N 1
ATOM 2774 C CA . HIS B 1 120 ? 26.795 61.783 46.841 1.00 21.68 179 HIS B CA 1
ATOM 2775 C C . HIS B 1 120 ? 27.941 62.595 46.245 1.00 20.40 179 HIS B C 1
ATOM 2776 O O . HIS B 1 120 ? 28.628 63.328 46.959 1.00 21.96 179 HIS B O 1
ATOM 2783 N N . LEU B 1 121 ? 28.147 62.463 44.935 1.00 21.74 180 LEU B N 1
ATOM 2784 C CA . LEU B 1 121 ? 29.225 63.180 44.254 1.00 20.71 180 LEU B CA 1
ATOM 2785 C C . LEU B 1 121 ? 29.010 64.693 44.156 1.00 20.61 180 LEU B C 1
ATOM 2786 O O . LEU B 1 121 ? 29.946 65.467 44.337 1.00 21.20 180 LEU B O 1
ATOM 2791 N N . THR B 1 122 ? 27.792 65.127 43.863 1.00 22.00 181 THR B N 1
ATOM 2792 C CA . THR B 1 122 ? 27.557 66.559 43.774 1.00 23.77 181 THR B CA 1
ATOM 2793 C C . THR B 1 122 ? 27.701 67.146 45.189 1.00 26.31 181 THR B C 1
ATOM 2794 O O . THR B 1 122 ? 28.282 68.222 45.365 1.00 24.82 181 THR B O 1
ATOM 2798 N N . GLU B 1 123 ? 27.226 66.416 46.202 1.00 27.01 182 GLU B N 1
ATOM 2799 C CA . GLU B 1 123 ? 27.342 66.885 47.583 1.00 29.34 182 GLU B CA 1
ATOM 2800 C C . GLU B 1 123 ? 28.805 67.081 47.965 1.00 28.82 182 GLU B C 1
ATOM 2801 O O . GLU B 1 123 ? 29.114 67.901 48.829 1.00 30.87 182 GLU B O 1
ATOM 2807 N N . LEU B 1 124 ? 29.704 66.323 47.333 1.00 27.69 183 LEU B N 1
ATOM 2808 C CA . LEU B 1 124 ? 31.140 66.447 47.603 1.00 25.12 183 LEU B CA 1
ATOM 2809 C C . LEU B 1 124 ? 31.749 67.526 46.706 1.00 25.24 183 LEU B C 1
ATOM 2810 O O . LEU B 1 124 ? 32.968 67.721 46.679 1.00 23.23 183 LEU B O 1
ATOM 2815 N N . GLY B 1 125 ? 30.888 68.214 45.958 1.00 25.11 184 GLY B N 1
ATOM 2816 C CA . GLY B 1 125 ? 31.347 69.296 45.101 1.00 25.54 184 GLY B CA 1
ATOM 2817 C C . GLY B 1 125 ? 31.623 69.026 43.635 1.00 26.27 184 GLY B C 1
ATOM 2818 O O . GLY B 1 125 ? 31.966 69.950 42.902 1.00 26.29 184 GLY B O 1
ATOM 2819 N N . HIS B 1 126 ? 31.489 67.775 43.201 1.00 25.68 185 HIS B N 1
ATOM 2820 C CA . HIS B 1 126 ? 31.753 67.415 41.810 1.00 25.62 185 HIS B CA 1
ATOM 2821 C C . HIS B 1 126 ? 30.692 67.952 40.850 1.00 26.36 185 HIS B C 1
ATOM 2822 O O . HIS B 1 126 ? 29.500 67.951 41.163 1.00 27.73 185 HIS B O 1
ATOM 2829 N N . ARG B 1 127 ? 31.129 68.407 39.679 1.00 26.73 186 ARG B N 1
ATOM 2830 C CA . ARG B 1 127 ? 30.212 68.930 38.670 1.00 28.12 186 ARG B CA 1
ATOM 2831 C C . ARG B 1 127 ? 30.441 68.276 37.304 1.00 26.82 186 ARG B C 1
ATOM 2832 O O . ARG B 1 127 ? 29.485 68.033 36.561 1.00 26.46 186 ARG B O 1
ATOM 2840 N N . ASN B 1 128 ? 31.699 68.005 36.961 1.00 23.86 187 ASN B N 1
ATOM 2841 C CA . ASN B 1 128 ? 32.002 67.335 35.697 1.00 25.69 187 ASN B CA 1
ATOM 2842 C C . ASN B 1 128 ? 32.001 65.864 36.058 1.00 23.57 187 ASN B C 1
ATOM 2843 O O . ASN B 1 128 ? 33.030 65.309 36.440 1.00 24.00 187 ASN B O 1
ATOM 2848 N N . ILE B 1 129 ? 30.836 65.243 35.950 1.00 22.34 188 ILE B N 1
ATOM 2849 C CA . ILE B 1 129 ? 30.693 63.849 36.306 1.00 21.39 188 ILE B CA 1
ATOM 2850 C C . ILE B 1 129 ? 30.363 62.980 35.112 1.00 21.58 188 ILE B C 1
ATOM 2851 O O . ILE B 1 129 ? 29.507 63.324 34.288 1.00 20.95 188 ILE B O 1
ATOM 2856 N N . ALA B 1 130 ? 31.049 61.843 35.032 1.00 19.21 189 ALA B N 1
ATOM 2857 C CA . ALA B 1 130 ? 30.854 60.921 33.935 1.00 18.83 189 ALA B CA 1
ATOM 2858 C C . ALA B 1 130 ? 30.278 59.582 34.360 1.00 19.48 189 ALA B C 1
ATOM 2859 O O . ALA B 1 130 ? 30.439 59.132 35.501 1.00 19.26 189 ALA B O 1
ATOM 2861 N N . HIS B 1 131 ? 29.589 58.948 33.422 1.00 17.81 190 HIS B N 1
ATOM 2862 C CA . HIS B 1 131 ? 29.012 57.644 33.660 1.00 17.66 190 HIS B CA 1
ATOM 2863 C C . HIS B 1 131 ? 29.452 56.725 32.532 1.00 18.08 190 HIS B C 1
ATOM 2864 O O . HIS B 1 131 ? 29.385 57.098 31.355 1.00 17.73 190 HIS B O 1
ATOM 2871 N N . ILE B 1 132 ? 29.961 55.552 32.897 1.00 15.65 191 ILE B N 1
ATOM 2872 C CA . ILE B 1 132 ? 30.350 54.547 31.912 1.00 17.50 191 ILE B CA 1
ATOM 2873 C C . ILE B 1 132 ? 29.174 53.573 32.048 1.00 19.88 191 ILE B C 1
ATOM 2874 O O . ILE B 1 132 ? 29.045 52.878 33.064 1.00 18.08 191 ILE B O 1
ATOM 2879 N N . ASP B 1 133 ? 28.287 53.565 31.052 1.00 19.74 192 ASP B N 1
ATOM 2880 C CA . ASP B 1 133 ? 27.091 52.722 31.113 1.00 20.55 192 ASP B CA 1
ATOM 2881 C C . ASP B 1 133 ? 27.288 51.248 30.801 1.00 21.24 192 ASP B C 1
ATOM 2882 O O . ASP B 1 133 ? 28.354 50.829 30.350 1.00 22.36 192 ASP B O 1
ATOM 2887 N N . GLY B 1 134 ? 26.244 50.466 31.050 1.00 20.61 193 GLY B N 1
ATOM 2888 C CA . GLY B 1 134 ? 26.324 49.038 30.819 1.00 24.05 193 GLY B CA 1
ATOM 2889 C C . GLY B 1 134 ? 25.823 48.575 29.470 1.00 24.43 193 GLY B C 1
ATOM 2890 O O . GLY B 1 134 ? 25.516 47.399 29.293 1.00 23.25 193 GLY B O 1
ATOM 2891 N N . ALA B 1 135 ? 25.741 49.498 28.516 1.00 26.53 194 ALA B N 1
ATOM 2892 C CA . ALA B 1 135 ? 25.275 49.169 27.181 1.00 28.04 194 ALA B CA 1
ATOM 2893 C C . ALA B 1 135 ? 23.870 48.591 27.255 1.00 29.80 194 ALA B C 1
ATOM 2894 O O . ALA B 1 135 ? 22.966 49.224 27.787 1.00 31.84 194 ALA B O 1
ATOM 2896 N N . ASP B 1 136 ? 23.686 47.385 26.732 1.00 31.65 195 ASP B N 1
ATOM 2897 C CA . ASP B 1 136 ? 22.370 46.765 26.736 1.00 34.59 195 ASP B CA 1
ATOM 2898 C C . ASP B 1 136 ? 22.205 45.695 27.807 1.00 33.57 195 ASP B C 1
ATOM 2899 O O . ASP B 1 136 ? 21.259 44.906 27.763 1.00 33.41 195 ASP B O 1
ATOM 2904 N N . ALA B 1 137 ? 23.121 45.658 28.768 1.00 30.46 196 ALA B N 1
ATOM 2905 C CA . ALA B 1 137 ? 23.016 44.674 29.831 1.00 28.87 196 ALA B CA 1
ATOM 2906 C C . ALA B 1 137 ? 21.857 45.071 30.735 1.00 27.98 196 ALA B C 1
ATOM 2907 O O . ALA B 1 137 ? 21.481 46.237 30.792 1.00 25.99 196 ALA B O 1
ATOM 2909 N N . PRO B 1 138 ? 21.255 44.096 31.430 1.00 29.04 197 PRO B N 1
ATOM 2910 C CA . PRO B 1 138 ? 20.142 44.417 32.326 1.00 27.58 197 PRO B CA 1
ATOM 2911 C C . PRO B 1 138 ? 20.584 45.530 33.268 1.00 27.53 197 PRO B C 1
ATOM 2912 O O . PRO B 1 138 ? 21.668 45.457 33.862 1.00 26.09 197 PRO B O 1
ATOM 2916 N N . GLY B 1 139 ? 19.763 46.566 33.386 1.00 26.31 198 GLY B N 1
ATOM 2917 C CA . GLY B 1 139 ? 20.102 47.668 34.266 1.00 25.82 198 GLY B CA 1
ATOM 2918 C C . GLY B 1 139 ? 20.778 48.811 33.538 1.00 25.70 198 GLY B C 1
ATOM 2919 O O . GLY B 1 139 ? 20.802 49.939 34.027 1.00 25.88 198 GLY B O 1
ATOM 2920 N N . GLY B 1 140 ? 21.320 48.525 32.362 1.00 25.29 199 GLY B N 1
ATOM 2921 C CA . GLY B 1 140 ? 21.997 49.557 31.596 1.00 25.65 199 GLY B CA 1
ATOM 2922 C C . GLY B 1 140 ? 21.166 50.795 31.294 1.00 25.62 199 GLY B C 1
ATOM 2923 O O . GLY B 1 140 ? 21.505 51.901 31.721 1.00 24.82 199 GLY B O 1
ATOM 2924 N N . ALA B 1 141 ? 20.072 50.622 30.558 1.00 25.93 200 ALA B N 1
ATOM 2925 C CA . ALA B 1 141 ? 19.231 51.753 30.198 1.00 25.68 200 ALA B CA 1
ATOM 2926 C C . ALA B 1 141 ? 18.771 52.555 31.417 1.00 26.37 200 ALA B C 1
ATOM 2927 O O . ALA B 1 141 ? 18.872 53.780 31.427 1.00 26.68 200 ALA B O 1
ATOM 2929 N N . ASP B 1 142 ? 18.281 51.877 32.449 1.00 27.34 201 ASP B N 1
ATOM 2930 C CA . ASP B 1 142 ? 17.811 52.582 33.648 1.00 28.66 201 ASP B CA 1
ATOM 2931 C C . ASP B 1 142 ? 18.892 53.403 34.347 1.00 27.26 201 ASP B C 1
ATOM 2932 O O . ASP B 1 142 ? 18.659 54.550 34.721 1.00 26.99 201 ASP B O 1
ATOM 2937 N N . ARG B 1 143 ? 20.075 52.828 34.536 1.00 25.15 202 ARG B N 1
ATOM 2938 C CA . ARG B 1 143 ? 21.121 53.588 35.202 1.00 24.99 202 ARG B CA 1
ATOM 2939 C C . ARG B 1 143 ? 21.586 54.742 34.333 1.00 22.35 202 ARG B C 1
ATOM 2940 O O . ARG B 1 143 ? 22.007 55.773 34.848 1.00 22.94 202 ARG B O 1
ATOM 2948 N N . ARG B 1 144 ? 21.508 54.574 33.020 1.00 21.57 203 ARG B N 1
ATOM 2949 C CA . ARG B 1 144 ? 21.910 55.654 32.120 1.00 23.39 203 ARG B CA 1
ATOM 2950 C C . ARG B 1 144 ? 20.882 56.793 32.209 1.00 22.68 203 ARG B C 1
ATOM 2951 O O . ARG B 1 144 ? 21.246 57.952 32.370 1.00 20.22 203 ARG B O 1
ATOM 2959 N N . ALA B 1 145 ? 19.598 56.457 32.124 1.00 23.37 204 ALA B N 1
ATOM 2960 C CA . ALA B 1 145 ? 18.547 57.469 32.215 1.00 24.50 204 ALA B CA 1
ATOM 2961 C C . ALA B 1 145 ? 18.560 58.089 33.610 1.00 24.75 204 ALA B C 1
ATOM 2962 O O . ALA B 1 145 ? 18.443 59.299 33.770 1.00 24.33 204 ALA B O 1
ATOM 2964 N N . GLY B 1 146 ? 18.705 57.249 34.625 1.00 23.64 205 GLY B N 1
ATOM 2965 C CA . GLY B 1 146 ? 18.751 57.772 35.971 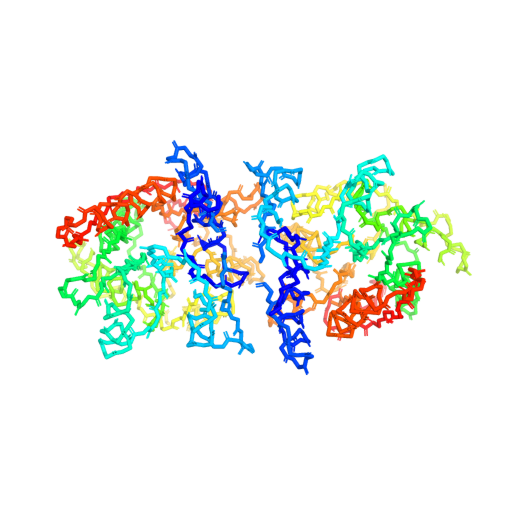1.00 21.39 205 GLY B CA 1
ATOM 2966 C C . GLY B 1 146 ? 19.913 58.729 36.151 1.00 21.17 205 GLY B C 1
ATOM 2967 O O . GLY B 1 146 ? 19.774 59.750 36.824 1.00 21.75 205 GLY B O 1
ATOM 2968 N N . PHE B 1 147 ? 21.063 58.405 35.559 1.00 19.54 206 PHE B N 1
ATOM 2969 C CA . PHE B 1 147 ? 22.249 59.263 35.675 1.00 19.82 206 PHE B CA 1
ATOM 2970 C C . PHE B 1 147 ? 22.028 60.641 35.046 1.00 20.09 206 PHE B C 1
ATOM 2971 O O . PHE B 1 147 ? 22.360 61.670 35.637 1.00 21.84 206 PHE B O 1
ATOM 2979 N N . LEU B 1 148 ? 21.500 60.647 33.829 1.00 20.94 207 LEU B N 1
ATOM 2980 C CA . LEU B 1 148 ? 21.243 61.892 33.119 1.00 22.80 207 LEU B CA 1
ATOM 2981 C C . LEU B 1 148 ? 20.178 62.723 33.842 1.00 23.33 207 LEU B C 1
ATOM 2982 O O . LEU B 1 148 ? 20.281 63.944 33.924 1.00 24.13 207 LEU B O 1
ATOM 2987 N N . ALA B 1 149 ? 19.163 62.054 34.375 1.00 23.42 208 ALA B N 1
ATOM 2988 C CA . ALA B 1 149 ? 18.100 62.753 35.088 1.00 24.87 208 ALA B CA 1
ATOM 2989 C C . ALA B 1 149 ? 18.655 63.417 36.335 1.00 24.29 208 ALA B C 1
ATOM 2990 O O . ALA B 1 149 ? 18.388 64.590 36.596 1.00 25.23 208 ALA B O 1
ATOM 2992 N N . ALA B 1 150 ? 19.430 62.665 37.110 1.00 24.39 209 ALA B N 1
ATOM 2993 C CA . ALA B 1 150 ? 20.005 63.204 38.331 1.00 23.74 209 ALA B CA 1
ATOM 2994 C C . ALA B 1 150 ? 20.941 64.368 38.025 1.00 23.72 209 ALA B C 1
ATOM 2995 O O . ALA B 1 150 ? 20.959 65.354 38.752 1.00 24.27 209 ALA B O 1
ATOM 3005 N N . ASP B 1 152 ? 20.728 66.420 35.589 1.00 27.99 211 ASP B N 1
ATOM 3006 C CA . ASP B 1 152 ? 19.869 67.518 35.178 1.00 32.34 211 ASP B CA 1
ATOM 3007 C C . ASP B 1 152 ? 19.219 68.184 36.392 1.00 34.38 211 ASP B C 1
ATOM 3008 O O . ASP B 1 152 ? 19.062 69.405 36.429 1.00 35.44 211 ASP B O 1
ATOM 3013 N N . ARG B 1 153 ? 18.866 67.379 37.392 1.00 35.91 212 ARG B N 1
ATOM 3014 C CA . ARG B 1 153 ? 18.245 67.895 38.608 1.00 36.12 212 ARG B CA 1
ATOM 3015 C C . ARG B 1 153 ? 19.202 68.822 39.354 1.00 35.57 212 ARG B C 1
ATOM 3016 O O . ARG B 1 153 ? 18.766 69.724 40.070 1.00 35.71 212 ARG B O 1
ATOM 3024 N N . HIS B 1 154 ? 20.504 68.592 39.197 1.00 32.86 213 HIS B N 1
ATOM 3025 C CA . HIS B 1 154 ? 21.503 69.424 39.855 1.00 32.04 213 HIS B CA 1
ATOM 3026 C C . HIS B 1 154 ? 21.995 70.558 38.962 1.00 31.36 213 HIS B C 1
ATOM 3027 O O . HIS B 1 154 ? 22.922 71.273 39.330 1.00 31.66 213 HIS B O 1
ATOM 3034 N N . GLY B 1 155 ? 21.378 70.718 37.795 1.00 31.13 214 GLY B N 1
ATOM 3035 C CA . GLY B 1 155 ? 21.782 71.775 36.879 1.00 30.79 214 GLY B CA 1
ATOM 3036 C C . GLY B 1 155 ? 23.125 71.505 36.224 1.00 31.76 214 GLY B C 1
ATOM 3037 O O . GLY B 1 155 ? 23.851 72.435 35.858 1.00 32.52 214 GLY B O 1
ATOM 3038 N N . LEU B 1 156 ? 23.451 70.227 36.051 1.00 31.83 215 LEU B N 1
ATOM 3039 C CA . LEU B 1 156 ? 24.730 69.839 35.469 1.00 30.82 215 LEU B CA 1
ATOM 3040 C C . LEU B 1 156 ? 24.646 69.109 34.121 1.00 30.94 215 LEU B C 1
ATOM 3041 O O . LEU B 1 156 ? 25.599 68.439 33.718 1.00 31.74 215 LEU B O 1
ATOM 3046 N N . SER B 1 157 ? 23.520 69.235 33.422 1.00 31.01 216 SER B N 1
ATOM 3047 C CA . SER B 1 157 ? 23.363 68.566 32.134 1.00 30.83 216 SER B CA 1
ATOM 3048 C C . SER B 1 157 ? 24.463 68.907 31.126 1.00 29.81 216 SER B C 1
ATOM 3049 O O . SER B 1 157 ? 24.776 68.094 30.260 1.00 29.80 216 SER B O 1
ATOM 3052 N N . ALA B 1 158 ? 25.048 70.097 31.237 1.00 27.04 217 ALA B N 1
ATOM 3053 C CA . ALA B 1 158 ? 26.100 70.511 30.305 1.00 27.12 217 ALA B CA 1
ATOM 3054 C C . ALA B 1 158 ? 27.496 69.997 30.680 1.00 27.27 217 ALA B C 1
ATOM 3055 O O . ALA B 1 158 ? 28.443 70.137 29.903 1.00 26.55 217 ALA B O 1
ATOM 3057 N N . SER B 1 159 ? 27.628 69.410 31.867 1.00 26.65 218 SER B N 1
ATOM 3058 C CA . SER B 1 159 ? 28.917 68.867 32.287 1.00 23.91 218 SER B CA 1
ATOM 3059 C C . SER B 1 159 ? 28.783 67.378 32.603 1.00 26.35 218 SER B C 1
ATOM 3060 O O . SER B 1 159 ? 29.611 66.800 33.323 1.00 26.36 218 SER B O 1
ATOM 3063 N N . ALA B 1 160 ? 27.734 66.764 32.053 1.00 23.14 219 ALA B N 1
ATOM 3064 C CA . ALA B 1 160 ? 27.476 65.348 32.248 1.00 22.93 219 ALA B CA 1
ATOM 3065 C C . ALA B 1 160 ? 27.932 64.583 31.010 1.00 24.27 219 ALA B C 1
ATOM 3066 O O . ALA B 1 160 ? 27.600 64.953 29.880 1.00 25.79 219 ALA B O 1
ATOM 3068 N N . THR B 1 161 ? 28.699 63.520 31.220 1.00 22.85 220 THR B N 1
ATOM 3069 C CA . THR B 1 161 ? 29.198 62.716 30.113 1.00 23.83 220 THR B CA 1
ATOM 3070 C C . THR B 1 161 ? 28.845 61.239 30.285 1.00 23.95 220 THR B C 1
ATOM 3071 O O . THR B 1 161 ? 29.011 60.678 31.364 1.00 23.54 220 THR B O 1
ATOM 3075 N N . VAL B 1 162 ? 28.343 60.618 29.222 1.00 23.92 221 VAL B N 1
ATOM 3076 C CA . VAL B 1 162 ? 28.014 59.200 29.263 1.00 23.60 221 VAL B CA 1
ATOM 3077 C C . VAL B 1 162 ? 28.741 58.487 28.134 1.00 23.71 221 VAL B C 1
ATOM 3078 O O . VAL B 1 162 ? 28.572 58.830 26.968 1.00 24.86 221 VAL B O 1
ATOM 3082 N N . VAL B 1 163 ? 29.561 57.503 28.477 1.00 22.42 222 VAL B N 1
ATOM 3083 C CA . VAL B 1 163 ? 30.271 56.750 27.451 1.00 22.94 222 VAL B CA 1
ATOM 3084 C C . VAL B 1 163 ? 29.806 55.307 27.528 1.00 21.77 222 VAL B C 1
ATOM 3085 O O . VAL B 1 163 ? 29.528 54.787 28.616 1.00 18.66 222 VAL B O 1
ATOM 3089 N N . THR B 1 164 ? 29.688 54.670 26.371 1.00 21.71 223 THR B N 1
ATOM 3090 C CA . THR B 1 164 ? 29.244 53.289 26.312 1.00 22.70 223 THR B CA 1
ATOM 3091 C C . THR B 1 164 ? 30.309 52.390 26.935 1.00 23.80 223 THR B C 1
ATOM 3092 O O . THR B 1 164 ? 31.487 52.473 26.592 1.00 23.82 223 THR B O 1
ATOM 3096 N N . GLY B 1 165 ? 29.891 51.552 27.875 1.00 24.23 224 GLY B N 1
ATOM 3097 C CA . GLY B 1 165 ? 30.831 50.676 28.542 1.00 23.61 224 GLY B CA 1
ATOM 3098 C C . GLY B 1 165 ? 30.436 49.222 28.445 1.00 24.54 224 GLY B C 1
ATOM 3099 O O . GLY B 1 165 ? 30.204 48.702 27.356 1.00 25.26 224 GLY B O 1
ATOM 3100 N N . GLY B 1 166 ? 30.356 48.570 29.598 1.00 23.71 225 GLY B N 1
ATOM 3101 C CA . GLY B 1 166 ? 29.997 47.167 29.645 1.00 25.21 225 GLY B CA 1
ATOM 3102 C C . GLY B 1 166 ? 30.025 46.716 31.089 1.00 26.13 225 GLY B C 1
ATOM 3103 O O . GLY B 1 166 ? 29.958 47.554 31.990 1.00 26.28 225 GLY B O 1
ATOM 3104 N N . THR B 1 167 ? 30.151 45.412 31.310 1.00 25.37 226 THR B N 1
ATOM 3105 C CA . THR B 1 167 ? 30.167 44.844 32.655 1.00 25.37 226 THR B CA 1
ATOM 3106 C C . THR B 1 167 ? 31.524 44.308 33.094 1.00 25.17 226 THR B C 1
ATOM 3107 O O . THR B 1 167 ? 31.648 43.790 34.199 1.00 24.26 226 THR B O 1
ATOM 3111 N N . THR B 1 168 ? 32.537 44.419 32.240 1.00 24.36 227 THR B N 1
ATOM 3112 C CA . THR B 1 168 ? 33.850 43.886 32.593 1.00 24.87 227 THR B CA 1
ATOM 3113 C C . THR B 1 168 ? 34.894 44.967 32.823 1.00 24.43 227 THR B C 1
ATOM 3114 O O . THR B 1 168 ? 34.689 46.136 32.476 1.00 22.24 227 THR B O 1
ATOM 3118 N N . GLU B 1 169 ? 36.022 44.561 33.402 1.00 22.79 228 GLU B N 1
ATOM 3119 C CA . GLU B 1 169 ? 37.111 45.488 33.689 1.00 22.86 228 GLU B CA 1
ATOM 3120 C C . GLU B 1 169 ? 37.638 46.174 32.431 1.00 21.91 228 GLU B C 1
ATOM 3121 O O . GLU B 1 169 ? 38.081 47.319 32.487 1.00 21.91 228 GLU B O 1
ATOM 312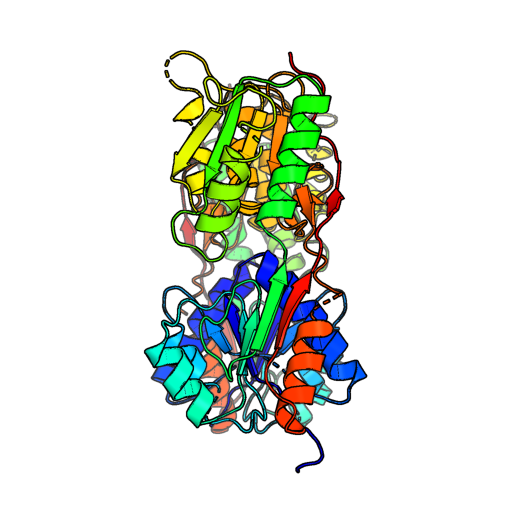7 N N . THR B 1 170 ? 37.588 45.483 31.296 1.00 22.36 229 THR B N 1
ATOM 3128 C CA . THR B 1 170 ? 38.083 46.053 30.048 1.00 22.55 229 THR B CA 1
ATOM 3129 C C . THR B 1 170 ? 37.315 47.287 29.602 1.00 21.92 229 THR B C 1
ATOM 3130 O O . THR B 1 170 ? 37.915 48.268 29.149 1.00 19.73 229 THR B O 1
ATOM 3134 N N . GLU B 1 171 ? 35.991 47.241 29.701 1.00 24.06 230 GLU B N 1
ATOM 3135 C CA . GLU B 1 171 ? 35.181 48.395 29.303 1.00 24.45 230 GLU B CA 1
ATOM 3136 C C . GLU B 1 171 ? 35.409 49.526 30.291 1.00 23.15 230 GLU B C 1
ATOM 3137 O O . GLU B 1 171 ? 35.380 50.713 29.931 1.00 20.70 230 GLU B O 1
ATOM 3143 N N . GLY B 1 172 ? 35.646 49.153 31.543 1.00 20.40 231 GLY B N 1
ATOM 3144 C CA . GLY B 1 172 ? 35.895 50.164 32.547 1.00 19.57 231 GLY B CA 1
ATOM 3145 C C . GLY B 1 172 ? 37.142 50.928 32.139 1.00 21.82 231 GLY B C 1
ATOM 3146 O O . GLY B 1 172 ? 37.145 52.154 32.075 1.00 19.86 231 GLY B O 1
ATOM 3147 N N . ALA B 1 173 ? 38.205 50.185 31.837 1.00 22.28 232 ALA B N 1
ATOM 3148 C CA . ALA B 1 173 ? 39.471 50.780 31.436 1.00 22.71 232 ALA B CA 1
ATOM 3149 C C . ALA B 1 173 ? 39.342 51.619 30.165 1.00 22.26 232 ALA B C 1
ATOM 3150 O O . ALA B 1 173 ? 39.780 52.767 30.123 1.00 22.19 232 ALA B O 1
ATOM 3152 N N . GLU B 1 174 ? 38.746 51.041 29.130 1.00 22.09 233 GLU B N 1
ATOM 3153 C CA . GLU B 1 174 ? 38.581 51.761 27.870 1.00 26.19 233 GLU B CA 1
ATOM 3154 C C . GLU B 1 174 ? 37.743 53.019 28.054 1.00 25.25 233 GLU B C 1
ATOM 3155 O O . GLU B 1 174 ? 38.116 54.097 27.590 1.00 25.44 233 GLU B O 1
ATOM 3161 N N . GLY B 1 175 ? 36.617 52.882 28.742 1.00 25.29 234 GLY B N 1
ATOM 3162 C CA . GLY B 1 175 ? 35.774 54.036 28.980 1.00 24.70 234 GLY B CA 1
ATOM 3163 C C . GLY B 1 175 ? 36.514 55.131 29.723 1.00 24.54 234 GLY B C 1
ATOM 3164 O O . GLY B 1 175 ? 36.344 56.304 29.421 1.00 24.03 234 GLY B O 1
ATOM 3173 N N . HIS B 1 177 ? 39.741 55.627 29.702 1.00 30.18 236 HIS B N 1
ATOM 3174 C CA . HIS B 1 177 ? 40.743 56.134 28.776 1.00 32.26 236 HIS B CA 1
ATOM 3175 C C . HIS B 1 177 ? 40.071 57.195 27.901 1.00 31.38 236 HIS B C 1
ATOM 3176 O O . HIS B 1 177 ? 40.573 58.312 27.755 1.00 30.76 236 HIS B O 1
ATOM 3183 N N . THR B 1 178 ? 38.923 56.839 27.335 1.00 29.15 237 THR B N 1
ATOM 3184 C CA . THR B 1 178 ? 38.165 57.758 26.490 1.00 29.53 237 THR B CA 1
ATOM 3185 C C . THR B 1 178 ? 37.914 59.062 27.248 1.00 29.93 237 THR B C 1
ATOM 3186 O O . THR B 1 178 ? 38.164 60.150 26.729 1.00 31.23 237 THR B O 1
ATOM 3190 N N . LEU B 1 179 ? 37.426 58.941 28.483 1.00 28.71 238 LEU B N 1
ATOM 3191 C CA . LEU B 1 179 ? 37.122 60.101 29.315 1.00 27.59 238 LEU B CA 1
ATOM 3192 C C . LEU B 1 179 ? 38.336 60.973 29.587 1.00 28.20 238 LEU B C 1
ATOM 3193 O O . LEU B 1 179 ? 38.225 62.193 29.638 1.00 28.30 238 LEU B O 1
ATOM 3198 N N . LEU B 1 180 ? 39.498 60.354 29.766 1.00 30.83 239 LEU B N 1
ATOM 3199 C CA . LEU B 1 180 ? 40.716 61.114 30.034 1.00 33.88 239 LEU B CA 1
ATOM 3200 C C . LEU B 1 180 ? 41.196 61.908 28.820 1.00 35.86 239 LEU B C 1
ATOM 3201 O O . LEU B 1 180 ? 41.857 62.934 28.961 1.00 35.43 239 LEU B O 1
ATOM 3206 N N . GLU B 1 181 ? 40.845 61.431 27.632 1.00 39.54 240 GLU B N 1
ATOM 3207 C CA . GLU B 1 181 ? 41.236 62.083 26.386 1.00 43.97 240 GLU B CA 1
ATOM 3208 C C . GLU B 1 181 ? 40.401 63.335 26.109 1.00 45.82 240 GLU B C 1
ATOM 3209 O O . GLU B 1 181 ? 40.772 64.166 25.282 1.00 46.43 240 GLU B O 1
ATOM 3223 N N . PRO B 1 183 ? 38.347 67.007 26.217 1.00 48.93 242 PRO B N 1
ATOM 3224 C CA . PRO B 1 183 ? 38.775 68.399 26.364 1.00 48.19 242 PRO B CA 1
ATOM 3225 C C . PRO B 1 183 ? 38.722 68.762 27.843 1.00 47.65 242 PRO B C 1
ATOM 3226 O O . PRO B 1 183 ? 39.627 69.406 28.371 1.00 47.33 242 PRO B O 1
ATOM 3230 N N . THR B 1 184 ? 37.651 68.331 28.501 1.00 45.76 243 THR B N 1
ATOM 3231 C CA . THR B 1 184 ? 37.467 68.581 29.923 1.00 44.54 243 THR B CA 1
ATOM 3232 C C . THR B 1 184 ? 37.155 67.259 30.616 1.00 42.27 243 THR B C 1
ATOM 3233 O O . THR B 1 184 ? 35.992 66.866 30.726 1.00 41.38 243 THR B O 1
ATOM 3237 N N . PRO B 1 185 ? 38.196 66.540 31.065 1.00 40.02 244 PRO B N 1
ATOM 3238 C CA . PRO B 1 185 ? 38.007 65.255 31.748 1.00 37.96 244 PRO B CA 1
ATOM 3239 C C . PRO B 1 185 ? 37.162 65.441 33.003 1.00 35.43 244 PRO B C 1
ATOM 3240 O O . PRO B 1 185 ? 37.183 66.505 33.620 1.00 35.95 244 PRO B O 1
ATOM 3244 N N . PRO B 1 186 ? 36.404 64.407 33.397 1.00 31.57 245 PRO B N 1
ATOM 3245 C CA . PRO B 1 186 ? 35.563 64.515 34.592 1.00 30.07 245 PRO B CA 1
ATOM 3246 C C . PRO B 1 186 ? 36.366 64.296 35.867 1.00 28.03 245 PRO B C 1
ATOM 3247 O O . PRO B 1 186 ? 37.404 63.649 35.839 1.00 28.44 245 PRO B O 1
ATOM 3251 N N . THR B 1 187 ? 35.887 64.841 36.980 1.00 27.21 246 THR B N 1
ATOM 3252 C CA . THR B 1 187 ? 36.579 64.672 38.259 1.00 25.88 246 THR B CA 1
ATOM 3253 C C . THR B 1 187 ? 35.964 63.515 39.048 1.00 25.17 246 THR B C 1
ATOM 3254 O O . THR B 1 187 ? 36.456 63.144 40.107 1.00 24.31 246 THR B O 1
ATOM 3258 N N . ALA B 1 188 ? 34.866 62.969 38.539 1.00 24.52 247 ALA B N 1
ATOM 3259 C CA . ALA B 1 188 ? 34.205 61.840 39.192 1.00 23.32 247 ALA B CA 1
ATOM 3260 C C . ALA B 1 188 ? 33.616 60.960 38.108 1.00 22.87 247 ALA B C 1
ATOM 3261 O O . ALA B 1 188 ? 33.222 61.440 37.043 1.00 22.29 247 ALA B O 1
ATOM 3263 N N . VAL B 1 189 ? 33.563 59.667 38.382 1.00 21.63 248 VAL B N 1
ATOM 3264 C CA . VAL B 1 189 ? 33.052 58.723 37.418 1.00 20.40 248 VAL B CA 1
ATOM 3265 C C . VAL B 1 189 ? 32.210 57.667 38.101 1.00 19.69 248 VAL B C 1
ATOM 3266 O O . VAL B 1 189 ? 32.643 57.075 39.077 1.00 20.05 248 VAL B O 1
ATOM 3270 N N . VAL B 1 190 ? 31.010 57.439 37.586 1.00 17.61 249 VAL B N 1
ATOM 3271 C CA . VAL B 1 190 ? 30.128 56.415 38.122 1.00 17.39 249 VAL B CA 1
ATOM 3272 C C . VAL B 1 190 ? 30.156 55.267 37.110 1.00 17.19 249 VAL B C 1
ATOM 3273 O O . VAL B 1 190 ? 29.695 55.417 35.979 1.00 18.16 249 VAL B O 1
ATOM 3277 N N . ALA B 1 191 ? 30.726 54.135 37.509 1.00 16.87 250 ALA B N 1
ATOM 3278 C CA . ALA B 1 191 ? 30.820 52.972 36.632 1.00 17.57 250 ALA B CA 1
ATOM 3279 C C . ALA B 1 191 ? 29.534 52.156 36.678 1.00 18.34 250 ALA B C 1
ATOM 3280 O O . ALA B 1 191 ? 28.807 52.201 37.664 1.00 18.09 250 ALA B O 1
ATOM 3282 N N . PHE B 1 192 ? 29.265 51.400 35.613 1.00 17.90 251 PHE B N 1
ATOM 3283 C CA . PHE B 1 192 ? 28.048 50.587 35.549 1.00 18.20 251 PHE B CA 1
ATOM 3284 C C . PHE B 1 192 ? 27.967 49.626 36.732 1.00 18.92 251 PHE B C 1
ATOM 3285 O O . PHE B 1 192 ? 26.930 49.531 37.382 1.00 19.44 251 PHE B O 1
ATOM 3293 N N . ASN B 1 193 ? 29.056 48.903 36.987 1.00 19.44 252 ASN B N 1
ATOM 3294 C CA . ASN B 1 193 ? 29.122 47.979 38.118 1.00 20.00 252 ASN B CA 1
ATOM 3295 C C . ASN B 1 193 ? 30.541 47.922 38.695 1.00 19.79 252 ASN B C 1
ATOM 3296 O O . ASN B 1 193 ? 31.465 48.514 38.136 1.00 20.36 252 ASN B O 1
ATOM 3301 N N . ASP B 1 194 ? 30.703 47.222 39.817 1.00 19.08 253 ASP B N 1
ATOM 3302 C CA . ASP B 1 194 ? 32.001 47.087 40.479 1.00 20.07 253 ASP B CA 1
ATOM 3303 C C . ASP B 1 194 ? 33.129 46.536 39.599 1.00 20.39 253 ASP B C 1
ATOM 3304 O O . ASP B 1 194 ? 34.276 46.988 39.692 1.00 17.43 253 ASP B O 1
ATOM 3309 N N . ARG B 1 195 ? 32.816 45.546 38.768 1.00 19.92 254 ARG B N 1
ATOM 3310 C CA . ARG B 1 195 ? 33.838 44.970 37.894 1.00 22.79 254 ARG B CA 1
ATOM 3311 C C . ARG B 1 195 ? 34.307 46.008 36.884 1.00 21.54 254 ARG B C 1
ATOM 3312 O O . ARG B 1 195 ? 35.486 46.069 36.536 1.00 21.33 254 ARG B O 1
ATOM 3320 N N . CYS B 1 196 ? 33.376 46.836 36.421 1.00 22.51 255 CYS B N 1
ATOM 3321 C CA . CYS B 1 196 ? 33.701 47.900 35.475 1.00 20.96 255 CYS B CA 1
ATOM 3322 C C . CYS B 1 196 ? 34.566 48.936 36.193 1.00 20.28 255 CYS B C 1
ATOM 3323 O O . CYS B 1 196 ? 35.545 49.446 35.640 1.00 20.00 255 CYS B O 1
ATOM 3326 N N . ALA B 1 197 ? 34.194 49.236 37.436 1.00 18.86 256 ALA B N 1
ATOM 3327 C CA . ALA B 1 197 ? 34.920 50.203 38.261 1.00 18.95 256 ALA B CA 1
ATOM 3328 C C . ALA B 1 197 ? 36.336 49.695 38.519 1.00 20.15 256 ALA B C 1
ATOM 3329 O O . ALA B 1 197 ? 37.286 50.471 38.571 1.00 22.22 256 ALA B O 1
ATOM 3331 N N . THR B 1 198 ? 36.479 48.387 38.678 1.00 20.69 257 THR B N 1
ATOM 3332 C CA . THR B 1 198 ? 37.803 47.821 38.909 1.00 22.81 257 THR B CA 1
ATOM 3333 C C . THR B 1 198 ? 38.749 48.208 37.772 1.00 22.24 257 THR B C 1
ATOM 3334 O O . THR B 1 198 ? 39.918 48.515 38.010 1.00 23.10 257 THR B O 1
ATOM 3338 N N . GLY B 1 199 ? 38.237 48.212 36.542 1.00 21.42 258 GLY B N 1
ATOM 3339 C CA . GLY B 1 199 ? 39.052 48.581 35.395 1.00 21.22 258 GLY B CA 1
ATOM 3340 C C . GLY B 1 199 ? 39.362 50.066 35.361 1.00 22.20 258 GLY B C 1
ATOM 3341 O O . GLY B 1 199 ? 40.429 50.490 34.887 1.00 22.23 258 GLY B O 1
ATOM 3342 N N . VAL B 1 200 ? 38.418 50.863 35.853 1.00 20.74 259 VAL B N 1
ATOM 3343 C CA . VAL B 1 200 ? 38.569 52.304 35.900 1.00 19.98 259 VAL B CA 1
ATOM 3344 C C . VAL B 1 200 ? 39.703 52.638 36.863 1.00 21.57 259 VAL B C 1
ATOM 3345 O O . VAL B 1 200 ? 40.569 53.446 36.552 1.00 19.71 259 VAL B O 1
ATOM 3349 N N . LEU B 1 201 ? 39.679 52.010 38.037 1.00 22.98 260 LEU B N 1
ATOM 3350 C CA . LEU B 1 201 ? 40.707 52.228 39.053 1.00 25.73 260 LEU B CA 1
ATOM 3351 C C . LEU B 1 201 ? 42.066 51.731 38.572 1.00 26.81 260 LEU B C 1
ATOM 3352 O O . LEU B 1 201 ? 43.085 52.366 38.841 1.00 27.65 260 LEU B O 1
ATOM 3357 N N . ASP B 1 202 ? 42.075 50.586 37.884 1.00 27.93 261 ASP B N 1
ATOM 3358 C CA . ASP B 1 202 ? 43.316 50.009 37.365 1.00 30.78 261 ASP B CA 1
ATOM 3359 C C . ASP B 1 202 ? 43.994 50.962 36.394 1.00 31.33 261 ASP B C 1
ATOM 3360 O O . ASP B 1 202 ? 45.216 51.127 36.421 1.00 31.94 261 ASP B O 1
ATOM 3365 N N . LEU B 1 203 ? 43.199 51.567 35.521 1.00 30.57 262 LEU B N 1
ATOM 3366 C CA . LEU B 1 203 ? 43.728 52.499 34.539 1.00 30.27 262 LEU B CA 1
ATOM 3367 C C . LEU B 1 203 ? 44.211 53.777 35.202 1.00 31.62 262 LEU B C 1
ATOM 3368 O O . LEU B 1 203 ? 45.309 54.255 34.919 1.00 32.06 262 LEU B O 1
ATOM 3373 N N . LEU B 1 204 ? 43.379 54.334 36.077 1.00 31.89 263 LEU B N 1
ATOM 3374 C CA . LEU B 1 204 ? 43.714 55.576 36.768 1.00 32.48 263 LEU B CA 1
ATOM 3375 C C . LEU B 1 204 ? 45.006 55.494 37.571 1.00 32.32 263 LEU B C 1
ATOM 3376 O O . LEU B 1 204 ? 45.819 56.412 37.532 1.00 31.62 263 LEU B O 1
ATOM 3381 N N . VAL B 1 205 ? 45.195 54.402 38.303 1.00 32.36 264 VAL B N 1
ATOM 3382 C CA . VAL B 1 205 ? 46.401 54.259 39.105 1.00 33.49 264 VAL B CA 1
ATOM 3383 C C . VAL B 1 205 ? 47.620 54.051 38.209 1.00 34.24 264 VAL B C 1
ATOM 3384 O O . VAL B 1 205 ? 48.701 54.537 38.512 1.00 33.56 264 VAL B O 1
ATOM 3388 N N . ARG B 1 206 ? 47.438 53.344 37.097 1.00 35.97 265 ARG B N 1
ATOM 3389 C CA . ARG B 1 206 ? 48.535 53.088 36.165 1.00 38.26 265 ARG B CA 1
ATOM 3390 C C . ARG B 1 206 ? 48.846 54.330 35.346 1.00 40.13 265 ARG B C 1
ATOM 3391 O O . ARG B 1 206 ? 49.889 54.416 34.695 1.00 40.13 265 ARG B O 1
ATOM 3399 N N . SER B 1 207 ? 47.933 55.292 35.384 1.00 41.75 266 SER B N 1
ATOM 3400 C CA . SER B 1 207 ? 48.102 56.533 34.648 1.00 43.36 266 SER B CA 1
ATOM 3401 C C . SER B 1 207 ? 48.705 57.602 35.543 1.00 44.01 266 SER B C 1
ATOM 3402 O O . SER B 1 207 ? 48.918 58.734 35.115 1.00 44.46 266 SER B O 1
ATOM 3405 N N . GLY B 1 208 ? 48.973 57.231 36.790 1.00 44.30 267 GLY B N 1
ATOM 3406 C CA . GLY B 1 208 ? 49.557 58.164 37.736 1.00 44.70 267 GLY B CA 1
ATOM 3407 C C . GLY B 1 208 ? 48.561 59.066 38.441 1.00 45.15 267 GLY B C 1
ATOM 3408 O O . GLY B 1 208 ? 48.951 59.990 39.154 1.00 46.07 267 GLY B O 1
ATOM 3409 N N . ARG B 1 209 ? 47.272 58.811 38.257 1.00 44.85 268 ARG B N 1
ATOM 3410 C CA . ARG B 1 209 ? 46.267 59.642 38.905 1.00 45.34 268 ARG B CA 1
ATOM 3411 C C . ARG B 1 209 ? 45.779 58.995 40.194 1.00 44.56 268 ARG B C 1
ATOM 3412 O O . ARG B 1 209 ? 45.575 57.780 40.250 1.00 45.33 268 ARG B O 1
ATOM 3420 N N . ASP B 1 210 ? 45.609 59.809 41.234 1.00 43.26 269 ASP B N 1
ATOM 3421 C CA . ASP B 1 210 ? 45.159 59.308 42.528 1.00 41.92 269 ASP B CA 1
ATOM 3422 C C . ASP B 1 210 ? 43.649 59.306 42.682 1.00 39.24 269 ASP B C 1
ATOM 3423 O O . ASP B 1 210 ? 42.949 60.201 42.197 1.00 38.88 269 ASP B O 1
ATOM 3428 N N . VAL B 1 211 ? 43.163 58.287 43.379 1.00 35.85 270 VAL B N 1
ATOM 3429 C CA . VAL B 1 211 ? 41.750 58.141 43.670 1.00 32.12 270 VAL B CA 1
ATOM 3430 C C . VAL B 1 211 ? 41.677 58.070 45.193 1.00 31.12 270 VAL B C 1
ATOM 3431 O O . VAL B 1 211 ? 42.348 57.245 45.814 1.00 29.86 270 VAL B O 1
ATOM 3435 N N . PRO B 1 212 ? 40.862 58.933 45.816 1.00 29.28 271 PRO B N 1
ATOM 3436 C CA . PRO B 1 212 ? 40.006 59.956 45.206 1.00 29.98 271 PRO B CA 1
ATOM 3437 C C . PRO B 1 212 ? 40.645 61.337 45.005 1.00 30.73 271 PRO B C 1
ATOM 3438 O O . PRO B 1 212 ? 40.031 62.221 44.415 1.00 31.49 271 PRO B O 1
ATOM 3442 N N . ALA B 1 213 ? 41.860 61.527 45.506 1.00 30.68 272 ALA B N 1
ATOM 3443 C CA . ALA B 1 213 ? 42.545 62.813 45.386 1.00 31.17 272 ALA B CA 1
ATOM 3444 C C . ALA B 1 213 ? 42.285 63.529 44.057 1.00 31.56 272 ALA B C 1
ATOM 3445 O O . ALA B 1 213 ? 41.723 64.625 44.030 1.00 31.87 272 ALA B O 1
ATOM 3447 N N . ASP B 1 214 ? 42.696 62.912 42.956 1.00 30.68 273 ASP B N 1
ATOM 3448 C CA . ASP B 1 214 ? 42.491 63.509 41.645 1.00 30.81 273 ASP B CA 1
ATOM 3449 C C . ASP B 1 214 ? 41.087 63.258 41.102 1.00 29.85 273 ASP B C 1
ATOM 3450 O O . ASP B 1 214 ? 40.398 64.195 40.698 1.00 29.10 273 ASP B O 1
ATOM 3455 N N . ILE B 1 215 ? 40.673 61.992 41.106 1.00 26.91 274 ILE B N 1
ATOM 3456 C CA . ILE B 1 215 ? 39.371 61.583 40.586 1.00 25.63 274 ILE B CA 1
ATOM 3457 C C . ILE B 1 215 ? 38.642 60.616 41.531 1.00 26.05 274 ILE B C 1
ATOM 3458 O O . ILE B 1 215 ? 39.260 59.723 42.125 1.00 24.76 274 ILE B O 1
ATOM 3463 N N . SER B 1 216 ? 37.329 60.806 41.665 1.00 23.45 275 SER B N 1
ATOM 3464 C CA . SER B 1 216 ? 36.503 59.938 42.498 1.00 22.51 275 SER B CA 1
ATOM 3465 C C . SER B 1 216 ? 35.830 58.894 41.613 1.00 20.89 275 SER B C 1
ATOM 3466 O O . SER B 1 216 ? 35.506 59.156 40.451 1.00 22.44 275 SER B O 1
ATOM 3469 N N . VAL B 1 217 ? 35.623 57.707 42.166 1.00 19.99 276 VAL B N 1
ATOM 3470 C CA . VAL B 1 217 ? 35.013 56.620 41.423 1.00 18.04 276 VAL B CA 1
ATOM 3471 C C . VAL B 1 217 ? 33.955 55.932 42.273 1.00 18.38 276 VAL B C 1
ATOM 3472 O O . VAL B 1 217 ? 34.164 55.712 43.460 1.00 17.39 276 VAL B O 1
ATOM 3476 N N . VAL B 1 218 ? 32.829 55.594 41.652 1.00 16.53 277 VAL B N 1
ATOM 3477 C CA . VAL B 1 218 ? 31.737 54.894 42.325 1.00 17.32 277 VAL B CA 1
ATOM 3478 C C . VAL B 1 218 ? 31.356 53.656 41.499 1.00 18.10 277 VAL B C 1
ATOM 3479 O O . VAL B 1 218 ? 31.231 53.732 40.267 1.00 18.54 277 VAL B O 1
ATOM 3483 N N . GLY B 1 219 ? 31.167 52.527 42.173 1.00 17.24 278 GLY B N 1
ATOM 3484 C CA . GLY B 1 219 ? 30.784 51.313 41.478 1.00 16.68 278 GLY B CA 1
ATOM 3485 C C . GLY B 1 219 ? 29.319 51.020 41.724 1.00 17.96 278 GLY B C 1
ATOM 3486 O O . GLY B 1 219 ? 28.563 51.909 42.105 1.00 19.08 278 GLY B O 1
ATOM 3487 N N . TYR B 1 220 ? 28.912 49.774 41.506 1.00 16.48 279 TYR B N 1
ATOM 3488 C CA . TYR B 1 220 ? 27.535 49.382 41.729 1.00 18.65 279 TYR B CA 1
ATOM 3489 C C . TYR B 1 220 ? 27.487 47.870 41.956 1.00 17.79 279 TYR B C 1
ATOM 3490 O O . TYR B 1 220 ? 28.159 47.113 41.249 1.00 18.49 279 TYR B O 1
ATOM 3499 N N . ASP B 1 221 ? 26.708 47.469 42.966 1.00 19.13 280 ASP B N 1
ATOM 3500 C CA . ASP B 1 221 ? 26.476 46.076 43.392 1.00 20.85 280 ASP B CA 1
ATOM 3501 C C . ASP B 1 221 ? 26.962 45.733 44.803 1.00 22.51 280 ASP B C 1
ATOM 3502 O O . ASP B 1 221 ? 26.352 44.902 45.480 1.00 24.49 280 ASP B O 1
ATOM 3507 N N . ASP B 1 222 ? 28.051 46.371 45.232 1.00 24.28 281 ASP B N 1
ATOM 3508 C CA . ASP B 1 222 ? 28.675 46.106 46.532 1.00 24.75 281 ASP B CA 1
ATOM 3509 C C . ASP B 1 222 ? 29.036 44.626 46.558 1.00 25.24 281 ASP B C 1
ATOM 3510 O O . ASP B 1 222 ? 28.636 43.885 47.460 1.00 23.92 281 ASP B O 1
ATOM 3515 N N . SER B 1 223 ? 29.790 44.207 45.547 1.00 24.76 282 SER B N 1
ATOM 3516 C CA . SER B 1 223 ? 30.211 42.820 45.430 1.00 26.02 282 SER B CA 1
ATOM 3517 C C . SER B 1 223 ? 31.557 42.654 46.128 1.00 26.64 282 SER B C 1
ATOM 3518 O O . SER B 1 223 ? 32.123 43.630 46.618 1.00 24.12 282 SER B O 1
ATOM 3521 N N . ARG B 1 224 ? 32.064 41.423 46.165 1.00 26.33 283 ARG B N 1
ATOM 3522 C CA . ARG B 1 224 ? 33.332 41.128 46.830 1.00 28.14 283 ARG B CA 1
ATOM 3523 C C . ARG B 1 224 ? 34.478 42.004 46.343 1.00 27.45 283 ARG B C 1
ATOM 3524 O O . ARG B 1 224 ? 35.418 42.282 47.084 1.00 26.03 283 ARG B O 1
ATOM 3532 N N . LEU B 1 225 ? 34.397 42.443 45.095 1.00 29.91 284 LEU B N 1
ATOM 3533 C CA . LEU B 1 225 ? 35.440 43.283 44.519 1.00 29.70 284 LEU B CA 1
ATOM 3534 C C . LEU B 1 225 ? 35.575 44.586 45.300 1.00 29.74 284 LEU B C 1
ATOM 3535 O O . LEU B 1 225 ? 36.677 45.030 45.590 1.00 29.03 284 LEU B O 1
ATOM 3540 N N . ALA B 1 226 ? 34.439 45.184 45.643 1.00 29.39 285 ALA B N 1
ATOM 3541 C CA . ALA B 1 226 ? 34.407 46.459 46.353 1.00 30.71 285 ALA B CA 1
ATOM 3542 C C . ALA B 1 226 ? 34.906 46.445 47.794 1.00 31.83 285 ALA B C 1
ATOM 3543 O O . ALA B 1 226 ? 35.453 47.446 48.278 1.00 30.91 285 ALA B O 1
ATOM 3545 N N . ARG B 1 227 ? 34.726 45.323 48.482 1.00 32.66 286 ARG B N 1
ATOM 3546 C CA . ARG B 1 227 ? 35.136 45.245 49.875 1.00 34.63 286 ARG B CA 1
ATOM 3547 C C . ARG B 1 227 ? 36.594 44.830 50.078 1.00 35.42 286 ARG B C 1
ATOM 3548 O O . ARG B 1 227 ? 37.119 44.934 51.188 1.00 35.47 286 ARG B O 1
ATOM 3556 N N . ILE B 1 228 ? 37.248 44.365 49.017 1.00 34.07 287 ILE B N 1
ATOM 3557 C CA . ILE B 1 228 ? 38.644 43.964 49.125 1.00 33.69 287 ILE B CA 1
ATOM 3558 C C . ILE B 1 228 ? 39.398 45.073 49.842 1.00 33.53 287 ILE B C 1
ATOM 3559 O O . ILE B 1 228 ? 39.347 46.227 49.435 1.00 33.50 287 ILE B O 1
ATOM 3564 N N . PRO B 1 229 ? 40.106 44.728 50.930 1.00 34.98 288 PRO B N 1
ATOM 3565 C CA . PRO B 1 229 ? 40.892 45.636 51.763 1.00 34.79 288 PRO B CA 1
ATOM 3566 C C . PRO B 1 229 ? 41.698 46.738 51.082 1.00 35.99 288 PRO B C 1
ATOM 3567 O O . PRO B 1 229 ? 41.718 47.865 51.574 1.00 37.58 288 PRO B O 1
ATOM 3571 N N . HIS B 1 230 ? 42.371 46.437 49.974 1.00 34.88 289 HIS B N 1
ATOM 3572 C CA . HIS B 1 230 ? 43.162 47.475 49.314 1.00 35.23 289 HIS B CA 1
ATOM 3573 C C . HIS B 1 230 ? 42.429 48.187 48.182 1.00 34.46 289 HIS B C 1
ATOM 3574 O O . HIS B 1 230 ? 42.971 49.102 47.564 1.00 34.43 289 HIS B O 1
ATOM 3581 N N . VAL B 1 231 ? 41.195 47.772 47.913 1.00 32.54 290 VAL B N 1
ATOM 3582 C CA . VAL B 1 231 ? 40.408 48.414 46.868 1.00 31.06 290 VAL B CA 1
ATOM 3583 C C . VAL B 1 231 ? 39.520 49.479 47.512 1.00 30.84 290 VAL B C 1
ATOM 3584 O O . VAL B 1 231 ? 39.544 50.641 47.102 1.00 30.01 290 VAL B O 1
ATOM 3588 N N . GLN B 1 232 ? 38.766 49.074 48.537 1.00 29.55 291 GLN B N 1
ATOM 3589 C CA . GLN B 1 232 ? 37.868 49.962 49.287 1.00 28.47 291 GLN B CA 1
ATOM 3590 C C . GLN B 1 232 ? 37.046 50.876 48.374 1.00 26.21 291 GLN B C 1
ATOM 3591 O O . GLN B 1 232 ? 37.102 52.100 48.471 1.00 25.38 291 GLN B O 1
ATOM 3605 N N . THR B 1 234 ? 33.811 52.735 46.844 1.00 20.08 293 THR B N 1
ATOM 3606 C CA . THR B 1 234 ? 32.527 53.333 47.197 1.00 20.07 293 THR B CA 1
ATOM 3607 C C . THR B 1 234 ? 31.605 52.736 46.140 1.00 19.82 293 THR B C 1
ATOM 3608 O O . THR B 1 234 ? 31.945 52.727 44.948 1.00 19.53 293 THR B O 1
ATOM 3612 N N . THR B 1 235 ? 30.450 52.238 46.564 1.00 18.94 294 THR B N 1
ATOM 3613 C CA . THR B 1 235 ? 29.537 51.582 45.639 1.00 19.79 294 THR B CA 1
ATOM 3614 C C . THR B 1 235 ? 28.087 51.662 46.102 1.00 20.53 294 THR B C 1
ATOM 3615 O O . THR B 1 235 ? 27.797 52.177 47.178 1.00 20.37 294 THR B O 1
ATOM 3619 N N . ILE B 1 236 ? 27.187 51.139 45.280 1.00 20.86 295 ILE B N 1
ATOM 3620 C CA . ILE B 1 236 ? 25.767 51.127 45.586 1.00 20.93 295 ILE B CA 1
ATOM 3621 C C . ILE B 1 236 ? 25.303 49.696 45.806 1.00 22.84 295 ILE B C 1
ATOM 3622 O O . ILE B 1 236 ? 25.393 48.860 44.899 1.00 21.84 295 ILE B O 1
ATOM 3627 N N . SER B 1 237 ? 24.813 49.412 47.009 1.00 20.95 296 SER B N 1
ATOM 3628 C CA . SER B 1 237 ? 24.346 48.070 47.327 1.00 22.62 296 SER B CA 1
ATOM 3629 C C . SER B 1 237 ? 22.934 47.805 46.857 1.00 24.25 296 SER B C 1
ATOM 3630 O O . SER B 1 237 ? 22.082 48.692 46.874 1.00 26.05 296 SER B O 1
ATOM 3633 N N . GLN B 1 238 ? 22.698 46.567 46.439 1.00 25.48 297 GLN B N 1
ATOM 3634 C CA . GLN B 1 238 ? 21.386 46.136 45.991 1.00 25.85 297 GLN B CA 1
ATOM 3635 C C . GLN B 1 238 ? 20.837 45.196 47.051 1.00 26.66 297 GLN B C 1
ATOM 3636 O O . GLN B 1 238 ? 19.749 44.638 46.907 1.00 27.79 297 GLN B O 1
ATOM 3642 N N . ASP B 1 239 ? 21.618 45.021 48.112 1.00 28.62 298 ASP B N 1
ATOM 3643 C CA . ASP B 1 239 ? 21.252 44.153 49.225 1.00 28.89 298 ASP B CA 1
ATOM 3644 C C . ASP B 1 239 ? 20.961 42.744 48.734 1.00 28.26 298 ASP B C 1
ATOM 3645 O O . ASP B 1 239 ? 19.815 42.305 48.726 1.00 29.18 298 ASP B O 1
ATOM 3650 N N . ALA B 1 240 ? 22.016 42.045 48.333 1.00 28.14 299 ALA B N 1
ATOM 3651 C CA . ALA B 1 240 ? 21.916 40.684 47.819 1.00 27.58 299 ALA B CA 1
ATOM 3652 C C . ALA B 1 240 ? 21.086 39.734 48.703 1.00 27.37 299 ALA B C 1
ATOM 3653 O O . ALA B 1 240 ? 20.230 38.987 48.203 1.00 25.83 299 ALA B O 1
ATOM 3655 N N . THR B 1 241 ? 21.333 39.755 50.006 1.00 25.57 300 THR B N 1
ATOM 3656 C CA . THR B 1 241 ? 20.601 38.874 50.903 1.00 26.29 300 THR B CA 1
ATOM 3657 C C . THR B 1 241 ? 19.090 39.083 50.810 1.00 25.93 300 THR B C 1
ATOM 3658 O O . THR B 1 241 ? 18.344 38.127 50.620 1.00 26.03 300 THR B O 1
ATOM 3662 N N . HIS B 1 242 ? 18.639 40.327 50.925 1.00 25.91 301 HIS B N 1
ATOM 3663 C CA . HIS B 1 242 ? 17.204 40.606 50.845 1.00 28.28 301 HIS B CA 1
ATOM 3664 C C . HIS B 1 242 ? 16.651 40.325 49.447 1.00 27.31 301 HIS B C 1
ATOM 3665 O O . HIS B 1 242 ? 15.508 39.899 49.294 1.00 27.70 301 HIS B O 1
ATOM 3680 N N . ALA B 1 244 ? 17.789 38.017 47.404 1.00 23.11 303 ALA B N 1
ATOM 3681 C CA . ALA B 1 244 ? 17.735 36.560 47.282 1.00 23.17 303 ALA B CA 1
ATOM 3682 C C . ALA B 1 244 ? 16.514 35.986 48.004 1.00 24.30 303 ALA B C 1
ATOM 3683 O O . ALA B 1 244 ? 15.821 35.118 47.472 1.00 22.53 303 ALA B O 1
ATOM 3685 N N . GLU B 1 245 ? 16.254 36.467 49.221 1.00 26.32 304 GLU B N 1
ATOM 3686 C CA . GLU B 1 245 ? 15.112 35.988 49.998 1.00 28.05 304 GLU B CA 1
ATOM 3687 C C . GLU B 1 245 ? 13.807 36.324 49.292 1.00 26.17 304 GLU B C 1
ATOM 3688 O O . GLU B 1 245 ? 12.879 35.519 49.275 1.00 26.75 304 GLU B O 1
ATOM 3694 N N . ALA B 1 246 ? 13.741 37.522 48.719 1.00 25.67 305 ALA B N 1
ATOM 3695 C CA . ALA B 1 246 ? 12.553 37.981 48.011 1.00 25.62 305 ALA B CA 1
ATOM 3696 C C . ALA B 1 246 ? 12.316 37.159 46.746 1.00 27.32 305 ALA B C 1
ATOM 3697 O O . ALA B 1 246 ? 11.173 36.834 46.407 1.00 28.37 305 ALA B O 1
ATOM 3699 N N . ALA B 1 247 ? 13.396 36.820 46.047 1.00 24.91 306 ALA B N 1
ATOM 3700 C CA . ALA B 1 247 ? 13.279 36.028 44.835 1.00 24.08 306 ALA B CA 1
ATOM 3701 C C . ALA B 1 247 ? 12.744 34.633 45.178 1.00 25.11 306 ALA B C 1
ATOM 3702 O O . ALA B 1 247 ? 11.856 34.116 44.490 1.00 24.53 306 ALA B O 1
ATOM 3704 N N . VAL B 1 248 ? 13.287 34.029 46.236 1.00 25.03 307 VAL B N 1
ATOM 3705 C CA . VAL B 1 248 ? 12.844 32.702 46.663 1.00 28.12 307 VAL B CA 1
ATOM 3706 C C . VAL B 1 248 ? 11.371 32.729 47.102 1.00 30.04 307 VAL B C 1
ATOM 3707 O O . VAL B 1 248 ? 10.602 31.848 46.717 1.00 32.07 307 VAL B O 1
ATOM 3711 N N . ASP B 1 249 ? 10.986 33.728 47.900 1.00 30.96 308 ASP B N 1
ATOM 3712 C CA . ASP B 1 249 ? 9.599 33.850 48.366 1.00 33.16 308 ASP B CA 1
ATOM 3713 C C . ASP B 1 249 ? 8.649 34.094 47.201 1.00 32.42 308 ASP B C 1
ATOM 3714 O O . ASP B 1 249 ? 7.556 33.537 47.160 1.00 33.25 308 ASP B O 1
ATOM 3719 N N . GLY B 1 250 ? 9.066 34.938 46.260 1.00 32.57 309 GLY B N 1
ATOM 3720 C CA . GLY B 1 250 ? 8.240 35.215 45.097 1.00 30.68 309 GLY B CA 1
ATOM 3721 C C . GLY B 1 250 ? 8.009 33.940 44.306 1.00 30.36 309 GLY B C 1
ATOM 3722 O O . GLY B 1 250 ? 6.908 33.685 43.817 1.00 29.46 309 GLY B O 1
ATOM 3723 N N . ALA B 1 251 ? 9.052 33.125 44.183 1.00 30.38 310 ALA B N 1
ATOM 3724 C CA . ALA B 1 251 ? 8.943 31.867 43.450 1.00 30.35 310 ALA B CA 1
ATOM 3725 C C . ALA B 1 251 ? 8.036 30.887 44.195 1.00 30.15 310 ALA B C 1
ATOM 3726 O O . ALA B 1 251 ? 7.165 30.263 43.596 1.00 30.72 310 ALA B O 1
ATOM 3728 N N . LEU B 1 252 ? 8.246 30.746 45.499 1.00 31.14 311 LEU B N 1
ATOM 3729 C CA . LEU B 1 252 ? 7.419 29.850 46.296 1.00 32.69 311 LEU B CA 1
ATOM 3730 C C . LEU B 1 252 ? 5.963 30.332 46.293 1.00 33.25 311 LEU B C 1
ATOM 3731 O O . LEU B 1 252 ? 5.037 29.528 46.381 1.00 34.69 311 LEU B O 1
ATOM 3736 N N . ALA B 1 253 ? 5.770 31.642 46.173 1.00 33.43 312 ALA B N 1
ATOM 3737 C CA . ALA B 1 253 ? 4.435 32.219 46.136 1.00 35.09 312 ALA B CA 1
ATOM 3738 C C . ALA B 1 253 ? 3.744 31.870 44.818 1.00 36.87 312 ALA B C 1
ATOM 3739 O O . ALA B 1 253 ? 2.547 31.577 44.799 1.00 38.21 312 ALA B O 1
ATOM 3741 N N . GLN B 1 254 ? 4.501 31.907 43.722 1.00 37.38 313 GLN B N 1
ATOM 3742 C CA . GLN B 1 254 ? 3.968 31.592 42.398 1.00 37.79 313 GLN B CA 1
ATOM 3743 C C . GLN B 1 254 ? 3.660 30.103 42.272 1.00 39.22 313 GLN B C 1
ATOM 3744 O O . GLN B 1 254 ? 2.763 29.698 41.526 1.00 39.34 313 GLN B O 1
ATOM 3750 N N . ILE B 1 255 ? 4.409 29.287 43.002 1.00 40.49 314 ILE B N 1
ATOM 3751 C CA . ILE B 1 255 ? 4.182 27.852 42.978 1.00 41.10 314 ILE B CA 1
ATOM 3752 C C . ILE B 1 255 ? 2.891 27.584 43.755 1.00 42.95 314 ILE B C 1
ATOM 3753 O O . ILE B 1 255 ? 2.131 26.675 43.419 1.00 42.49 314 ILE B O 1
ATOM 3758 N N . SER B 1 256 ? 2.652 28.393 44.788 1.00 43.32 315 SER B N 1
ATOM 3759 C CA . SER B 1 256 ? 1.447 28.278 45.609 1.00 44.56 315 SER B CA 1
ATOM 3760 C C . SER B 1 256 ? 0.237 28.751 44.814 1.00 44.36 315 SER B C 1
ATOM 3761 O O . SER B 1 256 ? -0.900 28.618 45.264 1.00 45.07 315 SER B O 1
ATOM 3764 N N . GLY B 1 257 ? 0.491 29.316 43.636 1.00 44.37 316 GLY B N 1
ATOM 3765 C CA . GLY B 1 257 ? -0.594 29.785 42.797 1.00 44.55 316 GLY B CA 1
ATOM 3766 C C . GLY B 1 257 ? -0.818 31.283 42.817 1.00 45.50 316 GLY B C 1
ATOM 3767 O O . GLY B 1 257 ? -1.633 31.789 42.050 1.00 46.31 316 GLY B O 1
ATOM 3768 N N . ASP B 1 258 ? -0.105 32.000 43.681 1.00 46.53 317 ASP B N 1
ATOM 3769 C CA . ASP B 1 258 ? -0.260 33.450 43.760 1.00 47.48 317 ASP B CA 1
ATOM 3770 C C . ASP B 1 258 ? 0.147 34.125 42.455 1.00 47.18 317 ASP B C 1
ATOM 3771 O O . ASP B 1 258 ? 0.996 33.618 41.721 1.00 47.20 317 ASP B O 1
ATOM 3776 N N . LYS B 1 259 ? -0.458 35.275 42.178 1.00 46.19 318 LYS B N 1
ATOM 3777 C CA . LYS B 1 259 ? -0.170 36.014 40.956 1.00 47.23 318 LYS B CA 1
ATOM 3778 C C . LYS B 1 259 ? 1.275 36.516 40.969 1.00 46.79 318 LYS B C 1
ATOM 3779 O O . LYS B 1 259 ? 1.844 36.761 42.033 1.00 46.42 318 LYS B O 1
ATOM 3785 N N . ALA B 1 260 ? 1.864 36.661 39.784 1.00 46.35 319 ALA B N 1
ATOM 3786 C CA . ALA B 1 260 ? 3.245 37.122 39.657 1.00 44.84 319 ALA B CA 1
ATOM 3787 C C . ALA B 1 260 ? 3.375 38.596 40.018 1.00 44.42 319 ALA B C 1
ATOM 3788 O O . ALA B 1 260 ? 2.550 39.418 39.622 1.00 45.03 319 ALA B O 1
ATOM 3790 N N . VAL B 1 261 ? 4.422 38.927 40.767 1.00 42.98 320 VAL B N 1
ATOM 3791 C CA . VAL B 1 261 ? 4.653 40.300 41.203 1.00 43.37 320 VAL B CA 1
ATOM 3792 C C . VAL B 1 261 ? 5.988 40.873 40.729 1.00 42.69 320 VAL B C 1
ATOM 3793 O O . VAL B 1 261 ? 6.978 40.151 40.603 1.00 42.65 320 VAL B O 1
ATOM 3797 N N . ASP B 1 262 ? 5.993 42.178 40.469 1.00 41.68 321 ASP B N 1
ATOM 3798 C CA . ASP B 1 262 ? 7.189 42.903 40.052 1.00 40.48 321 ASP B CA 1
ATOM 3799 C C . ASP B 1 262 ? 7.646 43.678 41.287 1.00 39.03 321 ASP B C 1
ATOM 3800 O O . ASP B 1 262 ? 7.196 44.798 41.528 1.00 40.10 321 ASP B O 1
ATOM 3805 N N . LEU B 1 263 ? 8.536 43.072 42.068 1.00 35.84 322 LEU B N 1
ATOM 3806 C CA . LEU B 1 263 ? 9.031 43.681 43.298 1.00 33.55 322 LEU B CA 1
ATOM 3807 C C . LEU B 1 263 ? 10.316 44.503 43.142 1.00 32.93 322 LEU B C 1
ATOM 3808 O O . LEU B 1 263 ? 11.382 43.960 42.837 1.00 31.19 322 LEU B O 1
ATOM 3813 N N . VAL B 1 264 ? 10.209 45.811 43.361 1.00 31.15 323 VAL B N 1
ATOM 3814 C CA . VAL B 1 264 ? 11.361 46.700 43.262 1.00 29.21 323 VAL B CA 1
ATOM 3815 C C . VAL B 1 264 ? 11.886 47.045 44.653 1.00 29.78 323 VAL B C 1
ATOM 3816 O O . VAL B 1 264 ? 11.141 47.530 45.500 1.00 29.38 323 VAL B O 1
ATOM 3820 N N . LEU B 1 265 ? 13.176 46.799 44.873 1.00 28.34 324 LEU B N 1
ATOM 3821 C CA . LEU B 1 265 ? 13.819 47.059 46.154 1.00 29.17 324 LEU B CA 1
ATOM 3822 C C . LEU B 1 265 ? 14.704 48.307 46.160 1.00 30.04 324 LEU B C 1
ATOM 3823 O O . LEU B 1 265 ? 15.361 48.632 45.168 1.00 29.23 324 LEU B O 1
ATOM 3828 N N . ALA B 1 266 ? 14.729 48.994 47.296 1.00 29.56 325 ALA B N 1
ATOM 3829 C CA . ALA B 1 266 ? 15.533 50.198 47.449 1.00 28.97 325 ALA B CA 1
ATOM 3830 C C . ALA B 1 266 ? 16.994 49.855 47.690 1.00 28.46 325 ALA B C 1
ATOM 3831 O O . ALA B 1 266 ? 17.312 48.970 48.480 1.00 29.08 325 ALA B O 1
ATOM 3833 N N . PRO B 1 267 ? 17.907 50.548 46.993 1.00 27.62 326 PRO B N 1
ATOM 3834 C CA . PRO B 1 267 ? 19.342 50.306 47.154 1.00 25.91 326 PRO B CA 1
ATOM 3835 C C . PRO B 1 267 ? 19.883 51.333 48.143 1.00 25.17 326 PRO B C 1
ATOM 3836 O O . PRO B 1 267 ? 19.164 52.244 48.541 1.00 25.19 326 PRO B O 1
ATOM 3840 N N . HIS B 1 268 ? 21.133 51.182 48.556 1.00 23.80 327 HIS B N 1
ATOM 3841 C CA . HIS B 1 268 ? 21.727 52.155 49.464 1.00 24.93 327 HIS B CA 1
ATOM 3842 C C . HIS B 1 268 ? 23.186 52.392 49.147 1.00 23.99 327 HIS B C 1
ATOM 3843 O O . HIS B 1 268 ? 23.846 51.556 48.529 1.00 23.67 327 HIS B O 1
ATOM 3850 N N . LEU B 1 269 ? 23.675 53.558 49.549 1.00 23.67 328 LEU B N 1
ATOM 3851 C CA . LEU B 1 269 ? 25.054 53.938 49.299 1.00 25.47 328 LEU B CA 1
ATOM 3852 C C . LEU B 1 269 ? 25.987 53.343 50.327 1.00 23.88 328 LEU B C 1
ATOM 3853 O O . LEU B 1 269 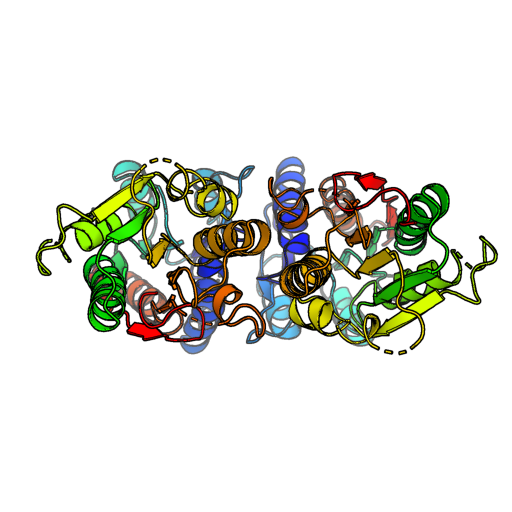? 25.697 53.345 51.514 1.00 25.83 328 LEU B O 1
ATOM 3858 N N . VAL B 1 270 ? 27.112 52.832 49.852 1.00 23.51 329 VAL B N 1
ATOM 3859 C CA . VAL B 1 270 ? 28.113 52.259 50.718 1.00 21.82 329 VAL B CA 1
ATOM 3860 C C . VAL B 1 270 ? 29.399 53.008 50.421 1.00 23.23 329 VAL B C 1
ATOM 3861 O O . VAL B 1 270 ? 30.057 52.759 49.405 1.00 22.75 329 VAL B O 1
ATOM 3865 N N . ARG B 1 271 ? 29.738 53.941 51.306 1.00 24.57 330 ARG B N 1
ATOM 3866 C CA . ARG B 1 271 ? 30.938 54.759 51.158 1.00 25.80 330 ARG B CA 1
ATOM 3867 C C . ARG B 1 271 ? 32.178 54.090 51.697 1.00 26.27 330 ARG B C 1
ATOM 3868 O O . ARG B 1 271 ? 32.196 53.571 52.814 1.00 25.79 330 ARG B O 1
ATOM 3876 N N . ARG B 1 272 ? 33.226 54.119 50.893 1.00 25.92 331 ARG B N 1
ATOM 3877 C CA . ARG B 1 272 ? 34.495 53.558 51.295 1.00 25.58 331 ARG B CA 1
ATOM 3878 C C . ARG B 1 272 ? 35.542 54.620 50.995 1.00 26.68 331 ARG B C 1
ATOM 3879 O O . ARG B 1 272 ? 35.335 55.783 51.352 1.00 30.03 331 ARG B O 1
ATOM 3887 N N . ALA B 1 273 ? 36.626 54.271 50.315 1.00 24.46 332 ALA B N 1
ATOM 3888 C CA . ALA B 1 273 ? 37.674 55.257 50.067 1.00 24.07 332 ALA B CA 1
ATOM 3889 C C . ALA B 1 273 ? 37.934 55.730 48.636 1.00 23.76 332 ALA B C 1
ATOM 3890 O O . ALA B 1 273 ? 38.957 56.375 48.380 1.00 24.13 332 ALA B O 1
ATOM 3892 N N . THR B 1 274 ? 37.035 55.432 47.701 1.00 22.39 333 THR B N 1
ATOM 3893 C CA . THR B 1 274 ? 37.251 55.855 46.318 1.00 22.65 333 THR B CA 1
ATOM 3894 C C . THR B 1 274 ? 36.531 57.140 45.921 1.00 23.27 333 THR B C 1
ATOM 3895 O O . THR B 1 274 ? 36.511 57.505 44.746 1.00 22.95 333 THR B O 1
ATOM 3899 N N . THR B 1 275 ? 35.934 57.822 46.895 1.00 25.24 334 THR B N 1
ATOM 3900 C CA . THR B 1 275 ? 35.248 59.085 46.625 1.00 26.72 334 THR B CA 1
ATOM 3901 C C . THR B 1 275 ? 35.682 60.119 47.654 1.00 28.75 334 THR B C 1
ATOM 3902 O O . THR B 1 275 ? 36.057 59.768 48.768 1.00 29.41 334 THR B O 1
ATOM 3906 N N . GLY B 1 276 ? 35.648 61.391 47.271 1.00 29.88 335 GLY B N 1
ATOM 3907 C CA . GLY B 1 276 ? 36.045 62.454 48.177 1.00 28.56 335 GLY B CA 1
ATOM 3908 C C . GLY B 1 276 ? 35.840 63.820 47.557 1.00 29.37 335 GLY B C 1
ATOM 3909 O O . GLY B 1 276 ? 35.393 63.917 46.416 1.00 28.85 335 GLY B O 1
ATOM 3910 N N . PRO B 1 277 ? 36.162 64.902 48.279 1.00 30.25 336 PRO B N 1
ATOM 3911 C CA . PRO B 1 277 ? 35.986 66.251 47.732 1.00 30.46 336 PRO B CA 1
ATOM 3912 C C . PRO B 1 277 ? 36.647 66.414 46.362 1.00 30.77 336 PRO B C 1
ATOM 3913 O O . PRO B 1 277 ? 37.671 65.790 46.075 1.00 28.96 336 PRO B O 1
ATOM 3917 N N . VAL B 1 278 ? 36.051 67.254 45.523 1.00 31.47 337 VAL B N 1
ATOM 3918 C CA . VAL B 1 278 ? 36.582 67.519 44.187 1.00 33.56 337 VAL B CA 1
ATOM 3919 C C . VAL B 1 278 ? 37.930 68.198 44.304 1.00 34.41 337 VAL B C 1
ATOM 3920 O O . VAL B 1 278 ? 38.134 69.016 45.196 1.00 35.22 337 VAL B O 1
ATOM 3924 N N . ALA B 1 279 ? 38.845 67.865 43.401 1.00 35.89 338 ALA B N 1
ATOM 3925 C CA . ALA B 1 279 ? 40.169 68.468 43.421 1.00 38.40 338 ALA B CA 1
ATOM 3926 C C . ALA B 1 279 ? 40.033 69.986 43.257 1.00 40.59 338 ALA B C 1
ATOM 3927 O O . ALA B 1 279 ? 38.948 70.430 42.819 1.00 39.88 338 ALA B O 1
#